Protein AF-A0A0H2RI62-F1 (afdb_monomer_lite)

Secondary structure (DSSP, 8-state):
-HHHHHTS-HHHHHHHHHHS-HHHHHHHHHH-HHHHHHHHT-HHHHHHHHHHHTGGGT----TTBPPTTT--HHHHHHHHHHHHHHHHHTTTTPPPEEEEEE-SSEEEEEEEETTTEEEEEEE-SS-EEEEEEE-TTSS-EEEEEEEESS-EEEEEEEEETTEEEEEEEE-SSS-EEEEEEEEEETTEEEEEEEEEETTEEEEEEEETTEEEEE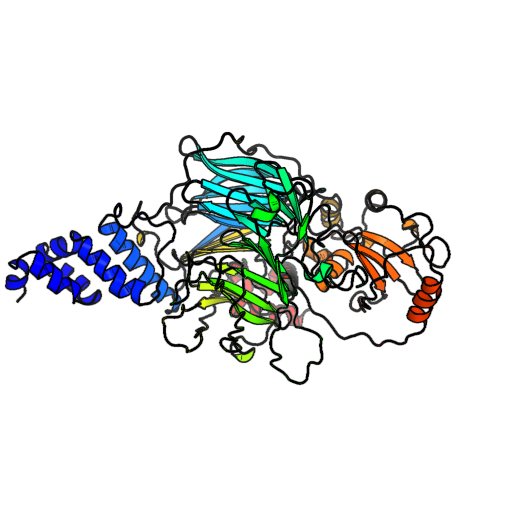EETTB-SS-EEEETTTTEEEEEE-HHHHS-TTS-TTS----EEEEEEETTEEEEEESSEEEEEEGGGGGSS-SEEE-SEEEE--PPPSSTT---S---EEEEEEE--TT-B-TT--BEEEEEEEETT--EEEEEEEBSSTT--BS-----------TTTTTS------EEE-SSEEEEEE--S-TTSPPEEEEEE-PPP-SS-----------B-TT---GGGEEEEEEETTTTEEEEEETTSEEEEEESS-GGGSPTTSB--SPPB--S-PEEPP-S-------HHHHHHHHTTTT----HHHHHHHHHTSPPPPTTSSSSSS-B--GGG-TTGGGT-PPPP-S-TT-GGGGGGGG-HHHHHHHHHT--S-EEEEEEEETTEEEEEEETTEEEEEE--SSGGG-------PPP---TT-THHHHHHHHHHH--PPPPP-----HHHHHHHHHHHHHHHHHHHHHHTTTTSHHHHHHH-S-GGG--HHHHHHHHHHHHTT-

Radius of gyration: 27.95 Å; chains: 1; bounding box: 71×55×97 Å

Structure (mmCIF, N/CA/C/O backbone):
data_AF-A0A0H2RI62-F1
#
_entry.id   AF-A0A0H2RI62-F1
#
loop_
_atom_site.group_PDB
_atom_site.id
_atom_site.type_symbol
_atom_site.label_atom_id
_atom_site.label_alt_id
_atom_site.label_comp_id
_atom_site.label_asym_id
_atom_site.label_entity_id
_atom_site.label_seq_id
_atom_site.pdbx_PDB_ins_code
_atom_site.Cartn_x
_atom_site.Cartn_y
_atom_site.Cartn_z
_atom_site.occupancy
_atom_site.B_iso_or_equiv
_atom_site.auth_seq_id
_atom_site.auth_comp_id
_atom_site.auth_asym_id
_atom_site.auth_atom_id
_atom_site.pdbx_PDB_model_num
ATOM 1 N N . MET A 1 1 ? -30.514 17.876 46.771 1.00 61.28 1 MET A N 1
ATOM 2 C CA . MET A 1 1 ? -30.699 17.287 45.425 1.00 61.28 1 MET A CA 1
ATOM 3 C C . MET A 1 1 ? -29.953 15.962 45.254 1.00 61.28 1 MET A C 1
ATOM 5 O O . MET A 1 1 ? -30.601 14.983 44.928 1.00 61.28 1 MET A O 1
ATOM 9 N N . VAL A 1 2 ? -28.647 15.877 45.555 1.00 63.06 2 VAL A N 1
ATOM 10 C CA . VAL A 1 2 ? -27.848 14.630 45.430 1.00 63.06 2 VAL A CA 1
ATOM 11 C C . VAL A 1 2 ? -28.450 13.435 46.189 1.00 63.06 2 VAL A C 1
ATOM 13 O O . VAL A 1 2 ? -28.573 12.359 45.616 1.00 63.06 2 VAL A O 1
ATOM 16 N N . VAL A 1 3 ? -28.902 13.633 47.436 1.00 67.25 3 VAL A N 1
ATOM 17 C CA . VAL A 1 3 ? -29.559 12.572 48.231 1.00 67.25 3 VAL A CA 1
ATOM 18 C C . VAL A 1 3 ? -30.819 12.043 47.536 1.00 67.25 3 VAL A C 1
ATOM 20 O O . VAL A 1 3 ? -31.015 10.839 47.487 1.00 67.25 3 VAL A O 1
ATOM 23 N N . SER A 1 4 ? -31.610 12.926 46.916 1.00 79.19 4 SER A N 1
ATOM 24 C CA . SER A 1 4 ? -32.840 12.556 46.199 1.00 79.19 4 SER A CA 1
ATOM 25 C C . SER A 1 4 ? -32.575 11.746 44.930 1.00 79.19 4 SER A C 1
ATOM 27 O O . SER A 1 4 ? -33.423 10.952 44.538 1.00 79.19 4 SER A O 1
ATOM 29 N N . LEU A 1 5 ? -31.427 11.958 44.277 1.00 85.69 5 LEU A N 1
ATOM 30 C CA . LEU A 1 5 ? -31.064 11.238 43.057 1.00 85.69 5 LEU A CA 1
ATOM 31 C C . LEU A 1 5 ? -30.533 9.838 43.378 1.00 85.69 5 LEU A C 1
ATOM 33 O O . LEU A 1 5 ? -30.904 8.882 42.710 1.00 85.69 5 LEU A O 1
ATOM 37 N N . VAL A 1 6 ? -29.720 9.703 44.432 1.00 88.69 6 VAL A N 1
ATOM 38 C CA . VAL A 1 6 ? -29.203 8.401 44.897 1.00 88.69 6 VAL A CA 1
ATOM 39 C C . VAL A 1 6 ? -30.333 7.470 45.345 1.00 88.69 6 VAL A C 1
ATOM 41 O O . VAL A 1 6 ? -30.223 6.263 45.166 1.00 88.69 6 VAL A O 1
ATOM 44 N N . THR A 1 7 ? -31.419 8.020 45.895 1.00 90.75 7 THR A N 1
ATOM 45 C CA . THR A 1 7 ? -32.593 7.252 46.341 1.00 90.75 7 THR A CA 1
ATOM 46 C C . THR A 1 7 ? -33.648 7.029 45.256 1.00 90.75 7 THR A C 1
ATOM 48 O O . THR A 1 7 ? -34.639 6.355 45.521 1.00 90.75 7 THR A O 1
ATOM 51 N N . ALA A 1 8 ? -33.494 7.625 44.070 1.00 89.81 8 ALA A N 1
ATOM 52 C CA . ALA A 1 8 ? -34.431 7.425 42.969 1.00 89.81 8 ALA A CA 1
ATOM 53 C C . ALA A 1 8 ? -34.344 5.991 42.418 1.00 89.81 8 ALA A C 1
ATOM 55 O O . ALA A 1 8 ? -33.296 5.348 42.503 1.00 89.81 8 ALA A O 1
ATOM 56 N N . PHE A 1 9 ? -35.441 5.500 41.834 1.00 93.69 9 PHE A N 1
ATOM 57 C CA . PHE A 1 9 ? -35.456 4.191 41.184 1.00 93.69 9 PHE A CA 1
ATOM 58 C C . PHE A 1 9 ? -34.472 4.148 39.990 1.00 93.69 9 PHE A C 1
ATOM 60 O O . PHE A 1 9 ? -34.256 5.181 39.347 1.00 93.69 9 PHE A O 1
ATOM 67 N N . PRO A 1 10 ? -33.846 2.990 39.686 1.00 93.19 10 PRO A N 1
ATOM 68 C CA . PRO A 1 10 ? -32.813 2.888 38.647 1.00 93.19 10 PRO A CA 1
ATOM 69 C C . PRO A 1 10 ? -33.254 3.308 37.237 1.00 93.19 10 PRO A C 1
ATOM 71 O O . PRO A 1 10 ? -32.443 3.817 36.469 1.00 93.19 10 PRO A O 1
ATOM 74 N N . ASP A 1 11 ? -34.526 3.117 36.897 1.00 94.19 11 ASP A N 1
ATOM 75 C CA . ASP A 1 11 ? -35.153 3.566 35.648 1.00 94.19 11 ASP A CA 1
ATOM 76 C C . ASP A 1 11 ? -35.229 5.099 35.568 1.00 94.19 11 ASP A C 1
ATOM 78 O O . ASP A 1 11 ? -34.824 5.691 34.569 1.00 94.19 11 ASP A O 1
ATOM 82 N N . ILE A 1 12 ? -35.637 5.760 36.655 1.00 95.12 12 ILE A N 1
ATOM 83 C CA . ILE A 1 12 ? -35.635 7.225 36.758 1.00 95.12 12 ILE A CA 1
ATOM 84 C C . ILE A 1 12 ? -34.200 7.757 36.680 1.00 95.12 12 ILE A C 1
ATOM 86 O O . ILE A 1 12 ? -33.936 8.733 35.979 1.00 95.12 12 ILE A O 1
ATOM 90 N N . GLN A 1 13 ? -33.257 7.115 37.378 1.00 94.69 13 GLN A N 1
ATOM 91 C CA . GLN A 1 13 ? -31.838 7.472 37.294 1.00 94.69 13 GLN A CA 1
ATOM 92 C C . GLN A 1 13 ? -31.321 7.348 35.859 1.00 94.69 13 GLN A C 1
ATOM 94 O O . GLN A 1 13 ? -30.650 8.260 35.384 1.00 94.69 13 GLN A O 1
ATOM 99 N N . PHE A 1 14 ? -31.658 6.261 35.160 1.00 95.69 14 PHE A N 1
ATOM 100 C CA . PHE A 1 14 ? -31.285 6.048 33.765 1.00 95.69 14 PHE A CA 1
ATOM 101 C C . PHE A 1 14 ? -31.817 7.156 32.851 1.00 95.69 14 PHE A C 1
ATOM 103 O O . PHE A 1 14 ? -31.024 7.750 32.123 1.00 95.69 14 PHE A O 1
ATOM 110 N N . GLU A 1 15 ? -33.109 7.490 32.924 1.00 96.94 15 GLU A N 1
ATOM 111 C CA . GLU A 1 15 ? -33.699 8.550 32.095 1.00 96.94 15 GLU A CA 1
ATOM 112 C C . GLU A 1 15 ? -33.081 9.923 32.391 1.00 96.94 15 GLU A C 1
ATOM 114 O O . GLU A 1 15 ? -32.772 10.682 31.470 1.00 96.94 15 GLU A O 1
ATOM 119 N N . ILE A 1 16 ? -32.798 10.222 33.665 1.00 95.94 16 ILE A N 1
ATOM 120 C CA . ILE A 1 16 ? -32.068 11.439 34.041 1.00 95.94 16 ILE A CA 1
ATOM 121 C C . ILE A 1 16 ? -30.657 11.416 33.448 1.00 95.94 16 ILE A C 1
ATOM 123 O O . ILE A 1 16 ? -30.236 12.387 32.829 1.00 95.94 16 ILE A O 1
ATOM 127 N N . PHE A 1 17 ? -29.903 10.328 33.605 1.00 97.38 17 PHE A N 1
ATOM 128 C CA . PHE A 1 17 ? -28.533 10.246 33.095 1.00 97.38 17 PHE A CA 1
ATOM 129 C C . PHE A 1 17 ? -28.474 10.332 31.568 1.00 97.38 17 PHE A C 1
ATOM 131 O O . PHE A 1 17 ? -27.579 10.979 31.025 1.00 97.38 17 PHE A O 1
ATOM 138 N N . LYS A 1 18 ? -29.451 9.745 30.874 1.00 96.25 18 LYS A N 1
ATOM 139 C CA . LYS A 1 18 ? -29.551 9.732 29.413 1.00 96.25 18 LYS A CA 1
ATOM 140 C C . LYS A 1 18 ? -29.676 11.132 28.808 1.00 96.25 18 LYS A C 1
ATOM 142 O O . LYS A 1 18 ? -29.175 11.356 27.706 1.00 96.25 18 LYS A O 1
ATOM 147 N N . VAL A 1 19 ? -30.290 12.087 29.511 1.00 96.31 19 VAL A N 1
ATOM 148 C CA . VAL A 1 19 ? -30.409 13.481 29.037 1.00 96.31 19 VAL A CA 1
ATOM 149 C C . VAL A 1 19 ? -29.205 14.357 29.396 1.00 96.31 19 VAL A C 1
ATOM 151 O O . VAL A 1 19 ? -29.048 15.445 28.846 1.00 96.31 19 VAL A O 1
ATOM 154 N N . LEU A 1 20 ? -28.322 13.902 30.288 1.00 96.62 20 LEU A N 1
ATOM 155 C CA . LEU A 1 20 ? -27.152 14.673 30.704 1.00 96.62 20 LEU A CA 1
ATOM 156 C C . LEU A 1 20 ? -26.011 14.577 29.691 1.00 96.62 20 LEU A C 1
ATOM 158 O O . LEU A 1 20 ? -25.750 13.519 29.113 1.00 96.62 20 LEU A O 1
ATOM 162 N N . SER A 1 21 ? -25.278 15.680 29.520 1.00 95.81 21 SER A N 1
ATOM 163 C CA . SER A 1 21 ? -24.051 15.691 28.718 1.00 95.81 21 SER A CA 1
ATOM 164 C C . SER A 1 21 ? -23.002 14.732 29.296 1.00 95.81 21 SER A C 1
ATOM 166 O O . SER A 1 21 ? -22.956 14.515 30.511 1.00 95.81 21 SER A O 1
ATOM 168 N N . LEU A 1 22 ? -22.111 14.201 28.450 1.00 95.31 22 LEU A N 1
ATOM 169 C CA . LEU A 1 22 ? -21.010 13.348 28.911 1.00 95.31 22 LEU A CA 1
ATOM 170 C C . LEU A 1 22 ? -20.163 14.030 30.000 1.00 95.31 22 LEU A C 1
ATOM 172 O O . LEU A 1 22 ? -19.825 13.402 31.000 1.00 95.31 22 LEU A O 1
ATOM 176 N N . GLY A 1 23 ? -19.882 15.331 29.858 1.00 95.69 23 GLY A N 1
ATOM 177 C CA . GLY A 1 23 ? -19.155 16.101 30.873 1.00 95.69 23 GLY A CA 1
ATOM 178 C C . GLY A 1 23 ? -19.883 16.137 32.221 1.00 95.69 23 GLY A C 1
ATOM 179 O O . GLY A 1 23 ? -19.274 15.903 33.262 1.00 95.69 23 GLY A O 1
ATOM 180 N N . SER A 1 24 ? -21.204 16.343 32.210 1.00 96.81 24 SER A N 1
ATOM 181 C CA . SER A 1 24 ? -22.033 16.304 33.422 1.00 96.81 24 SER A CA 1
ATOM 182 C C . SER A 1 24 ? -22.034 14.922 34.080 1.00 96.81 24 SER A C 1
ATOM 184 O O . SER A 1 24 ? -21.973 14.834 35.304 1.00 96.81 24 SER A O 1
ATOM 186 N N . LEU A 1 25 ? -22.062 13.844 33.292 1.00 95.88 25 LEU A N 1
ATOM 187 C CA . LEU A 1 25 ? -21.993 12.475 33.810 1.00 95.88 25 LEU A CA 1
ATOM 188 C C . LEU A 1 25 ? -20.641 12.167 34.458 1.00 95.88 25 LEU A C 1
ATOM 190 O O . LEU A 1 25 ? -20.604 11.569 35.533 1.00 95.88 25 LEU A O 1
ATOM 194 N N . VAL A 1 26 ? -19.536 12.616 33.854 1.00 94.75 26 VAL A N 1
ATOM 195 C CA . VAL A 1 26 ? -18.192 12.487 34.443 1.00 94.75 26 VAL A CA 1
ATOM 196 C C . VAL A 1 26 ? -18.112 13.225 35.782 1.00 94.75 26 VAL A C 1
ATOM 198 O O . VAL A 1 26 ? -17.611 12.659 36.752 1.00 94.75 26 VAL A O 1
ATOM 201 N N . ILE A 1 27 ? -18.668 14.438 35.874 1.00 96.62 27 ILE A N 1
ATOM 202 C CA . ILE A 1 27 ? -18.741 15.188 37.138 1.00 96.62 27 ILE A CA 1
ATOM 203 C C . ILE A 1 27 ? -19.604 14.438 38.165 1.00 96.62 27 ILE A C 1
ATOM 205 O O . ILE A 1 27 ? -19.191 14.272 39.310 1.00 96.62 27 ILE A O 1
ATOM 209 N N . LEU A 1 28 ? -20.775 13.921 37.772 1.00 95.69 28 LEU A N 1
ATOM 210 C CA . LEU A 1 28 ? -21.660 13.172 38.674 1.00 95.69 28 LEU A CA 1
ATOM 211 C C . LEU A 1 28 ? -21.018 11.896 39.231 1.00 95.69 28 LEU A C 1
ATOM 213 O O . LEU A 1 28 ? -21.221 11.582 40.405 1.00 95.69 28 LEU A O 1
ATOM 217 N N . ARG A 1 29 ? -20.207 11.188 38.434 1.00 95.50 29 ARG A N 1
ATOM 218 C CA . ARG A 1 29 ? -19.433 10.023 38.900 1.00 95.50 29 ARG A CA 1
ATOM 219 C C . ARG A 1 29 ? -18.484 10.372 40.046 1.00 95.50 29 ARG A C 1
ATOM 221 O O . ARG A 1 29 ? -18.219 9.525 40.892 1.00 95.50 29 ARG A O 1
ATOM 228 N N . GLN A 1 30 ? -17.993 11.607 40.103 1.00 96.56 30 GLN A N 1
ATOM 229 C CA . GLN A 1 30 ? -17.075 12.063 41.149 1.00 96.56 30 GLN A CA 1
ATOM 230 C C . GLN A 1 30 ? -17.794 12.481 42.443 1.00 96.56 30 GLN A C 1
ATOM 232 O O . GLN A 1 30 ? -17.143 12.639 43.472 1.00 96.56 30 GLN A O 1
ATOM 237 N N . VAL A 1 31 ? -19.127 12.627 42.432 1.00 96.44 31 VAL A N 1
ATOM 238 C CA . VAL A 1 31 ? -19.899 13.113 43.591 1.00 96.44 31 VAL A CA 1
ATOM 239 C C . VAL A 1 31 ? -19.990 12.070 44.707 1.00 96.44 31 VAL A C 1
ATOM 241 O O . VAL A 1 31 ? -19.775 12.396 45.873 1.00 96.44 31 VAL A O 1
ATOM 244 N N . CYS A 1 32 ? -20.341 10.819 44.389 1.00 96.06 32 CYS A N 1
ATOM 245 C CA . CYS A 1 32 ? -20.383 9.736 45.375 1.00 96.06 32 CYS A CA 1
ATOM 246 C C . CYS A 1 32 ? -20.248 8.346 44.732 1.00 96.06 32 CYS A C 1
ATOM 248 O O . CYS A 1 32 ? -20.539 8.151 43.551 1.00 96.06 32 CYS A O 1
ATOM 250 N N . ARG A 1 33 ? -19.855 7.345 45.537 1.00 95.94 33 ARG A N 1
ATOM 251 C CA . ARG A 1 33 ? -19.660 5.956 45.076 1.00 95.94 33 ARG A CA 1
ATOM 252 C C . ARG A 1 33 ? -20.925 5.337 44.483 1.00 95.94 33 ARG A C 1
ATOM 254 O O . ARG A 1 33 ? -20.821 4.595 43.510 1.00 95.94 33 ARG A O 1
ATOM 261 N N . SER A 1 34 ? -22.098 5.642 45.040 1.00 95.75 34 SER A N 1
ATOM 262 C CA . SER A 1 34 ? -23.370 5.096 44.553 1.00 95.75 34 SER A CA 1
ATOM 263 C C . SER A 1 34 ? -23.693 5.589 43.144 1.00 95.75 34 SER A C 1
ATOM 265 O O . SER A 1 34 ? -23.993 4.773 42.282 1.00 95.75 34 SER A O 1
ATOM 267 N N . LEU A 1 35 ? -23.550 6.896 42.880 1.00 95.38 35 LEU A N 1
ATOM 268 C CA . LEU A 1 35 ? -23.741 7.456 41.535 1.00 95.38 35 LEU A CA 1
ATOM 269 C C . LEU A 1 35 ? -22.682 6.947 40.560 1.00 95.38 35 LEU A C 1
ATOM 271 O O . LEU A 1 35 ? -23.021 6.583 39.439 1.00 95.38 35 LEU A O 1
ATOM 275 N N . ASN A 1 36 ? -21.420 6.857 40.993 1.00 96.25 36 ASN A N 1
ATOM 276 C CA . ASN A 1 36 ? -20.373 6.257 40.171 1.00 96.25 36 ASN A CA 1
ATOM 277 C C . ASN A 1 36 ? -20.747 4.830 39.756 1.00 96.25 36 ASN A C 1
ATOM 279 O O . ASN A 1 36 ? -20.707 4.507 38.578 1.00 96.25 36 ASN A O 1
ATOM 283 N N . THR A 1 37 ? -21.169 4.000 40.713 1.00 96.12 37 THR A N 1
ATOM 284 C CA . THR A 1 37 ? -21.563 2.608 40.458 1.00 96.12 3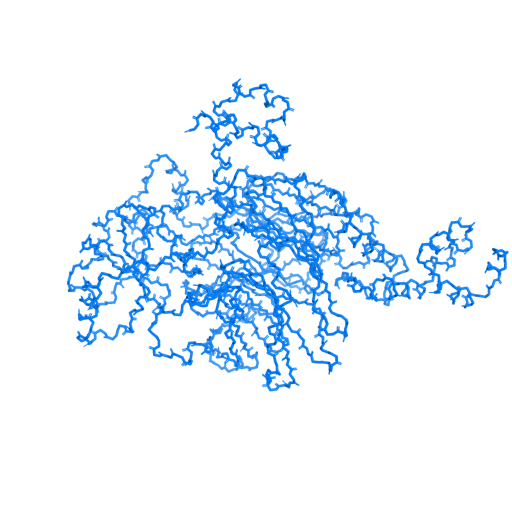7 THR A CA 1
ATOM 285 C C . THR A 1 37 ? -22.778 2.538 39.537 1.00 96.12 37 THR A C 1
ATOM 287 O O . THR A 1 37 ? -22.758 1.774 38.577 1.00 96.12 37 THR A O 1
ATOM 290 N N . ALA A 1 38 ? -23.805 3.361 39.773 1.00 96.19 38 ALA A N 1
ATOM 291 C CA . ALA A 1 38 ? -25.014 3.400 38.950 1.00 96.19 38 ALA A CA 1
ATOM 292 C C . ALA A 1 38 ? -24.717 3.786 37.489 1.00 96.19 38 ALA A C 1
ATOM 294 O O . ALA A 1 38 ? -25.243 3.166 36.570 1.00 96.19 38 ALA A O 1
ATOM 295 N N . ILE A 1 39 ? -23.830 4.760 37.263 1.00 96.38 39 ILE A N 1
ATOM 296 C CA . ILE A 1 39 ? -23.418 5.179 35.915 1.00 96.38 39 ILE A CA 1
ATOM 297 C C . ILE A 1 39 ? -22.501 4.124 35.271 1.00 96.38 39 ILE A C 1
ATOM 299 O O . ILE A 1 39 ? -22.691 3.761 34.114 1.00 96.38 39 ILE A O 1
ATOM 303 N N . MET A 1 40 ? -21.522 3.595 36.010 1.00 95.38 40 MET A N 1
ATOM 304 C CA . MET A 1 40 ? -20.505 2.663 35.496 1.00 95.38 40 MET A CA 1
ATOM 305 C C . MET A 1 40 ? -21.006 1.250 35.216 1.00 95.38 40 MET A C 1
ATOM 307 O O . MET A 1 40 ? -20.366 0.517 34.474 1.00 95.38 40 MET A O 1
ATOM 311 N N . SER A 1 41 ? -22.116 0.844 35.826 1.00 96.31 41 SER A N 1
ATOM 312 C CA . SER A 1 41 ? -22.690 -0.492 35.631 1.00 96.31 41 SER A CA 1
ATOM 313 C C . SER A 1 41 ? -23.788 -0.529 34.566 1.00 96.31 41 SER A C 1
ATOM 315 O O . SER A 1 41 ? -24.212 -1.610 34.160 1.00 96.31 41 SER A O 1
ATOM 317 N N . ASN A 1 42 ? -24.244 0.626 34.070 1.00 97.19 42 ASN A N 1
ATOM 318 C CA . ASN A 1 42 ? -25.377 0.693 33.154 1.00 97.19 42 ASN A CA 1
ATOM 319 C C . ASN A 1 42 ? -24.938 0.686 31.679 1.00 97.19 42 ASN A C 1
ATOM 321 O O . ASN A 1 42 ? -24.716 1.735 31.078 1.00 97.19 42 ASN A O 1
ATOM 325 N N . LYS A 1 43 ? -24.867 -0.500 31.062 1.00 97.19 43 LYS A N 1
ATOM 326 C CA . LYS A 1 43 ? -24.504 -0.667 29.638 1.00 97.19 43 LYS A CA 1
ATOM 327 C C . LYS A 1 43 ? -25.390 0.141 28.684 1.00 97.19 43 LYS A C 1
ATOM 329 O O . LYS A 1 43 ? -24.880 0.760 27.755 1.00 97.19 43 LYS A O 1
ATOM 334 N N . GLN A 1 44 ? -26.703 0.157 28.922 1.00 97.56 44 GLN A N 1
ATOM 335 C CA . GLN A 1 44 ? -27.665 0.846 28.053 1.00 97.56 44 GLN A CA 1
ATOM 336 C C . GLN A 1 44 ? -27.461 2.363 28.056 1.00 97.56 44 GLN A C 1
ATOM 338 O O . GLN A 1 44 ? -27.637 3.019 27.027 1.00 97.56 44 GLN A O 1
ATOM 343 N N . LEU A 1 45 ? -27.034 2.922 29.193 1.00 97.31 45 LEU A N 1
ATOM 344 C CA . LEU A 1 45 ? -26.697 4.340 29.295 1.00 97.31 45 LEU A CA 1
ATOM 345 C C . LEU A 1 45 ? -25.511 4.665 28.387 1.00 97.31 45 LEU A C 1
ATOM 347 O O . LEU A 1 45 ? -25.584 5.600 27.596 1.00 97.31 45 LEU A O 1
ATOM 351 N N . TRP A 1 46 ? -24.448 3.865 28.448 1.00 97.75 46 TRP A N 1
ATOM 352 C CA . TRP A 1 46 ? -23.262 4.077 27.619 1.00 97.75 46 TRP A CA 1
ATOM 353 C C . TRP A 1 46 ? -23.522 3.844 26.133 1.00 97.75 46 TRP A C 1
ATOM 355 O O . TRP A 1 46 ? -23.020 4.611 25.322 1.00 97.75 46 TRP A O 1
ATOM 365 N N . ILE A 1 47 ? -24.362 2.876 25.757 1.00 97.44 47 ILE A N 1
ATOM 366 C CA . ILE A 1 47 ? -24.801 2.722 24.359 1.00 97.44 47 ILE A CA 1
ATOM 367 C C . ILE A 1 47 ? -25.568 3.969 23.895 1.00 97.44 47 ILE A C 1
ATOM 369 O O . ILE A 1 47 ? -25.286 4.488 22.816 1.00 97.44 47 ILE A O 1
ATOM 373 N N . SER A 1 48 ? -26.465 4.504 24.731 1.00 97.12 48 SER A N 1
ATOM 374 C CA . SER A 1 48 ? -27.199 5.739 24.416 1.00 97.12 48 SER A CA 1
ATOM 375 C C . SER A 1 48 ? -26.255 6.937 24.249 1.00 97.12 48 SER A C 1
ATOM 377 O O . SER A 1 48 ? -26.432 7.750 23.346 1.00 97.12 48 SER A O 1
ATOM 379 N N . ILE A 1 49 ? -25.223 7.045 25.094 1.00 96.75 49 ILE A N 1
ATOM 380 C CA . ILE A 1 49 ? -24.184 8.082 24.984 1.00 96.75 49 ILE A CA 1
ATOM 381 C C . ILE A 1 49 ? -23.361 7.887 23.713 1.00 96.75 49 ILE A C 1
ATOM 383 O O . ILE A 1 49 ? -23.076 8.861 23.027 1.00 96.75 49 ILE A O 1
ATOM 387 N N . LEU A 1 50 ? -22.988 6.652 23.379 1.00 95.94 50 LEU A N 1
ATOM 388 C CA . LEU A 1 50 ? -22.254 6.341 22.158 1.00 95.94 50 LEU A CA 1
ATOM 389 C C . LEU A 1 50 ? -23.037 6.788 20.918 1.00 95.94 50 LEU A C 1
ATOM 391 O O . LEU A 1 50 ? -22.491 7.447 20.036 1.00 95.94 50 LEU A O 1
ATOM 395 N N . GLU A 1 51 ? -24.327 6.478 20.866 1.00 95.38 51 GLU A N 1
ATOM 396 C CA . GLU A 1 51 ? -25.203 6.884 19.768 1.00 95.38 51 GLU A CA 1
ATOM 397 C C . GLU A 1 51 ? -25.352 8.407 19.698 1.00 95.38 51 GLU A C 1
ATOM 399 O O . GLU A 1 51 ? -25.159 9.000 18.636 1.00 95.38 51 GLU A O 1
ATOM 404 N N . ARG A 1 52 ? -25.609 9.054 20.840 1.00 95.25 52 ARG A N 1
ATOM 405 C CA . ARG A 1 52 ? -25.843 10.500 20.925 1.00 95.25 52 ARG A CA 1
ATOM 406 C C . ARG A 1 52 ? -24.589 11.343 20.711 1.00 95.25 52 ARG A C 1
ATOM 408 O O . ARG A 1 52 ? -24.673 12.364 20.045 1.00 95.25 52 ARG A O 1
ATOM 415 N N . ASP A 1 53 ? -23.451 10.979 21.290 1.00 94.62 53 ASP A N 1
ATOM 416 C CA . ASP A 1 53 ? -22.270 11.852 21.358 1.00 94.62 53 ASP A CA 1
ATOM 417 C C . ASP A 1 53 ? -21.161 11.462 20.375 1.00 94.62 53 ASP A C 1
ATOM 419 O O . ASP A 1 53 ? -20.272 12.278 20.131 1.00 94.62 53 ASP A O 1
ATOM 423 N N . VAL A 1 54 ? -21.207 10.254 19.803 1.00 91.50 54 VAL A N 1
ATOM 424 C CA . VAL A 1 54 ? -20.198 9.762 18.851 1.00 91.50 54 VAL A CA 1
ATOM 425 C C . VAL A 1 54 ? -20.828 9.547 17.477 1.00 91.50 54 VAL A C 1
ATOM 427 O O . VAL A 1 54 ? -20.495 10.267 16.536 1.00 91.50 54 VAL A O 1
ATOM 430 N N . LEU A 1 55 ? -21.792 8.627 17.367 1.00 89.50 55 LEU A N 1
ATOM 431 C CA . LEU A 1 55 ? -22.356 8.234 16.070 1.00 89.50 55 LEU A CA 1
ATOM 432 C C . LEU A 1 55 ? -23.182 9.352 15.419 1.00 89.50 55 LEU A C 1
ATOM 434 O O . LEU A 1 55 ? -23.008 9.607 14.231 1.00 89.50 55 LEU A O 1
ATOM 438 N N . SER A 1 56 ? -24.007 10.080 16.184 1.00 87.12 56 SER A N 1
ATOM 439 C CA . SER A 1 56 ? -24.785 11.219 15.656 1.00 87.12 56 SER A CA 1
ATOM 440 C C . SER A 1 56 ? -23.904 12.356 15.115 1.00 87.12 56 SER A C 1
ATOM 442 O O . SER A 1 56 ? -24.349 13.160 14.301 1.00 87.12 56 SER A O 1
ATOM 444 N N . ARG A 1 57 ? -22.641 12.421 15.560 1.00 84.56 57 ARG A N 1
ATOM 445 C CA . ARG A 1 57 ? -21.644 13.405 15.117 1.00 84.56 57 ARG A CA 1
ATOM 446 C C . ARG A 1 57 ? -20.820 12.915 13.925 1.00 84.56 57 ARG A C 1
ATOM 448 O O . ARG A 1 57 ? -19.842 13.569 13.569 1.00 84.56 57 ARG A O 1
ATOM 455 N N . GLY A 1 58 ? -21.153 11.750 13.365 1.00 79.19 58 GLY A N 1
ATOM 456 C CA . GLY A 1 58 ? -20.411 11.128 12.267 1.00 79.19 58 GLY A CA 1
ATOM 457 C C . GLY A 1 58 ? -19.028 10.599 12.664 1.00 79.19 58 GLY A C 1
ATOM 458 O O . GLY A 1 58 ? -18.200 10.332 11.792 1.00 79.19 58 GLY A O 1
ATOM 459 N N . ILE A 1 59 ? -18.743 10.455 13.963 1.00 83.06 59 ILE A N 1
ATOM 460 C CA . ILE A 1 59 ? -17.478 9.878 14.423 1.00 83.06 59 ILE A CA 1
ATOM 461 C C . ILE A 1 59 ? -17.601 8.357 14.332 1.00 83.06 59 ILE A C 1
ATOM 463 O O . ILE A 1 59 ? -18.475 7.753 14.956 1.00 83.06 59 ILE A O 1
ATOM 467 N N . ASN A 1 60 ? -16.731 7.730 13.547 1.00 80.19 60 ASN A N 1
ATOM 468 C CA . ASN A 1 60 ? -16.739 6.282 13.409 1.00 80.19 60 ASN A CA 1
ATOM 469 C C . ASN A 1 60 ? -16.122 5.581 14.610 1.00 80.19 60 ASN A C 1
ATOM 471 O O . ASN A 1 60 ? -15.301 6.125 15.344 1.00 80.19 60 ASN A O 1
ATOM 475 N N . LEU A 1 61 ? -16.496 4.315 14.734 1.00 86.38 61 LEU A N 1
ATOM 476 C CA . LEU A 1 61 ? -15.889 3.363 15.647 1.00 86.38 61 LEU A CA 1
ATOM 477 C C . LEU A 1 61 ? -15.083 2.332 14.870 1.00 86.38 61 LEU A C 1
ATOM 479 O O . LEU A 1 61 ? -15.340 2.105 13.684 1.00 86.38 61 LEU A O 1
ATOM 483 N N . HIS A 1 62 ? -14.179 1.652 15.574 1.00 84.88 62 HIS A N 1
ATOM 484 C CA . HIS A 1 62 ? -13.270 0.695 14.956 1.00 84.88 62 HIS A CA 1
ATOM 485 C C . HIS A 1 62 ? -14.089 -0.428 14.305 1.00 84.88 62 HIS A C 1
ATOM 487 O O . HIS A 1 62 ? -15.024 -0.925 14.949 1.00 84.88 62 HIS A O 1
ATOM 493 N N . PRO A 1 63 ? -13.805 -0.832 13.053 1.00 82.88 63 PRO A N 1
ATOM 494 C CA . PRO A 1 63 ? -14.546 -1.910 12.397 1.00 82.88 63 PRO A CA 1
ATOM 495 C C . PRO A 1 63 ? -14.389 -3.248 13.131 1.00 82.88 63 PRO A C 1
ATOM 497 O O . PRO A 1 63 ? -15.362 -3.975 13.268 1.00 82.88 63 PRO A O 1
ATOM 500 N N . LEU A 1 64 ? -13.205 -3.514 13.690 1.00 85.62 64 LEU A N 1
ATOM 501 C CA . LEU A 1 64 ? -12.899 -4.716 14.481 1.00 85.62 64 LEU A CA 1
ATOM 502 C C . LEU A 1 64 ? -13.402 -4.684 15.935 1.00 85.62 64 LEU A C 1
ATOM 504 O O . LEU A 1 64 ? -12.906 -5.431 16.767 1.00 85.62 64 LEU A O 1
ATOM 508 N N . ARG A 1 65 ? -14.333 -3.801 16.303 1.00 90.75 65 ARG A N 1
ATOM 509 C CA . ARG A 1 65 ? -14.907 -3.843 17.657 1.00 90.75 65 ARG A CA 1
ATOM 510 C C . ARG A 1 65 ? -15.749 -5.102 17.850 1.00 90.75 65 ARG A C 1
ATOM 512 O O . ARG A 1 65 ? -16.446 -5.517 16.925 1.00 90.75 65 ARG A O 1
ATOM 519 N N . ILE A 1 66 ? -15.738 -5.657 19.059 1.00 92.88 66 ILE A N 1
ATOM 520 C CA . ILE A 1 66 ? -16.656 -6.751 19.401 1.00 92.88 66 ILE A CA 1
ATOM 521 C C . ILE A 1 66 ? -18.114 -6.281 19.305 1.00 92.88 66 ILE A C 1
ATOM 523 O O . ILE A 1 66 ? -18.407 -5.077 19.314 1.00 92.88 66 ILE A O 1
ATOM 527 N N . SER A 1 67 ? -19.049 -7.226 19.191 1.00 93.44 67 SER A N 1
ATOM 528 C CA . SER A 1 67 ? -20.461 -6.879 19.033 1.00 93.44 67 SER A CA 1
ATOM 529 C C . SER A 1 67 ? -20.974 -6.070 20.233 1.00 93.44 67 SER A C 1
ATOM 531 O O . SER A 1 67 ? -20.516 -6.230 21.368 1.00 93.44 67 SER A O 1
ATOM 533 N N . LYS A 1 68 ? -21.965 -5.191 20.003 1.00 94.19 68 LYS A N 1
ATOM 534 C CA . LYS A 1 68 ? -22.602 -4.432 21.097 1.00 94.19 68 LYS A CA 1
ATOM 535 C C . LYS A 1 68 ? -23.156 -5.370 22.173 1.00 94.19 68 LYS A C 1
ATOM 537 O O . LYS A 1 68 ? -23.204 -4.971 23.331 1.00 94.19 68 LYS A O 1
ATOM 542 N N . ASP A 1 69 ? -23.547 -6.589 21.815 1.00 95.31 69 ASP A N 1
ATOM 543 C CA . ASP A 1 69 ? -24.133 -7.566 22.731 1.00 95.31 69 ASP A CA 1
ATOM 544 C C . ASP A 1 69 ? -23.081 -8.212 23.636 1.00 95.31 69 ASP A C 1
ATOM 546 O O . ASP A 1 69 ? -23.296 -8.294 24.846 1.00 95.31 69 ASP A O 1
ATOM 550 N N . GLU A 1 70 ? -21.906 -8.536 23.099 1.00 95.69 70 GLU A N 1
ATOM 551 C CA . GLU A 1 70 ? -20.773 -9.095 23.854 1.00 95.69 70 GLU A CA 1
ATOM 552 C C . GLU A 1 70 ? -20.023 -8.036 24.671 1.00 95.69 70 GLU A C 1
ATOM 554 O O . GLU A 1 70 ? -19.435 -8.345 25.706 1.00 95.69 70 GLU A O 1
ATOM 559 N N . ALA A 1 71 ? -20.068 -6.773 24.242 1.00 97.25 71 ALA A N 1
ATOM 560 C CA . ALA A 1 71 ? -19.325 -5.696 24.881 1.00 97.25 71 ALA A CA 1
ATOM 561 C C . ALA A 1 71 ? -19.719 -5.471 26.346 1.00 97.25 71 ALA A C 1
ATOM 563 O O . ALA A 1 71 ? -20.893 -5.306 26.688 1.00 97.25 71 ALA A O 1
ATOM 564 N N . SER A 1 72 ? -18.725 -5.385 27.223 1.00 97.19 72 SER A N 1
ATOM 565 C CA . SER A 1 72 ? -18.907 -4.901 28.591 1.00 97.19 72 SER A CA 1
ATOM 566 C C . SER A 1 72 ? -19.178 -3.391 28.615 1.00 97.19 72 SER A C 1
ATOM 568 O O . SER A 1 72 ? -19.001 -2.683 27.620 1.00 97.19 72 SER A O 1
ATOM 570 N N . VAL A 1 73 ? -19.577 -2.861 29.773 1.00 96.75 73 VAL A N 1
ATOM 571 C CA . VAL A 1 73 ? -19.755 -1.409 29.938 1.00 96.75 73 VAL A CA 1
ATOM 572 C C . VAL A 1 73 ? -18.438 -0.663 29.713 1.00 96.75 73 VAL A C 1
ATOM 574 O O . VAL A 1 73 ? -18.412 0.366 29.041 1.00 96.75 73 VAL A O 1
ATOM 577 N N . GLN A 1 74 ? -17.340 -1.223 30.222 1.00 96.62 74 GLN A N 1
ATOM 578 C CA . GLN A 1 74 ? -15.993 -0.677 30.092 1.00 96.62 74 GLN A CA 1
ATOM 579 C C . GLN A 1 74 ? -15.544 -0.634 28.630 1.00 96.62 74 GLN A C 1
ATOM 581 O O . GLN A 1 74 ? -14.904 0.329 28.213 1.00 96.62 74 GLN A O 1
ATOM 586 N N . HIS A 1 75 ? -15.914 -1.645 27.837 1.00 97.19 75 HIS A N 1
ATOM 587 C CA . HIS A 1 75 ? -15.633 -1.665 26.402 1.00 97.19 75 HIS A CA 1
ATOM 588 C C . HIS A 1 75 ? -16.329 -0.501 25.695 1.00 97.19 75 HIS A C 1
ATOM 590 O O . HIS A 1 75 ? -15.655 0.292 25.039 1.00 97.19 75 HIS A O 1
ATOM 596 N N . VAL A 1 76 ? -17.638 -0.325 25.910 1.00 97.06 76 VAL A N 1
ATOM 597 C CA . VAL A 1 76 ? -18.407 0.777 25.301 1.00 97.06 76 VAL A CA 1
ATOM 598 C C . VAL A 1 76 ? -17.875 2.146 25.737 1.00 97.06 76 VAL A C 1
ATOM 600 O O . VAL A 1 76 ? -17.706 3.035 24.902 1.00 97.06 76 VAL A O 1
ATOM 603 N N . GLU A 1 77 ? -17.561 2.322 27.024 1.00 96.06 77 GLU A N 1
ATOM 604 C CA . GLU A 1 77 ? -16.948 3.554 27.533 1.00 96.06 77 GLU A CA 1
ATOM 605 C C . GLU A 1 77 ? -15.592 3.834 26.866 1.00 96.06 77 GLU A C 1
ATOM 607 O O . GLU A 1 77 ? -15.326 4.972 26.467 1.00 96.06 77 GLU A O 1
ATOM 612 N N . SER A 1 78 ? -14.743 2.813 26.710 1.00 95.25 78 SER A N 1
ATOM 613 C CA . SER A 1 78 ? -13.433 2.959 26.067 1.00 95.25 78 SER A CA 1
ATOM 614 C C . SER A 1 78 ? -13.554 3.375 24.599 1.00 95.25 78 SER A C 1
ATOM 616 O O . SER A 1 78 ? -12.828 4.264 24.161 1.00 95.25 78 SER A O 1
ATOM 618 N N . TRP A 1 79 ? -14.542 2.847 23.866 1.00 94.88 79 TRP A N 1
ATOM 619 C CA . TRP A 1 79 ? -14.821 3.261 22.490 1.00 94.88 79 TRP A CA 1
ATOM 620 C C . TRP A 1 79 ? -15.209 4.737 22.405 1.00 94.88 79 TRP A C 1
ATOM 622 O O . TRP A 1 79 ? -14.686 5.460 21.560 1.00 94.88 79 TRP A O 1
ATOM 632 N N . ILE A 1 80 ? -16.083 5.206 23.306 1.00 95.19 80 ILE A N 1
ATOM 633 C CA . ILE A 1 80 ? -16.491 6.618 23.369 1.00 95.19 80 ILE A CA 1
ATOM 634 C C . ILE A 1 80 ? -15.284 7.507 23.664 1.00 95.19 80 ILE A C 1
ATOM 636 O O . ILE A 1 80 ? -15.072 8.514 22.988 1.00 95.19 80 ILE A O 1
ATOM 640 N N . ARG A 1 81 ? -14.484 7.136 24.669 1.00 93.88 81 ARG A N 1
ATOM 641 C CA . ARG A 1 81 ? -13.279 7.877 25.052 1.00 93.88 81 ARG A CA 1
ATOM 642 C C . ARG A 1 81 ? -12.285 7.958 23.902 1.00 93.88 81 ARG A C 1
ATOM 644 O O . ARG A 1 81 ? -11.829 9.055 23.601 1.00 93.88 81 ARG A O 1
ATOM 651 N N . CYS A 1 82 ? -11.973 6.825 23.280 1.00 92.00 82 CYS A N 1
ATOM 652 C CA . CYS A 1 82 ? -11.055 6.732 22.151 1.00 92.00 82 CYS A CA 1
ATOM 653 C C . CYS A 1 82 ? -11.523 7.626 20.993 1.00 92.00 82 CYS A C 1
ATOM 655 O O . CYS A 1 82 ? -10.812 8.549 20.602 1.00 92.00 82 CYS A O 1
ATOM 657 N N . ALA A 1 83 ? -12.769 7.455 20.544 1.00 90.69 83 ALA A N 1
ATOM 658 C CA . ALA A 1 83 ? -13.336 8.196 19.420 1.00 90.69 83 ALA A CA 1
ATOM 659 C C . ALA A 1 83 ? -13.360 9.719 19.653 1.00 90.69 83 ALA A C 1
ATOM 661 O O . ALA A 1 83 ? -12.981 10.504 18.779 1.00 90.69 83 ALA A O 1
ATOM 662 N N . LEU A 1 84 ? -13.768 10.162 20.848 1.00 91.31 84 LEU A N 1
ATOM 663 C CA . LEU A 1 84 ? -13.787 11.585 21.194 1.00 91.31 84 LEU A CA 1
ATOM 664 C C . LEU A 1 84 ? -12.377 12.158 21.368 1.00 91.31 84 LEU A C 1
ATOM 666 O O . LEU A 1 84 ? -12.130 13.284 20.936 1.00 91.31 84 LEU A O 1
ATOM 670 N N . SER A 1 85 ? -11.458 11.410 21.982 1.00 90.94 85 SER A N 1
ATOM 671 C CA . SER A 1 85 ? -10.073 11.852 22.157 1.00 90.94 85 SER A CA 1
ATOM 672 C C . SER A 1 85 ? -9.321 11.929 20.840 1.00 90.94 85 SER A C 1
ATOM 674 O O . SER A 1 85 ? -8.594 12.895 20.657 1.00 90.94 85 SER A O 1
ATOM 676 N N . LEU A 1 86 ? -9.533 10.997 19.909 1.00 87.06 86 LEU A N 1
ATOM 677 C CA . LEU A 1 86 ? -8.968 11.065 18.560 1.00 87.06 86 LEU A CA 1
ATOM 678 C C . LEU A 1 86 ? -9.560 12.213 17.762 1.00 87.06 86 LEU A C 1
ATOM 680 O O . LEU A 1 86 ? -8.823 13.040 17.235 1.00 87.06 86 LEU A O 1
ATOM 684 N N . SER A 1 87 ? -10.890 12.352 17.758 1.00 85.56 87 SER A N 1
ATOM 685 C CA . SER A 1 87 ? -11.524 13.504 17.111 1.00 85.56 87 SER A CA 1
ATOM 686 C C . SER A 1 87 ? -11.012 14.825 17.686 1.00 85.56 87 SER A C 1
ATOM 688 O O . SER A 1 87 ? -11.005 15.825 16.968 1.00 85.56 87 SER A O 1
ATOM 690 N N . ARG A 1 88 ? -10.637 14.858 18.967 1.00 86.62 88 ARG A N 1
ATOM 691 C CA . ARG A 1 88 ? -10.019 16.014 19.608 1.00 86.62 88 ARG A CA 1
ATOM 692 C C . ARG A 1 88 ? -8.548 16.149 19.221 1.00 86.62 88 ARG A C 1
ATOM 694 O O . ARG A 1 88 ? -8.159 17.248 18.872 1.00 86.62 88 ARG A O 1
ATOM 701 N N . ALA A 1 89 ? -7.762 15.077 19.225 1.00 83.44 89 ALA A N 1
ATOM 702 C CA . ALA A 1 89 ? -6.348 15.072 18.850 1.00 83.44 89 ALA A CA 1
ATOM 703 C C . ALA A 1 89 ? -6.113 15.422 17.374 1.00 83.44 89 ALA A C 1
ATOM 705 O O . ALA A 1 89 ? -5.082 15.982 17.052 1.00 83.44 89 ALA A O 1
ATOM 706 N N . HIS A 1 90 ? -7.074 15.159 16.487 1.00 77.62 90 HIS A N 1
ATOM 707 C CA . HIS A 1 90 ? -7.011 15.611 15.094 1.00 77.62 90 HIS A CA 1
ATOM 708 C C . HIS A 1 90 ? -7.426 17.076 14.904 1.00 77.62 90 HIS A C 1
ATOM 710 O O . HIS A 1 90 ? -7.153 17.662 13.860 1.00 77.62 90 HIS A O 1
ATOM 716 N N . ARG A 1 91 ? -8.134 17.668 15.876 1.00 76.31 91 ARG A N 1
ATOM 717 C CA . ARG A 1 91 ? -8.524 19.092 15.858 1.00 76.31 91 ARG A CA 1
ATOM 718 C C . ARG A 1 91 ? -7.544 19.969 16.621 1.00 76.31 91 ARG A C 1
ATOM 720 O O . ARG A 1 91 ? -7.331 21.117 16.257 1.00 76.31 91 ARG A O 1
ATOM 727 N N . GLU A 1 92 ? -7.031 19.450 17.725 1.00 77.94 92 GLU A N 1
ATOM 728 C CA . GLU A 1 92 ? -6.045 20.091 18.574 1.00 77.94 92 GLU A CA 1
ATOM 729 C C . GLU A 1 92 ? -4.653 19.712 18.097 1.00 77.94 92 GLU A C 1
ATOM 731 O O . GLU A 1 92 ? -4.411 18.597 17.665 1.00 77.94 92 GLU A O 1
ATOM 736 N N . GLU A 1 93 ? -3.718 20.635 18.227 1.00 72.00 93 GLU A N 1
ATOM 737 C CA . GLU A 1 93 ? -2.343 20.513 17.755 1.00 72.00 93 GLU A CA 1
ATOM 738 C C . GLU A 1 93 ? -1.479 19.616 18.657 1.00 72.00 93 GLU A C 1
ATOM 740 O O . GLU A 1 93 ? -0.407 20.001 19.128 1.00 72.00 93 GLU A O 1
ATOM 745 N N . ARG A 1 94 ? -1.983 18.423 18.975 1.00 78.19 94 ARG A N 1
ATOM 746 C CA . ARG A 1 94 ? -1.319 17.500 19.889 1.00 78.19 94 ARG A CA 1
ATOM 747 C C . ARG A 1 94 ? -0.177 16.803 19.174 1.00 78.19 94 ARG A C 1
ATOM 749 O O . ARG A 1 94 ? -0.373 16.193 18.126 1.00 78.19 94 ARG A O 1
ATOM 756 N N . ARG A 1 95 ? 1.004 16.860 19.785 1.00 84.69 95 ARG A N 1
ATOM 757 C CA . ARG A 1 95 ? 2.146 16.059 19.350 1.00 84.69 95 ARG A CA 1
ATOM 758 C C . ARG A 1 95 ? 1.834 14.572 19.563 1.00 84.69 95 ARG A C 1
ATOM 760 O O . ARG A 1 95 ? 1.339 14.231 20.644 1.00 84.69 95 ARG A O 1
ATOM 767 N N . PRO A 1 96 ? 2.060 13.710 18.557 1.00 89.44 96 PRO A N 1
ATOM 768 C CA . PRO A 1 96 ? 1.944 12.275 18.751 1.00 89.44 96 PRO A CA 1
ATOM 769 C C . PRO A 1 96 ? 3.041 11.782 19.698 1.00 89.44 96 PRO A C 1
ATOM 771 O O . PRO A 1 96 ? 4.102 12.385 19.803 1.00 89.44 96 PRO A O 1
ATOM 774 N N . ILE A 1 97 ? 2.788 10.665 20.373 1.00 90.88 97 ILE A N 1
ATOM 775 C CA . ILE A 1 97 ? 3.825 9.913 21.077 1.00 90.88 97 ILE A CA 1
ATOM 776 C C . ILE A 1 97 ? 4.542 9.081 20.021 1.00 90.88 97 ILE A C 1
ATOM 778 O O . ILE A 1 97 ? 3.929 8.195 19.420 1.00 90.88 97 ILE A O 1
ATOM 782 N N . THR A 1 98 ? 5.810 9.387 19.773 1.00 92.00 98 THR A N 1
ATOM 783 C CA . THR A 1 98 ? 6.613 8.726 18.745 1.00 92.00 98 THR A CA 1
ATOM 784 C C . THR A 1 98 ? 7.525 7.659 19.345 1.00 92.00 98 THR A C 1
ATOM 786 O O . THR A 1 98 ? 7.995 7.741 20.480 1.00 92.00 98 THR A O 1
ATOM 789 N N . THR A 1 99 ? 7.751 6.584 18.598 1.00 94.00 99 THR A N 1
ATOM 790 C CA . THR A 1 99 ? 8.721 5.541 18.937 1.00 94.00 99 THR A CA 1
ATOM 791 C C . THR A 1 99 ? 9.476 5.147 17.685 1.00 94.00 99 THR A C 1
ATOM 793 O O . THR A 1 99 ? 8.879 4.753 16.683 1.00 94.00 99 THR A O 1
ATOM 796 N N . HIS A 1 100 ? 10.801 5.252 17.745 1.00 93.81 100 HIS A N 1
ATOM 797 C CA . HIS A 1 100 ? 11.675 5.004 16.607 1.00 93.81 100 HIS A CA 1
ATOM 798 C C . HIS A 1 100 ? 12.410 3.684 16.757 1.00 93.81 100 HIS A C 1
ATOM 800 O O . HIS A 1 100 ? 12.997 3.401 17.800 1.00 93.81 100 HIS A O 1
ATOM 806 N N . VAL A 1 101 ? 12.458 2.920 15.671 1.00 95.62 101 VAL A N 1
ATOM 807 C CA . VAL A 1 101 ? 13.254 1.698 15.583 1.00 95.62 101 VAL A CA 1
ATOM 808 C C . VAL A 1 101 ? 14.157 1.780 14.359 1.00 95.62 101 VAL A C 1
ATOM 810 O O . VAL A 1 101 ? 13.733 2.175 13.273 1.00 95.62 101 VAL A O 1
ATOM 813 N N . LYS A 1 102 ? 15.435 1.441 14.534 1.00 95.31 102 LYS A N 1
ATOM 814 C CA . LYS A 1 102 ? 16.402 1.336 13.440 1.00 95.31 102 LYS A CA 1
ATOM 815 C C . LYS A 1 102 ? 16.559 -0.132 13.063 1.00 95.31 102 LYS A C 1
ATOM 817 O O . LYS A 1 102 ? 16.918 -0.945 13.906 1.00 95.31 102 LYS A O 1
ATOM 822 N N . LEU A 1 103 ? 16.320 -0.437 11.798 1.00 95.44 103 LEU A N 1
ATOM 823 C CA . LEU A 1 103 ? 16.579 -1.725 11.176 1.00 95.44 103 LEU A CA 1
ATOM 824 C C . LEU A 1 103 ? 17.926 -1.705 10.450 1.00 95.44 103 LEU A C 1
ATOM 826 O O . LEU A 1 103 ? 18.425 -0.650 10.043 1.00 95.44 103 LEU A O 1
ATOM 830 N N . GLU A 1 104 ? 18.483 -2.896 10.255 1.00 94.94 104 GLU A N 1
ATOM 831 C CA . GLU A 1 104 ? 19.662 -3.123 9.410 1.00 94.94 104 GLU A CA 1
ATOM 832 C C . GLU A 1 104 ? 19.323 -3.009 7.915 1.00 94.94 104 GLU A C 1
ATOM 834 O O . GLU A 1 104 ? 20.164 -2.624 7.104 1.00 94.94 104 GLU A O 1
ATOM 839 N N . LEU A 1 105 ? 18.071 -3.314 7.563 1.00 94.12 105 LEU A N 1
ATOM 840 C CA . LEU A 1 105 ? 17.555 -3.359 6.198 1.00 94.12 105 LEU A CA 1
ATOM 841 C C . LEU A 1 105 ? 16.662 -2.161 5.881 1.00 94.12 105 LEU A C 1
ATOM 843 O O . LEU A 1 105 ? 16.121 -1.503 6.770 1.00 94.12 105 LEU A O 1
ATOM 847 N N . ARG A 1 106 ? 16.477 -1.888 4.588 1.00 92.12 106 ARG A N 1
ATOM 848 C CA . ARG A 1 106 ? 15.628 -0.794 4.102 1.00 92.12 106 ARG A CA 1
ATOM 849 C C . ARG A 1 106 ? 14.172 -1.225 4.171 1.00 92.12 106 ARG A C 1
ATOM 851 O O . ARG A 1 106 ? 13.861 -2.322 3.723 1.00 92.12 106 ARG A O 1
ATOM 858 N N . VAL A 1 107 ? 13.275 -0.394 4.698 1.00 93.50 107 VAL A N 1
ATOM 859 C CA . VAL A 1 107 ? 11.845 -0.735 4.709 1.00 93.50 107 VAL A CA 1
ATOM 860 C C . VAL A 1 107 ? 11.312 -0.618 3.287 1.00 93.50 107 VAL A C 1
ATOM 862 O O . VAL A 1 107 ? 11.527 0.405 2.637 1.00 93.50 107 VAL A O 1
ATOM 865 N N . THR A 1 108 ? 10.637 -1.652 2.797 1.00 92.44 108 THR A N 1
ATOM 866 C CA . THR A 1 108 ? 10.082 -1.688 1.436 1.00 92.44 108 THR A CA 1
ATOM 867 C C . THR A 1 108 ? 8.560 -1.657 1.434 1.00 92.44 108 THR A C 1
ATOM 869 O O . THR A 1 108 ? 7.957 -1.037 0.568 1.00 92.44 108 THR A O 1
ATOM 872 N N . TRP A 1 109 ? 7.927 -2.249 2.441 1.00 94.31 109 TRP A N 1
ATOM 873 C CA . TRP A 1 109 ? 6.477 -2.246 2.585 1.00 94.31 109 TRP A CA 1
ATOM 874 C C . TRP A 1 109 ? 6.106 -2.466 4.050 1.00 94.31 109 TRP A C 1
ATOM 876 O O . TRP A 1 109 ? 6.826 -3.154 4.774 1.00 94.31 109 TRP A O 1
ATOM 886 N N . LEU A 1 110 ? 4.995 -1.893 4.505 1.00 95.31 110 LEU A N 1
ATOM 887 C CA . LEU A 1 110 ? 4.466 -2.158 5.840 1.00 95.31 110 LEU A CA 1
ATOM 888 C C . LEU A 1 110 ? 2.941 -2.084 5.883 1.00 95.31 110 LEU A C 1
ATOM 890 O O . LEU A 1 110 ? 2.327 -1.384 5.076 1.00 95.31 110 LEU A O 1
ATOM 894 N N . LYS A 1 111 ? 2.344 -2.773 6.860 1.00 94.94 111 LYS A N 1
ATOM 895 C CA . LYS A 1 111 ? 0.909 -2.695 7.151 1.00 94.94 111 LYS A CA 1
ATOM 896 C C . LYS A 1 111 ? 0.612 -2.897 8.636 1.00 94.94 111 LYS A C 1
ATOM 898 O O . LYS A 1 111 ? 1.123 -3.839 9.239 1.00 94.94 111 LYS A O 1
ATOM 903 N N . ILE A 1 112 ? -0.256 -2.059 9.198 1.00 93.69 112 ILE A N 1
ATOM 904 C CA . ILE A 1 112 ? -0.862 -2.251 10.519 1.00 93.69 112 ILE A CA 1
ATOM 905 C C . ILE A 1 112 ? -1.947 -3.325 10.398 1.00 93.69 112 ILE A C 1
ATOM 907 O O . ILE A 1 112 ? -2.792 -3.282 9.504 1.00 93.69 112 ILE A O 1
ATOM 911 N N . LEU A 1 113 ? -1.936 -4.285 11.316 1.00 93.25 113 LEU A N 1
ATOM 912 C CA . LEU A 1 113 ? -2.906 -5.366 11.415 1.00 93.25 113 LEU A CA 1
ATOM 913 C C . LEU A 1 113 ? -3.539 -5.345 12.799 1.00 93.25 113 LEU A C 1
ATOM 915 O O . LEU A 1 113 ? -2.824 -5.315 13.800 1.00 93.25 113 LEU A O 1
ATOM 919 N N . ARG A 1 114 ? -4.873 -5.391 12.864 1.00 90.56 114 ARG A N 1
ATOM 920 C CA . ARG A 1 114 ? -5.619 -5.522 14.126 1.00 90.56 114 ARG A CA 1
ATOM 921 C C . ARG A 1 114 ? -5.094 -4.645 15.271 1.00 90.56 114 ARG A C 1
ATOM 923 O O . ARG A 1 114 ? -5.097 -5.083 16.417 1.00 90.56 114 ARG A O 1
ATOM 930 N N . ILE A 1 115 ? -4.647 -3.418 14.963 1.00 88.25 115 ILE A N 1
ATOM 931 C CA . ILE A 1 115 ? -4.174 -2.370 15.895 1.00 88.25 115 ILE A CA 1
ATOM 932 C C . ILE A 1 115 ? -2.837 -2.672 16.584 1.00 88.25 115 ILE A C 1
ATOM 934 O O . ILE A 1 115 ? -1.965 -1.808 16.678 1.00 88.25 115 ILE A O 1
ATOM 938 N N . ASN A 1 116 ? -2.699 -3.885 17.107 1.00 93.00 116 ASN A N 1
ATOM 939 C CA . ASN A 1 116 ? -1.596 -4.321 17.950 1.00 93.00 116 ASN A CA 1
ATOM 940 C C . ASN A 1 116 ? -0.484 -5.004 17.164 1.00 93.00 116 ASN A C 1
ATOM 942 O O . ASN A 1 116 ? 0.544 -5.342 17.743 1.00 93.00 116 ASN A O 1
ATOM 946 N N . TRP A 1 117 ? -0.674 -5.216 15.868 1.00 96.50 117 TRP A N 1
ATOM 947 C CA . TRP A 1 117 ? 0.289 -5.911 15.039 1.00 96.50 117 TRP A CA 1
ATOM 948 C C . TRP A 1 117 ? 0.710 -5.029 13.875 1.00 96.50 117 TRP A C 1
ATOM 950 O O . TRP A 1 117 ? -0.052 -4.208 13.368 1.00 96.50 117 TRP A O 1
ATOM 960 N N . CYS A 1 118 ? 1.948 -5.190 13.437 1.00 97.44 118 CYS A N 1
ATOM 961 C CA . CYS A 1 118 ? 2.429 -4.583 12.207 1.00 97.44 118 CYS A CA 1
ATOM 962 C C . CYS A 1 118 ? 3.283 -5.595 11.462 1.00 97.44 118 CYS A C 1
ATOM 964 O O . CYS A 1 118 ? 4.087 -6.299 12.068 1.00 97.44 118 CYS A O 1
ATOM 966 N N . ILE A 1 119 ? 3.106 -5.681 10.152 1.00 98.12 119 ILE A N 1
ATOM 967 C CA . ILE A 1 119 ? 4.003 -6.443 9.295 1.00 98.12 119 ILE A CA 1
ATOM 968 C C . ILE A 1 119 ? 4.891 -5.469 8.561 1.00 98.12 119 ILE A C 1
ATOM 970 O O . ILE A 1 119 ? 4.409 -4.511 7.962 1.00 98.12 119 ILE A O 1
ATOM 974 N N . VAL A 1 120 ? 6.190 -5.739 8.603 1.00 98.19 120 VAL A N 1
ATOM 975 C CA . VAL A 1 120 ? 7.201 -4.929 7.937 1.00 98.19 120 VAL A CA 1
ATOM 976 C C . VAL A 1 120 ? 8.009 -5.829 7.020 1.00 98.19 120 VAL A C 1
ATOM 978 O O . VAL A 1 120 ? 8.667 -6.771 7.471 1.00 98.19 120 VAL A O 1
ATOM 981 N N . ALA A 1 121 ? 7.965 -5.518 5.730 1.00 97.81 121 ALA A N 1
ATOM 982 C CA . ALA A 1 121 ? 8.914 -6.018 4.759 1.00 97.81 121 ALA A CA 1
ATOM 983 C C . ALA A 1 121 ? 10.120 -5.078 4.713 1.00 97.81 121 ALA A C 1
ATOM 985 O O . ALA A 1 121 ? 9.985 -3.853 4.606 1.00 97.81 121 ALA A O 1
ATOM 986 N N . SER A 1 122 ? 11.310 -5.655 4.803 1.00 97.25 122 SER A N 1
ATOM 987 C CA . SER A 1 122 ? 12.560 -4.914 4.707 1.00 97.25 122 SER A CA 1
ATOM 988 C C . SER A 1 122 ? 13.572 -5.692 3.886 1.00 97.25 122 SER A C 1
ATOM 990 O O . SER A 1 122 ? 13.619 -6.917 3.959 1.00 97.25 122 SER A O 1
ATOM 992 N N . SER A 1 123 ? 14.355 -5.007 3.062 1.00 95.31 123 SER A N 1
ATOM 993 C CA . SER A 1 123 ? 15.193 -5.669 2.067 1.00 95.31 123 SER A CA 1
ATOM 994 C C . SER A 1 123 ? 16.512 -4.937 1.841 1.00 95.31 123 SER A C 1
ATOM 996 O O . SER A 1 123 ? 16.652 -3.736 2.081 1.00 95.31 123 SER A O 1
ATOM 998 N N . SER A 1 124 ? 17.482 -5.692 1.347 1.00 92.12 124 SER A N 1
ATOM 999 C CA . SER A 1 124 ? 18.720 -5.230 0.728 1.00 92.12 124 SER A CA 1
ATOM 1000 C C . SER A 1 124 ? 18.964 -6.051 -0.538 1.00 92.12 124 SER A C 1
ATOM 1002 O O . SER A 1 124 ? 18.148 -6.886 -0.922 1.00 92.12 124 SER A O 1
ATOM 1004 N N . GLU A 1 125 ? 20.106 -5.855 -1.182 1.00 88.00 125 GLU A N 1
ATOM 1005 C CA . GLU A 1 125 ? 20.528 -6.679 -2.312 1.00 88.00 125 GLU A CA 1
ATOM 1006 C C . GLU A 1 125 ? 20.930 -8.108 -1.883 1.00 88.00 125 GLU A C 1
ATOM 1008 O O . GLU A 1 125 ? 21.072 -8.987 -2.728 1.00 88.00 125 GLU A O 1
ATOM 1013 N N . ARG A 1 126 ? 21.139 -8.349 -0.580 1.00 92.44 126 ARG A N 1
ATOM 1014 C CA . ARG A 1 126 ? 21.635 -9.630 -0.042 1.00 92.44 126 ARG A CA 1
ATOM 1015 C C . ARG A 1 126 ? 20.566 -10.480 0.618 1.00 92.44 126 ARG A C 1
ATOM 1017 O O . ARG A 1 126 ? 20.707 -11.693 0.660 1.00 92.44 126 ARG A O 1
ATOM 1024 N N . GLU A 1 127 ? 19.536 -9.846 1.155 1.00 95.81 127 GLU A N 1
ATOM 1025 C CA . GLU A 1 127 ? 18.465 -10.525 1.872 1.00 95.81 127 GLU A CA 1
ATOM 1026 C C . GLU A 1 127 ? 17.183 -9.694 1.856 1.00 95.81 127 GLU A C 1
ATOM 1028 O O . GLU A 1 127 ? 17.211 -8.464 1.740 1.00 95.81 127 GLU A O 1
ATOM 1033 N N . SER A 1 128 ? 16.057 -10.378 2.020 1.00 97.19 128 SER A N 1
ATOM 1034 C CA . SER A 1 128 ? 14.741 -9.777 2.178 1.00 97.19 128 SER A CA 1
ATOM 1035 C C . SER A 1 128 ? 14.017 -10.474 3.314 1.00 97.19 128 SER A C 1
ATOM 1037 O O . SER A 1 128 ? 13.985 -11.704 3.379 1.00 97.19 128 SER A O 1
ATOM 1039 N N . ARG A 1 129 ? 13.457 -9.681 4.224 1.00 98.12 129 ARG A N 1
ATOM 1040 C CA . ARG A 1 129 ? 12.836 -10.148 5.456 1.00 98.12 129 ARG A CA 1
ATOM 1041 C C . ARG A 1 129 ? 11.408 -9.644 5.572 1.00 98.12 129 ARG A C 1
ATOM 1043 O O . ARG A 1 129 ? 11.118 -8.492 5.247 1.00 98.12 129 ARG A O 1
ATOM 1050 N N . LEU A 1 130 ? 10.539 -10.497 6.098 1.00 98.50 130 LEU A N 1
ATOM 1051 C CA . LEU A 1 130 ? 9.178 -10.173 6.500 1.00 98.50 130 LEU A CA 1
ATOM 1052 C C . LEU A 1 130 ? 9.063 -10.393 8.008 1.00 98.50 130 LEU A C 1
ATOM 1054 O O . LEU A 1 130 ? 9.230 -11.508 8.495 1.00 98.50 130 LEU A O 1
ATOM 1058 N N . THR A 1 131 ? 8.810 -9.324 8.754 1.00 98.62 131 THR A N 1
ATOM 1059 C CA . THR A 1 131 ? 8.790 -9.344 10.223 1.00 98.62 131 THR A CA 1
ATOM 1060 C C . THR A 1 131 ? 7.397 -9.029 10.746 1.00 98.62 131 THR A C 1
ATOM 1062 O O . THR A 1 131 ? 6.749 -8.105 10.254 1.00 98.62 131 THR A O 1
ATOM 1065 N N . ILE A 1 132 ? 6.940 -9.789 11.744 1.00 98.38 132 ILE A N 1
ATOM 1066 C CA . ILE A 1 132 ? 5.728 -9.481 12.509 1.00 98.38 132 ILE A CA 1
ATOM 1067 C C . ILE A 1 132 ? 6.148 -8.741 13.774 1.00 98.38 132 ILE A C 1
ATOM 1069 O O . ILE A 1 132 ? 6.959 -9.247 14.548 1.00 98.38 132 ILE A O 1
ATOM 1073 N N . TRP A 1 133 ? 5.561 -7.577 14.006 1.00 98.19 133 TRP A N 1
ATOM 1074 C CA . TRP A 1 133 ? 5.786 -6.737 15.171 1.00 98.19 133 TRP A CA 1
ATOM 1075 C C . TRP A 1 133 ? 4.573 -6.783 16.083 1.00 98.19 133 TRP A C 1
ATOM 1077 O O . TRP A 1 133 ? 3.451 -6.602 15.614 1.00 98.19 133 TRP A O 1
ATOM 1087 N N . ASN A 1 134 ? 4.813 -6.984 17.374 1.00 96.94 134 ASN A N 1
ATOM 1088 C CA . ASN A 1 134 ? 3.835 -6.732 18.419 1.00 96.94 134 ASN A CA 1
ATOM 1089 C C . ASN A 1 134 ? 4.005 -5.283 18.899 1.00 96.94 134 ASN A C 1
ATOM 1091 O O . ASN A 1 134 ? 5.111 -4.857 19.238 1.00 96.94 134 ASN A O 1
ATOM 1095 N N . LEU A 1 135 ? 2.913 -4.527 18.883 1.00 95.25 135 LEU A N 1
ATOM 1096 C CA . LEU A 1 135 ? 2.837 -3.112 19.239 1.00 95.25 135 LEU A CA 1
ATOM 1097 C C . LEU A 1 135 ? 2.220 -2.871 20.624 1.00 95.25 135 LEU A C 1
ATOM 1099 O O . LEU A 1 135 ? 1.983 -1.711 20.971 1.00 95.25 135 LEU A O 1
ATOM 1103 N N . GLN A 1 136 ? 1.926 -3.937 21.377 1.00 90.69 136 GLN A N 1
ATOM 1104 C CA . GLN A 1 136 ? 1.430 -3.863 22.750 1.00 90.69 136 GLN A CA 1
ATOM 1105 C C . GLN A 1 136 ? 2.539 -3.447 23.724 1.00 90.69 136 GLN A C 1
ATOM 1107 O O . GLN A 1 136 ? 3.688 -3.874 23.607 1.00 90.69 136 GLN A O 1
ATOM 1112 N N . GLY A 1 137 ? 2.175 -2.672 24.745 1.00 86.31 137 GLY A N 1
ATOM 1113 C CA . GLY A 1 137 ? 3.052 -2.311 25.859 1.00 86.31 137 GLY A CA 1
ATOM 1114 C C . GLY A 1 137 ? 4.018 -1.163 25.561 1.00 86.31 137 GLY A C 1
ATOM 1115 O O . GLY A 1 137 ? 5.079 -1.086 26.178 1.00 86.31 137 GLY A O 1
ATOM 1116 N N . GLY A 1 138 ? 3.687 -0.287 24.612 1.00 84.56 138 GLY A N 1
ATOM 1117 C CA . GLY A 1 138 ? 4.418 0.947 24.313 1.00 84.56 138 GLY A CA 1
ATOM 1118 C C . GLY A 1 138 ? 5.778 0.793 23.623 1.00 84.56 138 GLY A C 1
ATOM 1119 O O . GLY A 1 138 ? 6.310 1.783 23.132 1.00 84.56 138 GLY A O 1
ATOM 1120 N N . SER A 1 139 ? 6.340 -0.416 23.543 1.00 92.06 139 SER A N 1
ATOM 1121 C CA . SER A 1 139 ? 7.634 -0.678 22.906 1.00 92.06 139 SER A CA 1
ATOM 1122 C C . SER A 1 139 ? 7.473 -1.718 21.796 1.00 92.06 139 SER A C 1
ATOM 1124 O O . SER A 1 139 ? 7.457 -2.913 22.095 1.00 92.06 139 SER A O 1
ATOM 1126 N N . PRO A 1 140 ? 7.392 -1.297 20.520 1.00 95.81 140 PRO A N 1
ATOM 1127 C CA . PRO A 1 140 ? 7.293 -2.208 19.387 1.00 95.81 140 PRO A CA 1
ATOM 1128 C C . PRO A 1 140 ? 8.420 -3.242 19.403 1.00 95.81 140 PRO A C 1
ATOM 1130 O O . PRO A 1 140 ? 9.598 -2.887 19.474 1.00 95.81 140 PRO A O 1
ATOM 1133 N N . ALA A 1 141 ? 8.061 -4.520 19.320 1.00 96.88 141 ALA A N 1
ATOM 1134 C CA . ALA A 1 141 ? 9.011 -5.624 19.355 1.00 96.88 141 ALA A CA 1
ATOM 1135 C C . ALA A 1 141 ? 8.742 -6.612 18.221 1.00 96.88 141 ALA A C 1
ATOM 1137 O O . ALA A 1 141 ? 7.591 -6.920 17.910 1.00 96.88 141 ALA A O 1
ATOM 1138 N N . ILE A 1 142 ? 9.808 -7.145 17.623 1.00 97.81 142 ILE A N 1
ATOM 1139 C CA . ILE A 1 142 ? 9.694 -8.219 16.634 1.00 97.81 142 ILE A CA 1
ATOM 1140 C C . ILE A 1 142 ? 9.221 -9.481 17.357 1.00 97.81 142 ILE A C 1
ATOM 1142 O O . ILE A 1 142 ? 9.898 -9.990 18.247 1.00 97.81 142 ILE A O 1
ATOM 1146 N N . SER A 1 143 ? 8.062 -9.991 16.954 1.00 97.81 143 SER A N 1
ATOM 1147 C CA . SER A 1 143 ? 7.537 -11.274 17.411 1.00 97.81 143 SER A CA 1
ATOM 1148 C C . SER A 1 143 ? 8.124 -12.436 16.614 1.00 97.81 143 SER A C 1
ATOM 1150 O O . SER A 1 143 ? 8.398 -13.485 17.193 1.00 97.81 143 SER A O 1
ATOM 1152 N N . LYS A 1 144 ? 8.273 -12.282 15.291 1.00 98.00 144 LYS A N 1
ATOM 1153 C CA . LYS A 1 144 ? 8.817 -13.323 14.407 1.00 98.00 144 LYS A CA 1
ATOM 1154 C C . LYS A 1 144 ? 9.385 -12.724 13.121 1.00 98.00 144 LYS A C 1
ATOM 1156 O O . LYS A 1 144 ? 8.921 -11.676 12.670 1.00 98.00 144 LYS A O 1
ATOM 1161 N N . GLU A 1 145 ? 10.376 -13.394 12.543 1.00 98.31 145 GLU A N 1
ATOM 1162 C CA . GLU A 1 145 ? 11.081 -12.994 11.322 1.00 98.31 145 GLU A CA 1
ATOM 1163 C C . GLU A 1 145 ? 11.084 -14.150 10.314 1.00 98.31 145 GLU A C 1
ATOM 1165 O O . GLU A 1 145 ? 11.291 -15.306 10.685 1.00 98.31 145 GLU A O 1
ATOM 1170 N N . TYR A 1 146 ? 10.866 -13.812 9.046 1.00 98.56 146 TYR A N 1
ATOM 1171 C CA . TYR A 1 146 ? 10.871 -14.728 7.910 1.00 98.56 146 TYR A CA 1
ATOM 1172 C C . TYR A 1 146 ? 11.718 -14.171 6.778 1.00 98.56 146 TYR A C 1
ATOM 1174 O O . TYR A 1 146 ? 11.839 -12.955 6.639 1.00 98.56 146 TYR A O 1
ATOM 1182 N N . TYR A 1 147 ? 12.231 -15.056 5.928 1.00 98.38 147 TYR A N 1
ATOM 1183 C CA . TYR A 1 147 ? 13.037 -14.693 4.767 1.00 98.38 147 TYR A CA 1
ATOM 1184 C C . TYR A 1 147 ? 12.251 -14.893 3.473 1.00 98.38 147 TYR A C 1
ATOM 1186 O O . TYR A 1 147 ? 11.493 -15.854 3.317 1.00 98.38 147 TYR A O 1
ATOM 1194 N N . LEU A 1 148 ? 12.437 -13.961 2.543 1.00 98.12 148 LEU A N 1
ATOM 1195 C CA . LEU A 1 148 ? 11.811 -13.942 1.227 1.00 98.12 148 LEU A CA 1
ATOM 1196 C C . LEU A 1 148 ? 12.891 -13.994 0.138 1.00 98.12 148 LEU A C 1
ATOM 1198 O O . LEU A 1 148 ? 13.971 -13.438 0.330 1.00 98.12 148 LEU A O 1
ATOM 1202 N N . PRO A 1 149 ? 12.600 -14.586 -1.035 1.00 97.50 149 PRO A N 1
ATOM 1203 C CA . PRO A 1 149 ? 13.567 -14.685 -2.132 1.00 97.50 149 PRO A CA 1
ATOM 1204 C C . PRO A 1 149 ? 13.782 -13.360 -2.883 1.00 97.50 149 PRO A C 1
ATOM 1206 O O . PRO A 1 149 ? 14.583 -13.298 -3.808 1.00 97.50 149 PRO A O 1
ATOM 1209 N N . GLY A 1 150 ? 13.047 -12.300 -2.546 1.00 95.81 150 GLY A N 1
ATOM 1210 C CA . GLY A 1 150 ? 13.132 -11.004 -3.209 1.00 95.81 150 GLY A CA 1
ATOM 1211 C C . GLY A 1 150 ? 12.488 -9.895 -2.376 1.00 95.81 150 GLY A C 1
ATOM 1212 O O . GLY A 1 150 ? 11.801 -10.184 -1.387 1.00 95.81 150 GLY A O 1
ATOM 1213 N N . PRO A 1 151 ? 12.705 -8.620 -2.738 1.00 94.94 151 PRO A N 1
ATOM 1214 C CA . PRO A 1 151 ? 12.074 -7.490 -2.063 1.00 94.94 151 PRO A CA 1
ATOM 1215 C C . PRO A 1 151 ? 10.553 -7.511 -2.234 1.00 94.94 151 PRO A C 1
ATOM 1217 O O . PRO A 1 151 ? 10.045 -8.000 -3.240 1.00 94.94 151 PRO A O 1
ATOM 1220 N N . VAL A 1 152 ? 9.813 -6.957 -1.276 1.00 94.94 152 VAL A N 1
ATOM 1221 C CA . VAL A 1 152 ? 8.369 -6.731 -1.442 1.00 94.94 152 VAL A CA 1
ATOM 1222 C C . VAL A 1 152 ? 8.176 -5.394 -2.150 1.00 94.94 152 VAL A C 1
ATOM 1224 O O . VAL A 1 152 ? 8.530 -4.352 -1.606 1.00 94.94 152 VAL A O 1
ATOM 1227 N N . GLY A 1 153 ? 7.659 -5.428 -3.379 1.00 89.81 153 GLY A N 1
ATOM 1228 C CA . GLY A 1 153 ? 7.446 -4.224 -4.188 1.00 89.81 153 GLY A CA 1
ATOM 1229 C C . GLY A 1 153 ? 6.137 -3.507 -3.853 1.00 89.81 153 GLY A C 1
ATOM 1230 O O . GLY A 1 153 ? 6.100 -2.284 -3.775 1.00 89.81 153 GLY A O 1
ATOM 1231 N N . ASP A 1 154 ? 5.069 -4.275 -3.641 1.00 90.12 154 ASP A N 1
ATOM 1232 C CA . ASP A 1 154 ? 3.785 -3.805 -3.127 1.00 90.12 154 ASP A CA 1
ATOM 1233 C C . ASP A 1 154 ? 3.027 -4.952 -2.444 1.00 90.12 154 ASP A C 1
ATOM 1235 O O . ASP A 1 154 ? 3.431 -6.119 -2.501 1.00 90.12 154 ASP A O 1
ATOM 1239 N N . GLY A 1 155 ? 1.936 -4.618 -1.760 1.00 93.75 155 GLY A N 1
ATOM 1240 C CA . GLY A 1 155 ? 1.139 -5.596 -1.040 1.00 93.75 155 GLY A CA 1
ATOM 1241 C C . GLY A 1 155 ? -0.208 -5.047 -0.600 1.00 93.75 155 GLY A C 1
ATOM 1242 O O . GLY A 1 155 ? -0.362 -3.850 -0.352 1.00 93.75 155 GLY A O 1
ATOM 1243 N N . VAL A 1 156 ? -1.179 -5.946 -0.490 1.00 93.94 156 VAL A N 1
ATOM 1244 C CA . VAL A 1 156 ? -2.529 -5.668 0.008 1.00 93.94 156 VAL A CA 1
ATOM 1245 C C . VAL A 1 156 ? -2.893 -6.664 1.099 1.00 93.94 156 VAL A C 1
ATOM 1247 O O . VAL A 1 156 ? -2.388 -7.789 1.135 1.00 93.94 156 VAL A O 1
ATOM 1250 N N . VAL A 1 157 ? -3.788 -6.238 1.983 1.00 93.62 157 VAL A N 1
ATOM 1251 C CA . VAL A 1 157 ? -4.230 -7.014 3.139 1.00 93.62 157 VAL A CA 1
ATOM 1252 C C . VAL A 1 157 ? -5.744 -7.092 3.145 1.00 93.62 157 VAL A C 1
ATOM 1254 O O . VAL A 1 157 ? -6.417 -6.077 2.981 1.00 93.62 157 VAL A O 1
ATOM 1257 N N . ASP A 1 158 ? -6.248 -8.296 3.375 1.00 93.12 158 ASP A N 1
ATOM 1258 C CA . ASP A 1 158 ? -7.640 -8.579 3.689 1.00 93.12 158 ASP A CA 1
ATOM 1259 C C . ASP A 1 158 ? -7.713 -9.105 5.127 1.00 93.12 158 ASP A C 1
ATOM 1261 O O . ASP A 1 158 ? -7.407 -10.268 5.405 1.00 93.12 158 ASP A O 1
ATOM 1265 N N . ASP A 1 159 ? -8.050 -8.210 6.058 1.00 90.00 159 ASP A N 1
ATOM 1266 C CA . ASP A 1 159 ? -8.305 -8.531 7.465 1.00 90.00 159 ASP A CA 1
ATOM 1267 C C . ASP A 1 159 ? -9.795 -8.834 7.640 1.00 90.00 159 ASP A C 1
ATOM 1269 O O . ASP A 1 159 ? -10.597 -8.017 8.106 1.00 90.00 159 ASP A O 1
ATOM 1273 N N . GLY A 1 160 ? -10.174 -10.028 7.193 1.00 79.75 160 GLY A N 1
ATOM 1274 C CA . GLY A 1 160 ? -11.482 -10.582 7.479 1.00 79.75 160 GLY A CA 1
ATOM 1275 C C . GLY A 1 160 ? -11.578 -10.953 8.959 1.00 79.75 160 GLY A C 1
ATOM 1276 O O . GLY A 1 160 ? -10.624 -11.440 9.566 1.00 79.75 160 GLY A O 1
ATOM 1277 N N . GLY A 1 161 ? -12.763 -10.812 9.559 1.00 77.38 161 GLY A N 1
ATOM 1278 C CA . GLY A 1 161 ? -12.967 -11.193 10.966 1.00 77.38 161 GLY A CA 1
ATOM 1279 C C . GLY A 1 161 ? -12.520 -12.633 11.285 1.00 77.38 161 GLY A C 1
ATOM 1280 O O . GLY A 1 161 ? -12.046 -12.904 12.385 1.00 77.38 161 GLY A O 1
ATOM 1281 N N . SER A 1 162 ? -12.585 -13.543 10.305 1.00 84.62 162 SER A N 1
ATOM 1282 C CA . SER A 1 162 ? -12.163 -14.944 10.427 1.00 84.62 162 SER A CA 1
ATOM 1283 C C . SER A 1 162 ? -10.681 -15.221 10.138 1.00 84.62 162 SER A C 1
ATOM 1285 O O . SER A 1 162 ? -10.227 -16.334 10.390 1.00 84.62 162 SER A O 1
ATOM 1287 N N . GLY A 1 163 ? -9.931 -14.280 9.562 1.00 92.00 163 GLY A N 1
ATOM 1288 C CA . GLY A 1 163 ? -8.570 -14.537 9.096 1.00 92.00 163 GLY A CA 1
ATOM 1289 C C . GLY A 1 163 ? -7.921 -13.317 8.452 1.00 92.00 163 GLY A C 1
ATOM 1290 O O . GLY A 1 163 ? -8.603 -12.522 7.816 1.00 92.00 163 GLY A O 1
ATOM 1291 N N . ILE A 1 164 ? -6.599 -13.210 8.569 1.00 95.69 164 ILE A N 1
ATOM 1292 C CA . ILE A 1 164 ? -5.816 -12.175 7.894 1.00 95.69 164 ILE A CA 1
ATOM 1293 C C . ILE A 1 164 ? -5.109 -12.823 6.712 1.00 95.69 164 ILE A C 1
ATOM 1295 O O . ILE A 1 164 ? -4.312 -13.751 6.893 1.00 95.69 164 ILE A O 1
ATOM 1299 N N . THR A 1 165 ? -5.396 -12.330 5.512 1.00 96.69 165 THR A N 1
ATOM 1300 C CA . THR A 1 165 ? -4.742 -12.763 4.276 1.00 96.69 165 THR A CA 1
ATOM 1301 C C . THR A 1 165 ? -3.951 -11.601 3.694 1.00 96.69 165 THR A C 1
ATOM 1303 O O . THR A 1 165 ? -4.429 -10.470 3.649 1.00 96.69 165 THR A O 1
ATOM 1306 N N . LEU A 1 166 ? -2.735 -11.876 3.241 1.00 97.69 166 LEU A N 1
ATOM 1307 C CA . LEU A 1 166 ? -1.887 -10.929 2.529 1.00 97.69 166 LEU A CA 1
ATOM 1308 C C . LEU A 1 166 ? -1.707 -11.420 1.099 1.00 97.69 166 LEU A C 1
ATOM 1310 O O . LEU A 1 166 ? -1.580 -12.621 0.865 1.00 97.69 166 LEU A O 1
ATOM 1314 N N . ALA A 1 167 ? -1.606 -10.494 0.160 1.00 97.94 167 ALA A N 1
ATOM 1315 C CA . ALA A 1 167 ? -1.048 -10.760 -1.155 1.00 97.94 167 ALA A CA 1
ATOM 1316 C C . ALA A 1 167 ? 0.099 -9.775 -1.361 1.00 97.94 167 ALA A C 1
ATOM 1318 O O . ALA A 1 167 ? -0.118 -8.568 -1.275 1.00 97.94 167 ALA A O 1
ATOM 1319 N N . LEU A 1 168 ? 1.310 -10.285 -1.576 1.00 97.81 168 LEU A N 1
ATOM 1320 C CA . LEU A 1 168 ? 2.531 -9.488 -1.706 1.00 97.81 168 LEU A CA 1
ATOM 1321 C C . LEU A 1 168 ? 3.154 -9.715 -3.081 1.00 97.81 168 LEU A C 1
ATOM 1323 O O . LEU A 1 168 ? 3.351 -10.864 -3.472 1.00 97.81 168 LEU A O 1
ATOM 1327 N N . THR A 1 169 ? 3.511 -8.653 -3.800 1.00 97.06 169 THR A N 1
ATOM 1328 C CA . THR A 1 169 ? 4.339 -8.776 -5.007 1.00 97.06 169 THR A CA 1
ATOM 1329 C C . THR A 1 169 ? 5.798 -8.912 -4.599 1.00 97.06 169 THR A C 1
ATOM 1331 O O . THR A 1 169 ? 6.383 -7.979 -4.044 1.00 97.06 169 THR A O 1
ATOM 1334 N N . ILE A 1 170 ? 6.397 -10.057 -4.910 1.00 97.25 170 ILE A N 1
ATOM 1335 C CA . ILE A 1 170 ? 7.809 -10.327 -4.656 1.00 97.25 170 ILE A CA 1
ATOM 1336 C C . ILE A 1 170 ? 8.615 -9.969 -5.908 1.00 97.25 170 ILE A C 1
ATOM 1338 O O . ILE A 1 170 ? 8.382 -10.496 -6.998 1.00 97.25 170 ILE A O 1
ATOM 1342 N N . GLY A 1 171 ? 9.558 -9.045 -5.744 1.00 93.56 171 GLY A N 1
ATOM 1343 C CA . GLY A 1 171 ? 10.396 -8.446 -6.777 1.00 93.56 171 GLY A CA 1
ATOM 1344 C C . GLY A 1 171 ? 11.560 -9.328 -7.228 1.00 93.56 171 GLY A C 1
ATOM 1345 O O . GLY A 1 171 ? 12.696 -8.862 -7.273 1.00 93.56 171 GLY A O 1
ATOM 1346 N N . THR A 1 172 ? 11.306 -10.596 -7.542 1.00 94.06 172 THR A N 1
ATOM 1347 C CA . THR A 1 172 ? 12.332 -11.506 -8.067 1.00 94.06 172 THR A CA 1
ATOM 1348 C C . THR A 1 172 ? 12.694 -11.217 -9.532 1.00 94.06 172 THR A C 1
ATOM 1350 O O . THR A 1 172 ? 12.104 -10.339 -10.175 1.00 94.06 172 THR A O 1
ATOM 1353 N N . THR A 1 173 ? 13.641 -11.969 -10.110 1.00 89.75 173 THR A N 1
ATOM 1354 C CA . THR A 1 173 ? 13.930 -11.935 -11.558 1.00 89.75 173 THR A CA 1
ATOM 1355 C C . THR A 1 173 ? 12.647 -12.106 -12.371 1.00 89.75 173 THR A C 1
ATOM 1357 O O . THR A 1 173 ? 12.355 -11.286 -13.242 1.00 89.75 173 THR A O 1
ATOM 1360 N N . ASN A 1 174 ? 11.826 -13.088 -11.989 1.00 91.62 174 ASN A N 1
ATOM 1361 C CA . ASN A 1 174 ? 10.459 -13.270 -12.472 1.00 91.62 174 ASN A CA 1
ATOM 1362 C C . ASN A 1 174 ? 9.479 -12.944 -11.344 1.00 91.62 174 ASN A C 1
ATOM 1364 O O . ASN A 1 174 ? 9.223 -13.809 -10.504 1.00 91.62 174 ASN A O 1
ATOM 1368 N N . MET A 1 175 ? 8.977 -11.705 -11.301 1.00 93.50 175 MET A N 1
ATOM 1369 C CA . MET A 1 175 ? 8.073 -11.257 -10.234 1.00 93.50 175 MET A CA 1
ATOM 1370 C C . MET A 1 175 ? 6.847 -12.166 -10.116 1.00 93.50 175 MET A C 1
ATOM 1372 O O . MET A 1 175 ? 6.311 -12.644 -11.118 1.00 93.50 175 MET A O 1
ATOM 1376 N N . PHE A 1 176 ? 6.389 -12.375 -8.887 1.00 96.81 176 PHE A N 1
ATOM 1377 C CA . PHE A 1 176 ? 5.203 -13.175 -8.591 1.00 96.81 176 PHE A CA 1
ATOM 1378 C C . PHE A 1 176 ? 4.428 -12.582 -7.415 1.00 96.81 176 PHE A C 1
ATOM 1380 O O . PHE A 1 176 ? 4.964 -11.774 -6.656 1.00 96.81 176 PHE A O 1
ATOM 1387 N N . VAL A 1 177 ? 3.179 -13.013 -7.234 1.00 98.12 177 VAL A N 1
ATOM 1388 C CA . VAL A 1 177 ? 2.390 -12.675 -6.042 1.00 98.12 177 VAL A CA 1
ATOM 1389 C C . VAL A 1 177 ? 2.398 -13.844 -5.058 1.00 98.12 177 VAL A C 1
ATOM 1391 O O . VAL A 1 177 ? 2.006 -14.959 -5.402 1.00 98.12 177 VAL A O 1
ATOM 1394 N N . HIS A 1 178 ? 2.831 -13.597 -3.823 1.00 98.38 178 HIS A N 1
ATOM 1395 C CA . HIS A 1 178 ? 2.779 -14.555 -2.719 1.00 98.38 178 HIS A CA 1
ATOM 1396 C C . HIS A 1 178 ? 1.544 -14.281 -1.863 1.00 98.38 178 HIS A C 1
ATOM 1398 O O . HIS A 1 178 ? 1.405 -13.196 -1.298 1.00 98.38 178 HIS A O 1
ATOM 1404 N N . VAL A 1 179 ? 0.645 -15.260 -1.775 1.00 98.31 179 VAL A N 1
ATOM 1405 C CA . VAL A 1 179 ? -0.527 -15.210 -0.897 1.00 98.31 179 VAL A CA 1
ATOM 1406 C C . VAL A 1 179 ? -0.175 -15.861 0.433 1.00 98.31 179 VAL A C 1
ATOM 1408 O O . VAL A 1 179 ? 0.243 -17.022 0.469 1.00 98.31 179 VAL A O 1
ATOM 1411 N N . LEU A 1 180 ? -0.344 -15.113 1.516 1.00 98.06 180 LEU A N 1
ATOM 1412 C CA . LEU A 1 180 ? 0.062 -15.488 2.867 1.00 98.06 180 LEU A CA 1
ATOM 1413 C C . LEU A 1 180 ? -1.119 -15.377 3.830 1.00 98.06 180 LEU A C 1
ATOM 1415 O O . LEU A 1 180 ? -2.019 -14.570 3.617 1.00 98.06 180 LEU A O 1
ATOM 1419 N N . SER A 1 181 ? -1.090 -16.141 4.917 1.00 97.31 181 SER A N 1
ATOM 1420 C CA . SER A 1 181 ? -1.991 -15.965 6.056 1.00 97.31 181 SER A CA 1
ATOM 1421 C C . SER A 1 181 ? -1.202 -15.578 7.292 1.00 97.31 181 SER A C 1
ATOM 1423 O O . SER A 1 181 ? -0.166 -16.179 7.566 1.00 97.31 181 SER A O 1
ATOM 1425 N N . VAL A 1 182 ? -1.707 -14.605 8.045 1.00 97.38 182 VAL A N 1
ATOM 1426 C CA . VAL A 1 182 ? -1.155 -14.217 9.346 1.00 97.38 182 VAL A CA 1
ATOM 1427 C C . VAL A 1 182 ? -2.070 -14.783 10.420 1.00 97.38 182 VAL A C 1
ATOM 1429 O O . VAL A 1 182 ? -3.275 -14.525 10.410 1.00 97.38 182 VAL A O 1
ATOM 1432 N N . CYS A 1 183 ? -1.511 -15.578 11.323 1.00 96.69 183 CYS A N 1
ATOM 1433 C CA . CYS A 1 183 ? -2.277 -16.295 12.334 1.00 96.69 183 CYS A CA 1
ATOM 1434 C C . CYS A 1 183 ? -1.473 -16.505 13.619 1.00 96.69 183 CYS A C 1
ATOM 1436 O O . CYS A 1 183 ? -0.299 -16.150 13.704 1.00 96.69 183 CYS A O 1
ATOM 1438 N N . GLU A 1 184 ? -2.121 -17.079 14.624 1.00 96.06 184 GLU A N 1
ATOM 1439 C CA . GLU A 1 184 ? -1.490 -17.559 15.848 1.00 96.06 184 GLU A CA 1
ATOM 1440 C C . GLU A 1 184 ? -1.382 -19.092 15.819 1.00 96.06 184 GLU A C 1
ATOM 1442 O O . GLU A 1 184 ? -2.381 -19.793 15.621 1.00 96.06 184 GLU A O 1
ATOM 1447 N N . ILE A 1 185 ? -0.164 -19.603 16.027 1.00 95.25 185 ILE A N 1
ATOM 1448 C CA . ILE A 1 185 ? 0.161 -21.030 16.154 1.00 95.25 185 ILE A CA 1
ATOM 1449 C C . ILE A 1 185 ? 0.876 -21.210 17.488 1.00 95.25 185 ILE A C 1
ATOM 1451 O O . ILE A 1 185 ? 1.879 -20.548 17.742 1.00 95.25 185 ILE A O 1
ATOM 1455 N N . ASP A 1 186 ? 0.349 -22.068 18.363 1.00 94.19 186 ASP A N 1
ATOM 1456 C CA . ASP A 1 186 ? 0.925 -22.337 19.689 1.00 94.19 186 ASP A CA 1
ATOM 1457 C C . ASP A 1 186 ? 1.223 -21.067 20.513 1.00 94.19 186 ASP A C 1
ATOM 1459 O O . ASP A 1 186 ? 2.223 -20.986 21.228 1.00 94.19 186 ASP A O 1
ATOM 1463 N N . ARG A 1 187 ? 0.332 -20.067 20.435 1.00 94.56 187 ARG A N 1
ATOM 1464 C CA . ARG A 1 187 ? 0.476 -18.742 21.073 1.00 94.56 187 ARG A CA 1
ATOM 1465 C C . ARG A 1 187 ? 1.597 -17.860 20.531 1.00 94.56 187 ARG A C 1
ATOM 1467 O O . ARG A 1 187 ? 1.978 -16.883 21.172 1.00 94.56 187 ARG A O 1
ATOM 1474 N N . ALA A 1 188 ? 2.117 -18.185 19.353 1.00 95.81 188 ALA A N 1
ATOM 1475 C CA . ALA A 1 188 ? 3.088 -17.376 18.641 1.00 95.81 188 ALA A CA 1
ATOM 1476 C C . ALA A 1 188 ? 2.503 -16.875 17.317 1.00 95.81 188 ALA A C 1
ATOM 1478 O O . ALA A 1 188 ? 1.934 -17.640 16.531 1.00 95.81 188 ALA A O 1
ATOM 1479 N N . ALA A 1 189 ? 2.694 -15.585 17.046 1.00 97.06 189 ALA A N 1
ATOM 1480 C CA . ALA A 1 189 ? 2.385 -15.003 15.749 1.00 97.06 189 ALA A CA 1
ATOM 1481 C C . ALA A 1 189 ? 3.170 -15.731 14.654 1.00 97.06 189 ALA A C 1
ATOM 1483 O O . ALA A 1 189 ? 4.376 -15.940 14.798 1.00 97.06 189 ALA A O 1
ATOM 1484 N N . SER A 1 190 ? 2.489 -16.121 13.581 1.00 97.31 190 SER A N 1
ATOM 1485 C CA . SER A 1 190 ? 3.074 -16.886 12.486 1.00 97.31 190 SER A CA 1
ATOM 1486 C C . SER A 1 190 ? 2.538 -16.450 11.118 1.00 97.31 190 SER A C 1
ATOM 1488 O O . SER A 1 190 ? 1.400 -15.987 11.004 1.00 97.31 190 SER A O 1
ATOM 1490 N N . ILE A 1 191 ? 3.356 -16.609 10.072 1.00 97.88 191 ILE A N 1
ATOM 1491 C CA . ILE A 1 191 ? 2.971 -16.400 8.671 1.00 97.88 191 ILE A CA 1
ATOM 1492 C C . ILE A 1 191 ? 3.049 -17.726 7.917 1.00 97.88 191 ILE A C 1
ATOM 1494 O O . ILE A 1 191 ? 4.113 -18.338 7.817 1.00 97.88 191 ILE A O 1
ATOM 1498 N N . CYS A 1 192 ? 1.926 -18.136 7.337 1.00 97.38 192 CYS A N 1
ATOM 1499 C CA . CYS A 1 192 ? 1.821 -19.340 6.519 1.00 97.38 192 CYS A CA 1
ATOM 1500 C C . CYS A 1 192 ? 1.701 -18.985 5.037 1.00 97.38 192 CYS A C 1
ATOM 1502 O O . CYS A 1 192 ? 0.956 -18.081 4.657 1.00 97.38 192 CYS A O 1
ATOM 1504 N N . SER A 1 193 ? 2.389 -19.740 4.187 1.00 97.38 193 SER A N 1
ATOM 1505 C CA . SER A 1 193 ? 2.249 -19.685 2.737 1.00 97.38 193 SER A CA 1
ATOM 1506 C C . SER A 1 193 ? 0.956 -20.375 2.301 1.00 97.38 193 SER A C 1
ATOM 1508 O O . SER A 1 193 ? 0.755 -21.556 2.582 1.00 97.38 193 SER A O 1
ATOM 1510 N N . LEU A 1 194 ? 0.086 -19.651 1.591 1.00 97.06 194 LEU A N 1
ATOM 1511 C CA . LEU A 1 194 ? -1.163 -20.193 1.046 1.00 97.06 194 LEU A CA 1
ATOM 1512 C C . LEU A 1 194 ? -1.053 -20.531 -0.443 1.00 97.06 194 LEU A C 1
ATOM 1514 O O . LEU A 1 194 ? -1.491 -21.599 -0.862 1.00 97.06 194 LEU A O 1
ATOM 1518 N N . ALA A 1 195 ? -0.487 -19.627 -1.248 1.00 97.62 195 ALA A N 1
ATOM 1519 C CA . ALA A 1 195 ? -0.327 -19.817 -2.689 1.00 97.62 195 ALA A CA 1
ATOM 1520 C C . ALA A 1 195 ? 0.802 -18.948 -3.260 1.00 97.62 195 ALA A C 1
ATOM 1522 O O . ALA A 1 195 ? 1.103 -17.877 -2.739 1.00 97.62 195 ALA A O 1
ATOM 1523 N N . ILE A 1 196 ? 1.387 -19.386 -4.376 1.00 98.00 196 ILE A N 1
ATOM 1524 C CA . ILE A 1 196 ? 2.345 -18.606 -5.169 1.00 98.00 196 ILE A CA 1
ATOM 1525 C C . ILE A 1 196 ? 1.772 -18.456 -6.577 1.00 98.00 196 ILE A C 1
ATOM 1527 O O . ILE A 1 196 ? 1.658 -19.431 -7.320 1.00 98.00 196 ILE A O 1
ATOM 1531 N N . LEU A 1 197 ? 1.416 -17.229 -6.942 1.00 97.94 197 LEU A N 1
ATOM 1532 C CA . LEU A 1 197 ? 0.841 -16.886 -8.235 1.00 97.94 197 LEU A CA 1
ATOM 1533 C C . LEU A 1 197 ? 1.950 -16.377 -9.151 1.00 97.94 197 LEU A C 1
ATOM 1535 O O . LEU A 1 197 ? 2.340 -15.210 -9.106 1.00 97.94 197 LEU A O 1
ATOM 1539 N N . ARG A 1 198 ? 2.475 -17.285 -9.971 1.00 96.62 198 ARG A N 1
ATOM 1540 C CA . ARG A 1 198 ? 3.456 -16.951 -11.006 1.00 96.62 198 ARG A CA 1
ATOM 1541 C C . ARG A 1 198 ? 2.786 -16.180 -12.139 1.00 96.62 198 ARG A C 1
ATOM 1543 O O . ARG A 1 198 ? 1.567 -16.241 -12.303 1.00 96.62 198 ARG A O 1
ATOM 1550 N N . ASP A 1 199 ? 3.605 -15.483 -12.916 1.00 94.81 199 ASP A N 1
ATOM 1551 C CA . ASP A 1 199 ? 3.208 -14.729 -14.106 1.00 94.81 199 ASP A CA 1
ATOM 1552 C C . ASP A 1 199 ? 2.332 -13.501 -13.847 1.00 94.81 199 ASP A C 1
ATOM 1554 O O . ASP A 1 199 ? 1.930 -12.854 -14.807 1.00 94.81 199 ASP A O 1
ATOM 1558 N N . VAL A 1 200 ? 2.037 -13.153 -12.595 1.00 96.88 200 VAL A N 1
ATOM 1559 C CA . VAL A 1 200 ? 1.287 -11.947 -12.229 1.00 96.88 200 VAL A CA 1
ATOM 1560 C C . VAL A 1 200 ? 2.052 -11.138 -11.193 1.00 96.88 200 VAL A C 1
ATOM 1562 O O . VAL A 1 200 ? 2.764 -11.694 -10.358 1.00 96.88 200 VAL A O 1
ATOM 1565 N N . SER A 1 201 ? 1.904 -9.820 -11.239 1.00 95.56 201 SER A N 1
ATOM 1566 C CA . SER A 1 201 ? 2.559 -8.904 -10.305 1.00 95.56 201 SER A CA 1
ATOM 1567 C C . SER A 1 201 ? 1.763 -7.613 -10.139 1.00 95.56 201 SER A C 1
ATOM 1569 O O . SER A 1 201 ? 0.771 -7.375 -10.837 1.00 95.56 201 SER A O 1
ATOM 1571 N N . TYR A 1 202 ? 2.218 -6.780 -9.203 1.00 93.06 202 TYR A N 1
ATOM 1572 C CA . TYR A 1 202 ? 1.608 -5.507 -8.838 1.00 93.06 202 TYR A CA 1
ATOM 1573 C C . TYR A 1 202 ? 0.170 -5.694 -8.371 1.00 93.06 202 TYR A C 1
ATOM 1575 O O . TYR A 1 202 ? -0.794 -5.438 -9.101 1.00 93.06 202 TYR A O 1
ATOM 1583 N N . VAL A 1 203 ? 0.020 -6.214 -7.157 1.00 95.44 203 VAL A N 1
ATOM 1584 C CA . VAL A 1 203 ? -1.294 -6.484 -6.590 1.00 95.44 203 VAL A CA 1
ATOM 1585 C C . VAL A 1 203 ? -2.032 -5.174 -6.300 1.00 95.44 203 VAL A C 1
ATOM 1587 O O . VAL A 1 203 ? -1.458 -4.189 -5.839 1.00 95.44 203 VAL A O 1
ATOM 1590 N N . ARG A 1 204 ? -3.322 -5.132 -6.633 1.00 94.94 204 ARG A N 1
ATOM 1591 C CA . ARG A 1 204 ? -4.175 -3.936 -6.517 1.00 94.94 204 ARG A CA 1
ATOM 1592 C C . ARG A 1 204 ? -5.387 -4.151 -5.628 1.00 94.94 204 ARG A C 1
ATOM 1594 O O . ARG A 1 204 ? -5.976 -3.178 -5.172 1.00 94.94 204 ARG A O 1
ATOM 1601 N N . SER A 1 205 ? -5.767 -5.405 -5.402 1.00 95.44 205 SER A N 1
ATOM 1602 C CA . SER A 1 205 ? -6.866 -5.771 -4.516 1.00 95.44 205 SER A CA 1
ATOM 1603 C C . SER A 1 205 ? -6.743 -7.213 -4.054 1.00 95.44 205 SER A C 1
ATOM 1605 O O . SER A 1 205 ? -6.280 -8.064 -4.816 1.00 95.44 205 SER A O 1
ATOM 1607 N N . LEU A 1 206 ? -7.213 -7.472 -2.838 1.00 95.25 206 LEU A N 1
ATOM 1608 C CA . LEU A 1 206 ? -7.431 -8.796 -2.272 1.00 95.25 206 LEU A CA 1
ATOM 1609 C C . LEU A 1 206 ? -8.765 -8.758 -1.522 1.00 95.25 206 LEU A C 1
ATOM 1611 O O . LEU A 1 206 ? -8.968 -7.893 -0.673 1.00 95.25 206 LEU A O 1
ATOM 1615 N N . ASN A 1 207 ? -9.675 -9.667 -1.865 1.00 93.75 207 ASN A N 1
ATOM 1616 C CA . ASN A 1 207 ? -10.939 -9.854 -1.159 1.00 93.75 207 ASN A CA 1
ATOM 1617 C C . ASN A 1 207 ? -11.318 -11.338 -1.183 1.00 93.75 207 ASN A C 1
ATOM 1619 O O . ASN A 1 207 ? -11.641 -11.904 -2.235 1.00 93.75 207 ASN A O 1
ATOM 1623 N N . GLY A 1 208 ? -11.224 -11.989 -0.028 1.00 93.12 208 GLY A N 1
ATOM 1624 C CA . GLY A 1 208 ? -11.393 -13.426 0.107 1.00 93.12 208 GLY A CA 1
ATOM 1625 C C . GLY A 1 208 ? -10.481 -14.186 -0.858 1.00 93.12 208 GLY A C 1
ATOM 1626 O O . GLY A 1 208 ? -9.255 -14.144 -0.761 1.00 93.12 208 GLY A O 1
ATOM 1627 N N . ARG A 1 209 ? -11.085 -14.895 -1.818 1.00 95.12 209 ARG A N 1
ATOM 1628 C CA . ARG A 1 209 ? -10.352 -15.697 -2.813 1.00 95.12 209 ARG A CA 1
ATOM 1629 C C . ARG A 1 209 ? -9.870 -14.919 -4.043 1.00 95.12 209 ARG A C 1
ATOM 1631 O O . ARG A 1 209 ? -9.161 -15.478 -4.877 1.00 95.12 209 ARG A O 1
ATOM 1638 N N . TRP A 1 210 ? -10.313 -13.677 -4.208 1.00 97.00 210 TRP A N 1
ATOM 1639 C CA . TRP A 1 210 ? -10.091 -12.900 -5.421 1.00 97.00 210 TRP A CA 1
ATOM 1640 C C . TRP A 1 210 ? -8.921 -11.943 -5.249 1.00 97.00 210 TRP A C 1
ATOM 1642 O O . TRP A 1 210 ? -8.874 -11.178 -4.288 1.00 97.00 210 TRP A O 1
ATOM 1652 N N . ILE A 1 211 ? -8.003 -11.961 -6.211 1.00 97.94 211 ILE A N 1
ATOM 1653 C CA . ILE A 1 211 ? -6.885 -11.024 -6.307 1.00 97.94 211 ILE A CA 1
ATOM 1654 C C . ILE A 1 211 ? -6.940 -10.328 -7.659 1.00 97.94 211 ILE A C 1
ATOM 1656 O O . ILE A 1 211 ? -7.088 -10.986 -8.685 1.00 97.94 211 ILE A O 1
ATOM 1660 N N . VAL A 1 212 ? -6.785 -9.005 -7.671 1.00 98.06 212 VAL A N 1
ATOM 1661 C CA . VAL A 1 212 ? -6.581 -8.246 -8.912 1.00 98.06 212 VAL A CA 1
ATOM 1662 C C . VAL A 1 212 ? -5.119 -7.829 -8.998 1.00 98.06 212 VAL A C 1
ATOM 1664 O O . VAL A 1 212 ? -4.617 -7.143 -8.108 1.00 98.06 212 VAL A O 1
ATOM 1667 N N . CYS A 1 213 ? -4.454 -8.220 -10.080 1.00 97.69 213 CYS A N 1
ATOM 1668 C CA . CYS A 1 213 ? -3.081 -7.850 -10.417 1.00 97.69 213 CYS A CA 1
ATOM 1669 C C . CYS A 1 213 ? -3.076 -6.901 -11.617 1.00 97.69 213 CYS A C 1
ATOM 1671 O O . CYS A 1 213 ? -3.860 -7.077 -12.552 1.00 97.69 213 CYS A O 1
ATOM 1673 N N . ALA A 1 214 ? -2.194 -5.904 -11.607 1.00 95.69 214 ALA A N 1
ATOM 1674 C CA . ALA A 1 214 ? -2.084 -4.950 -12.709 1.00 95.69 214 ALA A CA 1
ATOM 1675 C C . ALA A 1 214 ? -1.286 -5.498 -13.900 1.00 95.69 214 ALA A C 1
ATOM 1677 O O . ALA A 1 214 ? -1.548 -5.095 -15.028 1.00 95.69 214 ALA A O 1
ATOM 1678 N N . VAL A 1 215 ? -0.331 -6.399 -13.653 1.00 95.19 215 VAL A N 1
ATOM 1679 C CA . VAL A 1 215 ? 0.571 -6.941 -14.676 1.00 95.19 215 VAL A CA 1
ATOM 1680 C C . VAL A 1 215 ? 0.439 -8.449 -14.763 1.00 95.19 215 VAL A C 1
ATOM 1682 O O . VAL A 1 215 ? 0.353 -9.140 -13.744 1.00 95.19 215 VAL A O 1
ATOM 1685 N N . ARG A 1 216 ? 0.511 -8.959 -15.992 1.00 95.56 216 ARG A N 1
ATOM 1686 C CA . ARG A 1 216 ? 0.678 -10.374 -16.294 1.00 95.56 216 ARG A CA 1
ATOM 1687 C C . ARG A 1 216 ? 1.800 -10.576 -17.306 1.00 95.56 216 ARG A C 1
ATOM 1689 O O . ARG A 1 216 ? 1.729 -10.041 -18.401 1.00 95.56 216 ARG A O 1
ATOM 1696 N N . GLN A 1 217 ? 2.818 -11.365 -16.964 1.00 92.94 217 GLN A N 1
ATOM 1697 C CA . GLN A 1 217 ? 3.971 -11.664 -17.832 1.00 92.94 217 GLN A CA 1
ATOM 1698 C C . GLN A 1 217 ? 4.628 -10.393 -18.408 1.00 92.94 217 GLN A C 1
ATOM 1700 O O . GLN A 1 217 ? 4.957 -10.330 -19.591 1.00 92.94 217 GLN A O 1
ATOM 1705 N N . GLY A 1 218 ? 4.752 -9.351 -17.581 1.00 89.88 218 GLY A N 1
ATOM 1706 C CA . GLY A 1 218 ? 5.293 -8.057 -18.003 1.00 89.88 218 GLY A CA 1
ATOM 1707 C C . GLY A 1 218 ? 4.339 -7.200 -18.849 1.00 89.88 218 GLY A C 1
ATOM 1708 O O . GLY A 1 218 ? 4.726 -6.114 -19.269 1.00 89.88 218 GLY A O 1
ATOM 1709 N N . ASP A 1 219 ? 3.101 -7.634 -19.094 1.00 91.19 219 ASP A N 1
ATOM 1710 C CA . ASP A 1 219 ? 2.061 -6.861 -19.779 1.00 91.19 219 ASP A CA 1
ATOM 1711 C C . ASP A 1 219 ? 1.072 -6.246 -18.776 1.00 91.19 219 ASP A C 1
ATOM 1713 O O . ASP A 1 219 ? 0.424 -6.965 -18.018 1.00 91.19 219 ASP A O 1
ATOM 1717 N N . ASP A 1 220 ? 0.931 -4.921 -18.782 1.00 92.12 220 ASP A N 1
ATOM 1718 C CA . ASP A 1 220 ? -0.066 -4.161 -18.011 1.00 92.12 220 ASP A CA 1
ATOM 1719 C C . ASP A 1 220 ? -1.226 -3.630 -18.871 1.00 92.12 220 ASP A C 1
ATOM 1721 O O . ASP A 1 220 ? -1.955 -2.730 -18.456 1.00 92.12 220 ASP A O 1
ATOM 1725 N N . THR A 1 221 ? -1.418 -4.156 -20.085 1.00 88.06 221 THR A N 1
ATOM 1726 C CA . THR A 1 221 ? -2.544 -3.763 -20.950 1.00 88.06 221 THR A CA 1
ATOM 1727 C C . THR A 1 221 ? -3.887 -4.145 -20.329 1.00 88.06 221 THR A C 1
ATOM 1729 O O . THR A 1 221 ? -4.847 -3.372 -20.397 1.00 88.06 221 THR A O 1
ATOM 1732 N N . TYR A 1 222 ? -3.954 -5.332 -19.718 1.00 92.25 222 TYR A N 1
ATOM 1733 C CA . TYR A 1 222 ? -5.162 -5.869 -19.101 1.00 92.25 222 TYR A CA 1
ATOM 1734 C C . TYR A 1 222 ? -4.894 -6.253 -17.642 1.00 92.25 222 TYR A C 1
ATOM 1736 O O . TYR A 1 222 ? -4.056 -7.129 -17.401 1.00 92.25 222 TYR A O 1
ATOM 1744 N N . PRO A 1 223 ? -5.635 -5.687 -16.667 1.00 95.56 223 PRO A N 1
ATOM 1745 C CA . PRO A 1 223 ? -5.631 -6.234 -15.319 1.00 95.56 223 PRO A CA 1
ATOM 1746 C C . PRO A 1 223 ? -5.994 -7.718 -15.354 1.00 95.56 223 PRO A C 1
ATOM 1748 O O . PRO A 1 223 ? -6.814 -8.157 -16.161 1.00 95.56 223 PRO A O 1
ATOM 1751 N N . THR A 1 224 ? -5.420 -8.499 -14.450 1.00 97.25 224 THR A N 1
ATOM 1752 C CA . THR A 1 224 ? -5.734 -9.921 -14.314 1.00 97.25 224 THR A CA 1
ATOM 1753 C C . THR A 1 224 ? -6.430 -10.162 -12.986 1.00 97.25 224 THR A C 1
ATOM 1755 O O . THR A 1 224 ? -5.883 -9.859 -11.928 1.00 97.25 224 THR A O 1
ATOM 1758 N N . LEU A 1 225 ? -7.634 -10.727 -13.040 1.00 97.94 225 LEU A N 1
ATOM 1759 C CA . LEU A 1 225 ? -8.309 -11.275 -11.871 1.00 97.94 225 LEU A CA 1
ATOM 1760 C C . LEU A 1 225 ? -7.862 -12.722 -11.680 1.00 97.94 225 LEU A C 1
ATOM 1762 O O . LEU A 1 225 ? -7.883 -13.510 -12.625 1.00 97.94 225 LEU A O 1
ATOM 1766 N N . VAL A 1 226 ? -7.491 -13.079 -10.459 1.00 97.94 226 VAL A N 1
ATOM 1767 C CA . VAL A 1 226 ? -7.032 -14.412 -10.085 1.00 97.94 226 VAL A CA 1
ATOM 1768 C C . VAL A 1 226 ? -7.892 -14.934 -8.941 1.00 97.94 226 VAL A C 1
ATOM 1770 O O . VAL A 1 226 ? -8.047 -14.267 -7.921 1.00 97.94 226 VAL A O 1
ATOM 1773 N N . ASP A 1 227 ? -8.441 -16.137 -9.099 1.00 97.38 227 ASP A N 1
ATOM 1774 C CA . ASP A 1 227 ? -8.915 -16.938 -7.971 1.00 97.38 227 ASP A CA 1
ATOM 1775 C C . ASP A 1 227 ? -7.715 -17.720 -7.449 1.00 97.38 227 ASP A C 1
ATOM 1777 O O . ASP A 1 227 ? -7.326 -18.735 -8.030 1.00 97.38 227 ASP A O 1
ATOM 1781 N N . TRP A 1 228 ? -7.094 -17.239 -6.375 1.00 97.38 228 TRP A N 1
ATOM 1782 C CA . TRP A 1 228 ? -5.848 -17.830 -5.890 1.00 97.38 228 TRP A CA 1
ATOM 1783 C C . TRP A 1 228 ? -6.044 -19.227 -5.298 1.00 97.38 228 TRP A C 1
ATOM 1785 O O . TRP A 1 228 ? -5.102 -20.014 -5.272 1.00 97.38 228 TRP A O 1
ATOM 1795 N N . THR A 1 229 ? -7.271 -19.570 -4.894 1.00 95.94 229 THR A N 1
ATOM 1796 C CA . THR A 1 229 ? -7.594 -20.900 -4.359 1.00 95.94 229 THR A CA 1
ATOM 1797 C C . THR A 1 229 ? -7.649 -21.960 -5.454 1.00 95.94 229 THR A C 1
ATOM 1799 O O . THR A 1 229 ? -7.307 -23.116 -5.219 1.00 95.94 229 THR A O 1
ATOM 1802 N N . THR A 1 230 ? -8.050 -21.571 -6.669 1.00 96.00 230 THR A N 1
ATOM 1803 C CA . THR A 1 230 ? -8.150 -22.476 -7.827 1.00 96.00 230 THR A CA 1
ATOM 1804 C C . THR A 1 230 ? -7.074 -22.229 -8.883 1.00 96.00 230 THR A C 1
ATOM 1806 O O . THR A 1 230 ? -7.001 -22.966 -9.865 1.00 96.00 230 THR A O 1
ATOM 1809 N N . SER A 1 231 ? -6.246 -21.196 -8.700 1.00 95.00 231 SER A N 1
ATOM 1810 C CA . SER A 1 231 ? -5.273 -20.683 -9.676 1.00 95.00 231 SER A CA 1
ATOM 1811 C C . SER A 1 231 ? -5.880 -20.304 -11.037 1.00 95.00 231 SER A C 1
ATOM 1813 O O . SER A 1 231 ? -5.160 -20.180 -12.029 1.00 95.00 231 SER A O 1
ATOM 1815 N N . ARG A 1 232 ? -7.205 -20.110 -11.117 1.00 96.06 232 ARG A N 1
ATOM 1816 C CA . ARG A 1 232 ? -7.870 -19.643 -12.340 1.00 96.06 232 ARG A CA 1
ATOM 1817 C C . ARG A 1 232 ? -7.621 -18.152 -12.528 1.00 96.06 232 ARG A C 1
ATOM 1819 O O . ARG A 1 232 ? -7.631 -17.392 -11.564 1.00 96.06 232 ARG A O 1
ATOM 1826 N N . GLN A 1 233 ? -7.406 -17.744 -13.776 1.00 96.31 233 GLN A N 1
ATOM 1827 C CA . GLN A 1 233 ? -7.051 -16.374 -14.135 1.00 96.31 233 GLN A CA 1
ATOM 1828 C C . GLN A 1 233 ? -7.926 -15.879 -15.285 1.00 96.31 233 GLN A C 1
ATOM 1830 O O . GLN A 1 233 ? -8.115 -16.596 -16.271 1.00 96.31 233 GLN A O 1
ATOM 1835 N N . TRP A 1 234 ? -8.382 -14.634 -15.190 1.00 97.31 234 TRP A N 1
ATOM 1836 C CA . TRP A 1 234 ? -9.167 -13.954 -16.214 1.00 97.31 234 TRP A CA 1
ATOM 1837 C C . TRP A 1 234 ? -8.534 -12.603 -16.525 1.00 97.31 234 TRP A C 1
ATOM 1839 O O . TRP A 1 234 ? -8.320 -11.791 -15.626 1.00 97.31 234 TRP A O 1
ATOM 1849 N N . ALA A 1 235 ? -8.260 -12.343 -17.802 1.00 96.06 235 ALA A N 1
ATOM 1850 C CA . ALA A 1 235 ? -7.927 -10.998 -18.251 1.00 96.06 235 ALA A CA 1
ATOM 1851 C C . ALA A 1 235 ? -9.190 -10.128 -18.185 1.00 96.06 235 ALA A C 1
ATOM 1853 O O . ALA A 1 235 ? -10.194 -10.426 -18.834 1.00 96.06 235 ALA A O 1
ATOM 1854 N N . LEU A 1 236 ? -9.152 -9.067 -17.394 1.00 96.00 236 LEU A N 1
ATOM 1855 C CA . LEU A 1 236 ? -10.209 -8.072 -17.326 1.00 96.00 236 LEU A CA 1
ATOM 1856 C C . LEU A 1 236 ? -9.998 -7.112 -18.492 1.00 96.00 236 LEU A C 1
ATOM 1858 O O . LEU A 1 236 ? -9.039 -6.353 -18.484 1.00 96.00 236 LEU A O 1
ATOM 1862 N N . SER A 1 237 ? -10.846 -7.187 -19.518 1.00 93.44 237 SER A N 1
ATOM 1863 C CA . SER A 1 237 ? -10.748 -6.373 -20.733 1.00 93.44 237 SER A CA 1
ATOM 1864 C C . SER A 1 237 ? -11.565 -5.084 -20.580 1.00 93.44 237 SER A C 1
ATOM 1866 O O . SER A 1 237 ? -12.800 -5.148 -20.659 1.00 93.44 237 SER A O 1
ATOM 1868 N N . PRO A 1 238 ? -10.919 -3.917 -20.375 1.00 89.94 238 PRO A N 1
ATOM 1869 C CA . PRO A 1 238 ? -11.608 -2.634 -20.284 1.00 89.94 238 PRO A CA 1
ATOM 1870 C C . PRO A 1 238 ? -12.441 -2.375 -21.532 1.00 89.94 238 PRO A C 1
ATOM 1872 O O . PRO A 1 238 ? -11.988 -2.625 -22.655 1.00 89.94 238 PRO A O 1
ATOM 1875 N N . ARG A 1 239 ? -13.653 -1.845 -21.350 1.00 86.88 239 ARG A N 1
ATOM 1876 C CA . ARG A 1 239 ? -14.573 -1.616 -22.473 1.00 86.88 239 ARG A CA 1
ATOM 1877 C C . ARG A 1 239 ? -14.011 -0.597 -23.454 1.00 86.88 239 ARG A C 1
ATOM 1879 O O . ARG A 1 239 ? -14.217 -0.718 -24.654 1.00 86.88 239 ARG A O 1
ATOM 1886 N N . TRP A 1 240 ? -13.222 0.343 -22.944 1.00 76.56 240 TRP A N 1
ATOM 1887 C CA . TRP A 1 240 ? -12.553 1.359 -23.740 1.00 76.56 240 TRP A CA 1
ATOM 1888 C C . TRP A 1 240 ? -11.731 0.783 -24.909 1.00 76.56 240 TRP A C 1
ATOM 1890 O O . TRP A 1 240 ? -11.752 1.354 -25.997 1.00 76.56 240 TRP A O 1
ATOM 1900 N N . TYR A 1 241 ? -11.072 -0.371 -24.732 1.00 76.56 241 TYR A N 1
ATOM 1901 C CA . TYR A 1 241 ? -10.359 -1.053 -25.824 1.00 76.56 241 TYR A CA 1
ATOM 1902 C C . TYR A 1 241 ? -11.301 -1.792 -26.782 1.00 76.56 241 TYR A C 1
ATOM 1904 O O . TYR A 1 241 ? -11.029 -1.869 -27.977 1.00 76.56 241 TYR A O 1
ATOM 1912 N N . ILE A 1 242 ? -12.413 -2.325 -26.268 1.00 80.88 242 ILE A N 1
ATOM 1913 C CA . ILE A 1 242 ? -13.422 -3.046 -27.057 1.00 80.88 242 ILE A CA 1
ATOM 1914 C C . ILE A 1 242 ? -14.166 -2.088 -27.987 1.00 80.88 242 ILE A C 1
ATOM 1916 O O . ILE A 1 242 ? -14.406 -2.425 -29.143 1.00 80.88 242 ILE A O 1
ATOM 1920 N N . ASP A 1 243 ? -14.500 -0.897 -27.494 1.00 80.75 243 ASP A N 1
ATOM 1921 C CA . ASP A 1 243 ? -15.226 0.126 -28.249 1.00 80.75 243 ASP A CA 1
ATOM 1922 C C . ASP A 1 243 ? -14.330 0.808 -29.303 1.00 80.75 243 ASP A C 1
ATOM 1924 O O . ASP A 1 243 ? -14.828 1.438 -30.236 1.00 80.75 243 ASP A O 1
ATOM 1928 N N . HIS A 1 244 ? -13.006 0.638 -29.203 1.00 74.88 244 HIS A N 1
ATOM 1929 C CA . HIS A 1 244 ? -12.031 1.223 -30.120 1.00 74.88 244 HIS A CA 1
ATOM 1930 C C . HIS A 1 244 ? -11.020 0.190 -30.657 1.00 74.88 244 HIS A C 1
ATOM 1932 O O . HIS A 1 244 ? -9.809 0.392 -30.542 1.00 74.88 244 HIS A O 1
ATOM 1938 N N . PRO A 1 245 ? -11.475 -0.894 -31.313 1.00 72.19 245 PRO A N 1
ATOM 1939 C CA . PRO A 1 245 ? -10.602 -1.991 -31.743 1.00 72.19 245 PRO A CA 1
ATOM 1940 C C . PRO A 1 245 ? -9.631 -1.575 -32.859 1.00 72.19 245 PRO A C 1
ATOM 1942 O O . PRO A 1 245 ? -8.621 -2.235 -33.091 1.00 72.19 245 PRO A O 1
ATOM 1945 N N . ASN A 1 246 ? -9.946 -0.473 -33.548 1.00 67.25 246 ASN A N 1
ATOM 1946 C CA . ASN A 1 246 ? -9.139 0.101 -34.619 1.00 67.25 246 ASN A CA 1
ATOM 1947 C C . ASN A 1 246 ? -8.122 1.129 -34.110 1.00 67.25 246 ASN A C 1
ATOM 1949 O O . ASN A 1 246 ? -7.326 1.620 -34.912 1.00 67.25 246 ASN A O 1
ATOM 1953 N N . LEU A 1 247 ? -8.157 1.503 -32.821 1.00 62.94 247 LEU A N 1
ATOM 1954 C CA . LEU A 1 247 ? -7.129 2.390 -32.296 1.00 62.94 247 LEU A CA 1
ATOM 1955 C C . LEU A 1 247 ? -5.795 1.640 -32.301 1.00 62.94 247 LEU A C 1
ATOM 1957 O O . LEU A 1 247 ? -5.732 0.494 -31.847 1.00 62.94 247 LEU A O 1
ATOM 1961 N N . PRO A 1 248 ? -4.729 2.249 -32.835 1.00 58.16 248 PRO A N 1
ATOM 1962 C CA . PRO A 1 248 ? -3.488 1.524 -32.997 1.00 58.16 248 PRO A CA 1
ATOM 1963 C C . PRO A 1 248 ? -2.894 1.196 -31.608 1.00 58.16 248 PRO A C 1
ATOM 1965 O O . PRO A 1 248 ? -3.023 1.976 -30.656 1.00 58.16 248 PRO A O 1
ATOM 1968 N N . TRP A 1 249 ? -2.338 -0.013 -31.458 1.00 54.00 249 TRP A N 1
ATOM 1969 C CA . TRP A 1 249 ? -1.936 -0.578 -30.162 1.00 54.00 249 TRP A CA 1
ATOM 1970 C C . TRP A 1 249 ? -0.800 0.268 -29.571 1.00 54.00 249 TRP A C 1
ATOM 1972 O O . TRP A 1 249 ? 0.345 0.161 -29.996 1.00 54.00 249 TRP A O 1
ATOM 1982 N N . GLY A 1 250 ? -1.128 1.137 -28.610 1.00 53.31 250 GLY A N 1
ATOM 1983 C CA . GLY A 1 250 ? -0.187 2.096 -28.016 1.00 53.31 250 GLY A CA 1
ATOM 1984 C C . GLY A 1 250 ? -0.785 3.471 -27.692 1.00 53.31 250 GLY A C 1
ATOM 1985 O O . GLY A 1 250 ? -0.337 4.097 -26.741 1.00 53.31 250 GLY A O 1
ATOM 1986 N N . VAL A 1 251 ? -1.852 3.922 -28.378 1.00 58.25 251 VAL A N 1
ATOM 1987 C CA . VAL A 1 251 ? -2.516 5.221 -28.048 1.00 58.25 251 VAL A CA 1
ATOM 1988 C C . VAL A 1 251 ? -3.129 5.195 -26.661 1.00 58.25 251 VAL A C 1
ATOM 1990 O O . VAL A 1 251 ? -3.203 6.186 -25.933 1.00 58.25 251 VAL A O 1
ATOM 1993 N N . LEU A 1 252 ? -3.646 4.027 -26.317 1.00 64.06 252 LEU A N 1
ATOM 1994 C CA . LEU A 1 252 ? -4.391 3.802 -25.107 1.00 64.06 252 LEU A CA 1
ATOM 1995 C C . LEU A 1 252 ? -3.469 3.098 -24.126 1.00 64.06 252 LEU A C 1
ATOM 1997 O O . LEU A 1 252 ? -3.554 1.894 -23.924 1.00 64.06 252 LEU A O 1
ATOM 2001 N N . HIS A 1 253 ? -2.548 3.854 -23.536 1.00 73.69 253 HIS A N 1
ATOM 2002 C CA . HIS A 1 253 ? -1.964 3.435 -22.273 1.00 73.69 253 HIS A CA 1
ATOM 2003 C C . HIS A 1 253 ? -2.901 3.879 -21.148 1.00 73.69 253 HIS A C 1
ATOM 2005 O O . HIS A 1 253 ? -3.191 5.076 -21.008 1.00 73.69 253 HIS A O 1
ATOM 2011 N N . SER A 1 254 ? -3.408 2.909 -20.386 1.00 83.81 254 SER A N 1
ATOM 2012 C CA . SER A 1 254 ? -4.067 3.163 -19.114 1.00 83.81 254 SER A CA 1
ATOM 2013 C C . SER A 1 254 ? -3.640 2.112 -18.102 1.00 83.81 254 SER A C 1
ATOM 2015 O O . SER A 1 254 ? -3.934 0.932 -18.280 1.00 83.81 254 SER A O 1
ATOM 2017 N N . ALA A 1 255 ? -2.914 2.549 -17.078 1.00 87.94 255 ALA A N 1
ATOM 2018 C CA . ALA A 1 255 ? -2.425 1.691 -16.014 1.00 87.94 255 ALA A CA 1
ATOM 2019 C C . ALA A 1 255 ? -3.486 1.522 -14.928 1.00 87.94 255 ALA A C 1
ATOM 2021 O O . ALA A 1 255 ? -4.330 2.396 -14.714 1.00 87.94 255 ALA A O 1
ATOM 2022 N N . VAL A 1 256 ? -3.441 0.386 -14.239 1.00 92.12 256 VAL A N 1
ATOM 2023 C CA . VAL A 1 256 ? -4.345 0.092 -13.127 1.00 92.12 256 VAL A CA 1
ATOM 2024 C C . VAL A 1 256 ? -3.816 0.752 -11.860 1.00 92.12 256 VAL A C 1
ATOM 2026 O O . VAL A 1 256 ? -2.757 0.372 -11.350 1.00 92.12 256 VAL A O 1
ATOM 2029 N N . LEU A 1 257 ? -4.589 1.699 -11.332 1.00 90.75 257 LEU A N 1
ATOM 2030 C CA . LEU A 1 257 ? -4.243 2.438 -10.122 1.00 90.75 257 LEU A CA 1
ATOM 2031 C C . LEU A 1 257 ? -4.692 1.683 -8.872 1.00 90.75 257 LEU A C 1
ATOM 2033 O O . LEU A 1 257 ? -3.902 1.457 -7.962 1.00 90.75 257 LEU A O 1
ATOM 2037 N N . VAL A 1 258 ? -5.951 1.239 -8.845 1.00 92.31 258 VAL A N 1
ATOM 2038 C CA . VAL A 1 258 ? -6.524 0.505 -7.711 1.00 92.31 258 VAL A CA 1
ATOM 2039 C C . VAL A 1 258 ? -7.697 -0.361 -8.169 1.00 92.31 258 VAL A C 1
ATOM 2041 O O . VAL A 1 258 ? -8.363 -0.059 -9.161 1.00 92.31 258 VAL A O 1
ATOM 2044 N N . ALA A 1 259 ? -7.970 -1.443 -7.442 1.00 95.62 259 ALA A N 1
ATOM 2045 C CA . ALA A 1 259 ? -9.135 -2.288 -7.667 1.00 95.62 259 ALA A CA 1
ATOM 2046 C C . ALA A 1 259 ? -9.830 -2.631 -6.341 1.00 95.62 259 ALA A C 1
ATOM 2048 O O . ALA A 1 259 ? -9.209 -2.645 -5.278 1.00 95.62 259 ALA A O 1
ATOM 2049 N N . THR A 1 260 ? -11.125 -2.921 -6.395 1.00 94.25 260 THR A N 1
ATOM 2050 C CA . THR A 1 260 ? -11.873 -3.441 -5.247 1.00 94.25 260 THR A CA 1
ATOM 2051 C C . THR A 1 260 ? -12.972 -4.389 -5.693 1.00 94.25 260 THR A C 1
ATOM 2053 O O . THR A 1 260 ? -13.508 -4.264 -6.797 1.00 94.25 260 THR A O 1
ATOM 2056 N N . GLN A 1 261 ? -13.330 -5.326 -4.820 1.00 93.25 261 GLN A N 1
ATOM 2057 C CA . GLN A 1 261 ? -14.597 -6.026 -4.937 1.00 93.25 261 GLN A CA 1
ATOM 2058 C C . GLN A 1 261 ? -15.680 -5.192 -4.257 1.00 93.25 261 GLN A C 1
ATOM 2060 O O . GLN A 1 261 ? -15.573 -4.826 -3.086 1.00 93.25 261 GLN A O 1
ATOM 2065 N N . TRP A 1 262 ? -16.756 -4.933 -4.985 1.00 90.19 262 TRP A N 1
ATOM 2066 C CA . TRP A 1 262 ? -17.920 -4.245 -4.464 1.00 90.19 262 TRP A CA 1
ATOM 2067 C C . TRP A 1 262 ? -19.179 -4.971 -4.920 1.00 90.19 262 TRP A C 1
ATOM 2069 O O . TRP A 1 262 ? -19.446 -5.072 -6.116 1.00 90.19 262 TRP A O 1
ATOM 2079 N N . LEU A 1 263 ? -19.940 -5.490 -3.951 1.00 88.94 263 LEU A N 1
ATOM 2080 C CA . LEU A 1 263 ? -21.084 -6.373 -4.196 1.00 88.94 263 LEU A CA 1
ATOM 2081 C C . LEU A 1 263 ? -20.644 -7.619 -4.995 1.00 88.94 263 LEU A C 1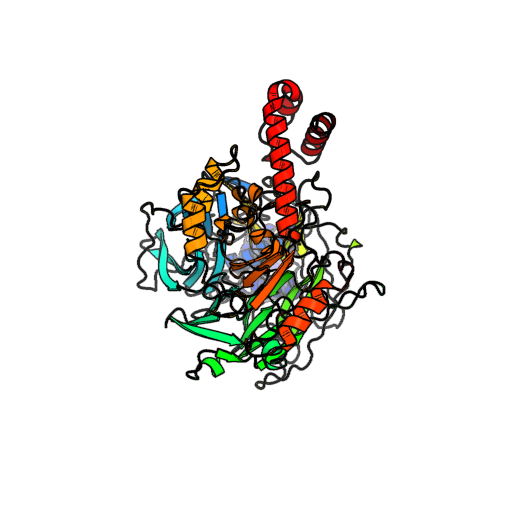
ATOM 2083 O O . LEU A 1 263 ? -19.721 -8.327 -4.585 1.00 88.94 263 LEU A O 1
ATOM 2087 N N . ASP A 1 264 ? -21.296 -7.887 -6.122 1.00 90.94 264 ASP A N 1
ATOM 2088 C CA . ASP A 1 264 ? -20.996 -8.946 -7.085 1.00 90.94 264 ASP A CA 1
ATOM 2089 C C . ASP A 1 264 ? -20.160 -8.449 -8.281 1.00 90.94 264 ASP A C 1
ATOM 2091 O O . ASP A 1 264 ? -20.094 -9.111 -9.321 1.00 90.94 264 ASP A O 1
ATOM 2095 N N . CYS A 1 265 ? -19.491 -7.305 -8.126 1.00 92.81 265 CYS A N 1
ATOM 2096 C CA . CYS A 1 265 ? -18.643 -6.697 -9.142 1.00 92.81 265 CYS A CA 1
ATOM 2097 C C . CYS A 1 265 ? -17.195 -6.527 -8.675 1.00 92.81 265 CYS A C 1
ATOM 2099 O O . CYS A 1 265 ? -16.901 -6.336 -7.495 1.00 92.81 265 CYS A O 1
ATOM 2101 N N . ILE A 1 266 ? -16.289 -6.533 -9.647 1.00 95.19 266 ILE A N 1
ATOM 2102 C CA . ILE A 1 266 ? -14.930 -6.020 -9.522 1.00 95.19 266 ILE A CA 1
ATOM 2103 C C . ILE A 1 266 ? -14.912 -4.638 -10.165 1.00 95.19 266 ILE A C 1
ATOM 2105 O O . ILE A 1 266 ? -15.267 -4.494 -11.335 1.00 95.19 266 ILE A O 1
ATOM 2109 N N . VAL A 1 267 ? -14.510 -3.626 -9.404 1.00 94.81 267 VAL A N 1
ATOM 2110 C CA . VAL A 1 267 ? -14.352 -2.255 -9.893 1.00 94.81 267 VAL A CA 1
ATOM 2111 C C . VAL A 1 267 ? -12.866 -1.955 -9.980 1.00 94.81 267 VAL A C 1
ATOM 2113 O O . VAL A 1 267 ? -12.133 -2.123 -9.005 1.00 94.81 267 VAL A O 1
ATOM 2116 N N . VAL A 1 268 ? -12.420 -1.519 -11.152 1.00 95.44 268 VAL A N 1
ATOM 2117 C CA . VAL A 1 268 ? -11.023 -1.204 -11.444 1.00 95.44 268 VAL A CA 1
ATOM 2118 C C . VAL A 1 268 ? -10.936 0.256 -11.857 1.00 95.44 268 VAL A C 1
ATOM 2120 O O . VAL A 1 268 ? -11.558 0.660 -12.836 1.00 95.44 268 VAL A O 1
ATOM 2123 N N . ILE A 1 269 ? -10.160 1.050 -11.123 1.00 93.25 269 ILE A N 1
ATOM 2124 C CA . ILE A 1 269 ? -9.837 2.417 -11.527 1.00 93.25 269 ILE A CA 1
ATOM 2125 C C . ILE A 1 269 ? -8.514 2.376 -12.275 1.00 93.25 269 ILE A C 1
ATOM 2127 O O . ILE A 1 269 ? -7.471 1.994 -11.735 1.00 93.25 269 ILE A O 1
ATOM 2131 N N . MET A 1 270 ? -8.584 2.766 -13.536 1.00 92.56 270 MET A N 1
ATOM 2132 C CA . MET A 1 270 ? -7.448 2.954 -14.416 1.00 92.56 270 MET A CA 1
ATOM 2133 C C . MET A 1 270 ? -7.090 4.441 -14.490 1.00 92.56 270 MET A C 1
ATOM 2135 O O . MET A 1 270 ? -7.876 5.303 -14.098 1.00 92.56 270 MET A O 1
ATOM 2139 N N . SER A 1 271 ? -5.927 4.767 -15.051 1.00 88.31 271 SER A N 1
ATOM 2140 C CA . SER A 1 271 ? -5.479 6.161 -15.176 1.00 88.31 271 SER A CA 1
ATOM 2141 C C . SER A 1 271 ? -6.414 7.063 -16.000 1.00 88.31 271 SER A C 1
ATOM 2143 O O . SER A 1 271 ? -6.331 8.283 -15.911 1.00 88.31 271 SER A O 1
ATOM 2145 N N . LYS A 1 272 ? -7.321 6.497 -16.807 1.00 86.00 272 LYS A N 1
ATOM 2146 C CA . LYS A 1 272 ? -8.260 7.260 -17.656 1.00 86.00 272 LYS A CA 1
ATOM 2147 C C . LYS A 1 272 ? -9.724 6.884 -17.456 1.00 86.00 272 LYS A C 1
ATOM 2149 O O . LYS A 1 272 ? -10.613 7.673 -17.797 1.00 86.00 272 LYS A O 1
ATOM 2154 N N . THR A 1 273 ? -9.987 5.683 -16.951 1.00 88.94 273 THR A N 1
ATOM 2155 C CA . THR A 1 273 ? -11.338 5.129 -16.877 1.00 88.94 273 THR A CA 1
ATOM 2156 C C . THR A 1 273 ? -11.602 4.421 -15.559 1.00 88.94 273 THR A C 1
ATOM 2158 O O . THR A 1 273 ? -10.690 3.984 -14.865 1.00 88.94 273 THR A O 1
ATOM 2161 N N . VAL A 1 274 ? -12.878 4.291 -15.221 1.00 91.62 274 VAL A N 1
ATOM 2162 C CA . VAL A 1 274 ? -13.369 3.362 -14.208 1.00 91.62 274 VAL A CA 1
ATOM 2163 C C . VAL A 1 274 ? -14.080 2.234 -14.932 1.00 91.62 274 VAL A C 1
ATOM 2165 O O . VAL A 1 274 ? -15.015 2.482 -15.689 1.00 91.62 274 VAL A O 1
ATOM 2168 N N . GLU A 1 275 ? -13.641 1.007 -14.700 1.00 93.75 275 GLU A N 1
ATOM 2169 C CA . GLU A 1 275 ? -14.157 -0.200 -15.335 1.00 93.75 275 GLU A CA 1
ATOM 2170 C C . GLU A 1 275 ? -14.858 -1.080 -14.302 1.00 93.75 275 GLU A C 1
ATOM 2172 O O . GLU A 1 275 ? -14.357 -1.274 -13.192 1.00 93.75 275 GLU A O 1
ATOM 2177 N N . ILE A 1 276 ? -16.010 -1.637 -14.666 1.00 93.31 276 ILE A N 1
ATOM 2178 C CA . ILE A 1 276 ? -16.806 -2.506 -13.797 1.00 93.31 276 ILE A CA 1
ATOM 2179 C C . ILE A 1 276 ? -16.975 -3.859 -14.474 1.00 93.31 276 ILE A C 1
ATOM 2181 O O . ILE A 1 276 ? -17.436 -3.937 -15.608 1.00 93.31 276 ILE A O 1
ATOM 2185 N N . PHE A 1 277 ? -16.656 -4.937 -13.764 1.00 94.12 277 PHE A N 1
ATOM 2186 C CA . PHE A 1 277 ? -16.748 -6.315 -14.242 1.00 94.12 277 PHE A CA 1
ATOM 2187 C C . PHE A 1 277 ? -17.654 -7.119 -13.318 1.00 94.12 277 PHE A C 1
ATOM 2189 O O . PHE A 1 277 ? -17.492 -7.064 -12.101 1.00 94.12 277 PHE A O 1
ATOM 2196 N N . ARG A 1 278 ? -18.585 -7.902 -13.865 1.00 93.19 278 ARG A N 1
ATOM 2197 C CA . ARG A 1 278 ? -19.472 -8.739 -13.051 1.00 93.19 278 ARG A CA 1
ATOM 2198 C C . ARG A 1 278 ? -18.810 -10.077 -12.731 1.00 93.19 278 ARG A C 1
ATOM 2200 O O . ARG A 1 278 ? -18.350 -10.780 -13.628 1.00 93.19 278 ARG A O 1
ATOM 2207 N N . ILE A 1 279 ? -18.837 -10.482 -11.464 1.00 93.31 279 ILE A N 1
ATOM 2208 C CA . ILE A 1 279 ? -18.263 -11.759 -11.010 1.00 93.31 279 ILE A CA 1
ATOM 2209 C C . ILE A 1 279 ? -19.008 -12.951 -11.625 1.00 93.31 279 ILE A C 1
ATOM 2211 O O . ILE A 1 279 ? -18.392 -13.960 -11.958 1.00 93.31 279 ILE A O 1
ATOM 2215 N N . ALA A 1 280 ? -20.323 -12.842 -11.834 1.00 91.56 280 ALA A N 1
ATOM 2216 C CA . ALA A 1 280 ? -21.118 -13.899 -12.463 1.00 91.56 280 ALA A CA 1
ATOM 2217 C C . ALA A 1 280 ? -20.637 -14.261 -13.884 1.00 91.56 280 ALA A C 1
ATOM 2219 O O . ALA A 1 280 ? -20.770 -15.412 -14.299 1.00 91.56 280 ALA A O 1
ATOM 2220 N N . ASP A 1 281 ? -20.024 -13.320 -14.611 1.00 92.06 281 ASP A N 1
ATOM 2221 C CA . ASP A 1 281 ? -19.517 -13.571 -15.964 1.00 92.06 281 ASP A CA 1
ATOM 2222 C C . ASP A 1 281 ? -18.213 -14.394 -15.972 1.00 92.06 281 ASP A C 1
ATOM 2224 O O . ASP A 1 281 ? -17.872 -14.984 -16.996 1.00 92.06 281 ASP A O 1
ATOM 2228 N N . LEU A 1 282 ? -17.542 -14.538 -14.820 1.00 87.75 282 LEU A N 1
ATOM 2229 C CA . LEU A 1 282 ? -16.340 -15.370 -14.644 1.00 87.75 282 LEU A CA 1
ATOM 2230 C C . LEU A 1 282 ? -16.631 -16.875 -14.675 1.00 87.75 282 LEU A C 1
ATOM 2232 O O . LEU A 1 282 ? -15.709 -17.679 -14.799 1.00 87.75 282 LEU A O 1
ATOM 2236 N N . GLN A 1 283 ? -17.899 -17.277 -14.533 1.00 78.50 283 GLN A N 1
ATOM 2237 C CA . GLN A 1 283 ? -18.295 -18.689 -14.590 1.00 78.50 283 GLN A CA 1
ATOM 2238 C C . GLN A 1 283 ? -18.230 -19.268 -16.007 1.00 78.50 283 GLN A C 1
ATOM 2240 O O . GLN A 1 283 ? -18.307 -20.482 -16.178 1.00 78.50 283 GLN A O 1
ATOM 2245 N N . ARG A 1 284 ? -18.096 -18.415 -17.026 1.00 79.38 284 ARG A N 1
ATOM 2246 C CA . ARG A 1 284 ? -17.886 -18.851 -18.405 1.00 79.38 284 ARG A CA 1
ATOM 2247 C C . ARG A 1 284 ? -16.436 -19.321 -18.541 1.00 79.38 284 ARG A C 1
ATOM 2249 O O . ARG A 1 284 ? -15.537 -18.686 -18.001 1.00 79.38 284 ARG A O 1
ATOM 2256 N N . ASP A 1 285 ? -16.188 -20.384 -19.306 1.00 80.81 285 ASP A N 1
ATOM 2257 C CA . ASP A 1 285 ? -14.834 -20.911 -19.580 1.00 80.81 285 ASP A CA 1
ATOM 2258 C C . ASP A 1 285 ? -13.958 -19.956 -20.438 1.00 80.81 285 ASP A C 1
ATOM 2260 O O . ASP A 1 285 ? -13.005 -20.373 -21.101 1.00 80.81 285 ASP A O 1
ATOM 2264 N N . SER A 1 286 ? -14.266 -18.654 -20.465 1.00 88.38 286 SER A N 1
ATOM 2265 C CA . SER A 1 286 ? -13.490 -17.642 -21.171 1.00 88.38 286 SER A CA 1
ATOM 2266 C C . SER A 1 286 ? -12.256 -17.232 -20.365 1.00 88.38 286 SER A C 1
ATOM 2268 O O . SER A 1 286 ? -12.307 -17.013 -19.159 1.00 88.38 286 SER A O 1
ATOM 2270 N N . LYS A 1 287 ? -11.122 -17.065 -21.056 1.00 92.88 287 LYS A N 1
ATOM 2271 C CA . LYS A 1 287 ? -9.870 -16.551 -20.463 1.00 92.88 287 LYS A CA 1
ATOM 2272 C C . LYS A 1 287 ? -9.884 -15.036 -20.227 1.00 92.88 287 LYS A C 1
ATOM 2274 O O . LYS A 1 287 ? -8.943 -14.499 -19.645 1.00 92.88 287 LYS A O 1
ATOM 2279 N N . SER A 1 288 ? -10.918 -14.348 -20.704 1.00 93.44 288 SER A N 1
ATOM 2280 C CA . SER A 1 288 ? -11.122 -12.914 -20.535 1.00 93.44 288 SER A CA 1
ATOM 2281 C C . SER A 1 288 ? -12.571 -12.601 -20.175 1.00 93.44 288 SER A C 1
ATOM 2283 O O . SER A 1 288 ? -13.484 -13.368 -20.500 1.00 93.44 288 SER A O 1
ATOM 2285 N N . VAL A 1 289 ? -12.768 -11.470 -19.500 1.00 94.56 289 VAL A N 1
ATOM 2286 C CA . VAL A 1 289 ? -14.078 -10.911 -19.159 1.00 94.56 289 VAL A CA 1
ATOM 2287 C C . VAL A 1 289 ? -14.107 -9.447 -19.555 1.00 94.56 289 VAL A C 1
ATOM 2289 O O . VAL A 1 289 ? -13.241 -8.665 -19.169 1.00 94.56 289 VAL A O 1
ATOM 2292 N N . SER A 1 290 ? -15.113 -9.081 -20.340 1.00 93.69 290 SER A N 1
ATOM 2293 C CA . SER A 1 290 ? -15.348 -7.700 -20.745 1.00 93.69 290 SER A CA 1
ATOM 2294 C C . SER A 1 290 ? -16.013 -6.911 -19.624 1.00 93.69 290 SER A C 1
ATOM 2296 O O . SER A 1 290 ? -16.876 -7.420 -18.910 1.00 93.69 290 SER A O 1
ATOM 2298 N N . SER A 1 291 ? -15.628 -5.647 -19.507 1.00 91.88 291 SER A N 1
ATOM 2299 C CA . SER A 1 291 ? -16.275 -4.690 -18.616 1.00 91.88 291 SER A CA 1
ATOM 2300 C C . SER A 1 291 ? -17.754 -4.503 -18.992 1.00 91.88 291 SER A C 1
ATOM 2302 O O . SER A 1 291 ? -18.094 -4.310 -20.163 1.00 91.88 291 SER A O 1
ATOM 2304 N N . VAL A 1 292 ? -18.645 -4.569 -17.999 1.00 91.06 292 VAL A N 1
ATOM 2305 C CA . VAL A 1 292 ? -20.083 -4.305 -18.166 1.00 91.06 292 VAL A CA 1
ATOM 2306 C C . VAL A 1 292 ? -20.363 -2.804 -18.260 1.00 91.06 292 VAL A C 1
ATOM 2308 O O . VAL A 1 292 ? -21.315 -2.398 -18.930 1.00 91.06 292 VAL A O 1
ATOM 2311 N N . ALA A 1 293 ? -19.508 -1.974 -17.656 1.00 88.31 293 ALA A N 1
ATOM 2312 C CA . ALA A 1 293 ? -19.609 -0.521 -17.691 1.00 88.31 293 ALA A CA 1
ATOM 2313 C C . ALA A 1 293 ? -18.227 0.139 -17.603 1.00 88.31 293 ALA A C 1
ATOM 2315 O O . ALA A 1 293 ? -17.405 -0.240 -16.773 1.00 88.31 293 ALA A O 1
ATOM 2316 N N . SER A 1 294 ? -18.003 1.157 -18.436 1.00 88.19 294 SER A N 1
ATOM 2317 C CA . SER A 1 294 ? -16.778 1.959 -18.457 1.00 88.19 294 SER A CA 1
ATOM 2318 C C . SER A 1 294 ? -17.131 3.434 -18.380 1.00 88.19 294 SER A C 1
ATOM 2320 O O . SER A 1 294 ? -18.019 3.903 -19.097 1.00 88.19 294 SER A O 1
ATOM 2322 N N . PHE A 1 295 ? -16.432 4.161 -17.518 1.00 85.31 295 PHE A N 1
ATOM 2323 C CA . PHE A 1 295 ? -16.627 5.589 -17.315 1.00 85.31 295 PHE A CA 1
ATOM 2324 C C . PHE A 1 295 ? -15.315 6.307 -17.545 1.00 85.31 295 PHE A C 1
ATOM 2326 O O . PHE A 1 295 ? -14.329 6.024 -16.872 1.00 85.31 295 PHE A O 1
ATOM 2333 N N . ARG A 1 296 ? -15.298 7.272 -18.464 1.00 83.81 296 ARG A N 1
ATOM 2334 C CA . ARG A 1 296 ? -14.155 8.172 -18.588 1.00 83.81 296 ARG A CA 1
ATOM 2335 C C . ARG A 1 296 ? -14.183 9.159 -17.431 1.00 83.81 296 ARG A C 1
ATOM 2337 O O . ARG A 1 296 ? -15.193 9.828 -17.215 1.00 83.81 296 ARG A O 1
ATOM 2344 N N . VAL A 1 297 ? -13.070 9.276 -16.720 1.00 76.56 297 VAL A N 1
ATOM 2345 C CA . VAL A 1 297 ? -12.951 10.270 -15.657 1.00 76.56 297 VAL A CA 1
ATOM 2346 C C . VAL A 1 297 ? -12.652 11.616 -16.308 1.00 76.56 297 VAL A C 1
ATOM 2348 O O . VAL A 1 297 ? -11.590 11.820 -16.889 1.00 76.56 297 VAL A O 1
ATOM 2351 N N . ILE A 1 298 ? -13.632 12.521 -16.282 1.00 72.38 298 ILE A N 1
ATOM 2352 C CA . ILE A 1 298 ? -13.489 13.882 -16.803 1.00 72.38 298 ILE A CA 1
ATOM 2353 C C . ILE A 1 298 ? -13.351 14.809 -15.604 1.00 72.38 298 ILE A C 1
ATOM 2355 O O . ILE A 1 298 ? -14.332 15.084 -14.916 1.00 72.38 298 ILE A O 1
ATOM 2359 N N . ILE A 1 299 ? -12.137 15.298 -15.357 1.00 68.06 299 ILE A N 1
ATOM 2360 C CA . ILE A 1 299 ? -11.926 16.355 -14.370 1.00 68.06 299 ILE A CA 1
ATOM 2361 C C . ILE A 1 299 ? -12.217 17.703 -15.042 1.00 68.06 299 ILE A C 1
ATOM 2363 O O . ILE A 1 299 ? -11.585 18.028 -16.053 1.00 68.06 299 ILE A O 1
ATOM 2367 N N . PRO A 1 300 ? -13.178 18.489 -14.531 1.00 62.88 300 PRO A N 1
ATOM 2368 C CA . PRO A 1 300 ? -13.531 19.771 -15.103 1.00 62.88 300 PRO A CA 1
ATOM 2369 C C . PRO A 1 300 ? -12.334 20.703 -15.020 1.00 62.88 300 PRO A C 1
ATOM 2371 O O . PRO A 1 300 ? -11.693 20.847 -13.977 1.00 62.88 300 PRO A O 1
ATOM 2374 N N . ARG A 1 301 ? -12.033 21.328 -16.158 1.00 64.88 301 ARG A N 1
ATOM 2375 C CA . ARG A 1 301 ? -10.932 22.274 -16.286 1.00 64.88 301 ARG A CA 1
ATOM 2376 C C . ARG A 1 301 ? -11.169 23.431 -15.324 1.00 64.88 301 ARG A C 1
ATOM 2378 O O . ARG A 1 301 ? -12.164 24.144 -15.430 1.00 64.88 301 ARG A O 1
ATOM 2385 N N . THR A 1 302 ? -10.249 23.616 -14.388 1.00 60.06 302 THR A N 1
ATOM 2386 C CA . THR A 1 302 ? -10.262 24.770 -13.485 1.00 60.06 302 THR A CA 1
ATOM 2387 C C . THR A 1 302 ? -9.748 26.036 -14.176 1.00 60.06 302 THR A C 1
ATOM 2389 O O . THR A 1 302 ? -10.080 27.134 -13.735 1.00 60.06 302 THR A O 1
ATOM 2392 N N . HIS A 1 303 ? -9.022 25.894 -15.295 1.00 59.28 303 HIS A N 1
ATOM 2393 C CA . HIS A 1 303 ? -8.501 26.989 -16.114 1.00 59.28 303 HIS A CA 1
ATOM 2394 C C . HIS A 1 303 ? -8.859 26.800 -17.597 1.00 59.28 303 HIS A C 1
ATOM 2396 O O . HIS A 1 303 ? -8.678 25.726 -18.166 1.00 59.28 303 HIS A O 1
ATOM 2402 N N . VAL A 1 304 ? -9.387 27.860 -18.219 1.00 59.25 304 VAL A N 1
ATOM 2403 C CA . VAL A 1 304 ? -9.900 27.877 -19.606 1.00 59.25 304 VAL A CA 1
ATOM 2404 C C . VAL A 1 304 ? -8.776 27.775 -20.653 1.00 59.25 304 VAL A C 1
ATOM 2406 O O . VAL A 1 304 ? -9.049 27.456 -21.806 1.00 59.25 304 VAL A O 1
ATOM 2409 N N . GLU A 1 305 ? -7.519 28.001 -20.265 1.00 60.75 305 GLU A N 1
ATOM 2410 C CA . GLU A 1 305 ? -6.397 28.154 -21.204 1.00 60.75 305 GLU A CA 1
ATOM 2411 C C . GLU A 1 305 ? -5.597 26.866 -21.474 1.00 60.75 305 GLU A C 1
ATOM 2413 O O . GLU A 1 305 ? -4.899 26.793 -22.485 1.00 60.75 305 GLU A O 1
ATOM 2418 N N . ASP A 1 306 ? -5.747 25.815 -20.661 1.00 56.69 306 ASP A N 1
ATOM 2419 C CA . ASP A 1 306 ? -5.067 24.539 -20.911 1.00 56.69 306 ASP A CA 1
ATOM 2420 C C . ASP A 1 306 ? -5.877 23.667 -21.880 1.00 56.69 306 ASP A C 1
ATOM 2422 O O . ASP A 1 306 ? -6.778 22.907 -21.516 1.00 56.69 306 ASP A O 1
ATOM 2426 N N . ASN A 1 307 ? -5.528 23.772 -23.162 1.00 54.75 307 ASN A N 1
ATOM 2427 C CA . ASN A 1 307 ? -6.056 22.933 -24.240 1.00 54.75 307 ASN A CA 1
ATOM 2428 C C . ASN A 1 307 ? -5.508 21.496 -24.239 1.00 54.75 307 ASN A C 1
ATOM 2430 O O . ASN A 1 307 ? -5.740 20.759 -25.196 1.00 54.75 307 ASN A O 1
ATOM 2434 N N . THR A 1 308 ? -4.808 21.064 -23.190 1.00 56.84 308 THR A N 1
ATOM 2435 C CA . THR A 1 308 ? -4.326 19.687 -23.105 1.00 56.84 308 THR A CA 1
ATOM 2436 C C . THR A 1 308 ? -5.508 18.725 -22.910 1.00 56.84 308 THR A C 1
ATOM 2438 O O . THR A 1 308 ? -6.443 18.951 -22.132 1.00 56.84 308 THR A O 1
ATOM 2441 N N . ASP A 1 309 ? -5.525 17.678 -23.731 1.00 55.06 309 ASP A N 1
ATOM 2442 C CA . ASP A 1 309 ? -6.506 16.595 -23.700 1.00 55.06 309 ASP A CA 1
ATOM 2443 C C . ASP A 1 309 ? -6.447 15.866 -22.350 1.00 55.06 309 ASP A C 1
ATOM 2445 O O . ASP A 1 309 ? -5.446 15.217 -22.077 1.00 55.06 309 ASP A O 1
ATOM 2449 N N . GLY A 1 310 ? -7.521 15.964 -21.550 1.00 57.59 310 GLY A N 1
ATOM 2450 C CA . GLY A 1 310 ? -7.837 15.136 -20.371 1.00 57.59 310 GLY A CA 1
ATOM 2451 C C . GLY A 1 310 ? -6.791 15.076 -19.245 1.00 57.59 310 GLY A C 1
ATOM 2452 O O . GLY A 1 310 ? -5.678 14.602 -19.426 1.00 57.59 310 GLY A O 1
ATOM 2453 N N . ALA A 1 311 ? -7.169 15.456 -18.025 1.00 62.88 311 ALA A N 1
ATOM 2454 C CA . ALA A 1 311 ? -6.331 15.191 -16.859 1.00 62.88 311 ALA A CA 1
ATOM 2455 C C . ALA A 1 311 ? -6.326 13.679 -16.553 1.00 62.88 311 ALA A C 1
ATOM 2457 O O . ALA A 1 311 ? -7.315 13.151 -16.046 1.00 62.88 311 ALA A O 1
ATOM 2458 N N . ASP A 1 312 ? -5.236 12.983 -16.886 1.00 80.00 312 ASP A N 1
ATOM 2459 C CA . ASP A 1 312 ? -5.031 11.596 -16.457 1.00 80.00 312 ASP A CA 1
ATOM 2460 C C . ASP A 1 312 ? -4.990 11.529 -14.920 1.00 80.00 312 ASP A C 1
ATOM 2462 O O . ASP A 1 312 ? -4.439 12.414 -14.248 1.00 80.00 312 ASP A O 1
ATOM 2466 N N . LEU A 1 313 ? -5.541 10.449 -14.374 1.00 85.00 313 LEU A N 1
ATOM 2467 C CA . LEU A 1 313 ? -5.379 10.069 -12.980 1.00 85.00 313 LEU A CA 1
ATOM 2468 C C . LEU A 1 313 ? -3.973 9.519 -12.754 1.00 85.00 313 LEU A C 1
ATOM 2470 O O . LEU A 1 313 ? -3.453 8.755 -13.564 1.00 85.00 313 LEU A O 1
ATOM 2474 N N . GLU A 1 314 ? -3.383 9.917 -11.638 1.00 80.62 314 GLU A N 1
ATOM 2475 C CA . GLU A 1 314 ? -2.069 9.475 -11.174 1.00 80.62 314 GLU A CA 1
ATOM 2476 C C . GLU A 1 314 ? -2.209 8.538 -9.971 1.00 80.62 314 GLU A C 1
ATOM 2478 O O . GLU A 1 314 ? -1.455 7.583 -9.829 1.00 80.62 314 GLU A O 1
ATOM 2483 N N . GLU A 1 315 ? -3.210 8.779 -9.122 1.00 81.06 315 GLU A N 1
ATOM 2484 C CA . GLU A 1 315 ? -3.511 7.956 -7.952 1.00 81.06 315 GLU A CA 1
ATOM 2485 C C . GLU A 1 315 ? -5.022 7.835 -7.783 1.00 81.06 315 GLU A C 1
ATOM 2487 O O . GLU A 1 315 ? -5.782 8.750 -8.116 1.00 81.06 315 GLU A O 1
ATOM 2492 N N . ALA A 1 316 ? -5.465 6.709 -7.236 1.00 85.38 316 ALA A N 1
ATOM 2493 C CA . ALA A 1 316 ? -6.853 6.502 -6.870 1.00 85.38 316 ALA A CA 1
ATOM 2494 C C . ALA A 1 316 ? -6.954 5.582 -5.658 1.00 85.38 316 ALA A C 1
ATOM 2496 O O . ALA A 1 316 ? -6.129 4.689 -5.469 1.00 85.38 316 ALA A O 1
ATOM 2497 N N . MET A 1 317 ? -7.988 5.786 -4.849 1.00 83.06 317 MET A N 1
ATOM 2498 C CA . MET A 1 317 ? -8.206 5.009 -3.641 1.00 83.06 317 MET A CA 1
ATOM 2499 C C . MET A 1 317 ? -9.697 4.816 -3.380 1.00 83.06 317 MET A C 1
ATOM 2501 O O . MET A 1 317 ? -10.458 5.774 -3.280 1.00 83.06 317 MET A O 1
ATOM 2505 N N . PHE A 1 318 ? -10.121 3.564 -3.209 1.00 84.19 318 PHE A N 1
ATOM 2506 C CA . PHE A 1 318 ? -11.505 3.253 -2.857 1.00 84.19 318 PHE A CA 1
ATOM 2507 C C . PHE A 1 318 ? -11.798 3.514 -1.404 1.00 84.19 318 PHE A C 1
ATOM 2509 O O . PHE A 1 318 ? -11.028 3.126 -0.533 1.00 84.19 318 PHE A O 1
ATOM 2516 N N . HIS A 1 319 ? -12.981 4.047 -1.128 1.00 75.12 319 HIS A N 1
ATOM 2517 C CA . HIS A 1 319 ? -13.526 4.124 0.205 1.00 75.12 319 HIS A CA 1
ATOM 2518 C C . HIS A 1 319 ? -14.478 2.979 0.520 1.00 75.12 319 HIS A C 1
ATOM 2520 O O . HIS A 1 319 ? -15.687 3.077 0.331 1.00 75.12 319 HIS A O 1
ATOM 2526 N N . THR A 1 320 ? -13.927 1.902 1.079 1.00 62.69 320 THR A N 1
ATOM 2527 C CA . THR A 1 320 ? -14.702 0.803 1.663 1.00 62.69 320 THR A CA 1
ATOM 2528 C C . THR A 1 320 ? -15.215 1.203 3.043 1.00 62.69 320 THR A C 1
ATOM 2530 O O . THR A 1 320 ? -14.795 0.695 4.080 1.00 62.69 320 THR A O 1
ATOM 2533 N N . TYR A 1 321 ? -16.122 2.172 3.066 1.00 54.72 321 TYR A N 1
ATOM 2534 C CA . TYR A 1 321 ? -16.962 2.410 4.226 1.00 54.72 321 TYR A CA 1
ATOM 2535 C C . TYR A 1 321 ? -18.026 1.310 4.237 1.00 54.72 321 TYR A C 1
ATOM 2537 O O . TYR A 1 321 ? -18.634 1.039 3.201 1.00 54.72 321 TYR A O 1
ATOM 2545 N N . GLY A 1 322 ? -18.210 0.623 5.370 1.00 57.38 322 GLY A N 1
ATOM 2546 C CA . GLY A 1 322 ? -19.217 -0.440 5.480 1.00 57.38 322 GLY A CA 1
ATOM 2547 C C . GLY A 1 322 ? -20.552 0.001 4.871 1.00 57.38 322 GLY A C 1
ATOM 2548 O O . GLY A 1 322 ? -20.928 1.142 5.081 1.00 57.38 322 GLY A O 1
ATOM 2549 N N . GLN A 1 323 ? -21.197 -0.873 4.085 1.00 61.44 323 GLN A N 1
ATOM 2550 C CA . GLN A 1 323 ? -22.410 -0.646 3.271 1.00 61.44 323 GLN A CA 1
ATOM 2551 C C . GLN A 1 323 ? -22.996 0.783 3.311 1.00 61.44 323 GLN A C 1
ATOM 2553 O O . GLN A 1 323 ? -24.088 0.9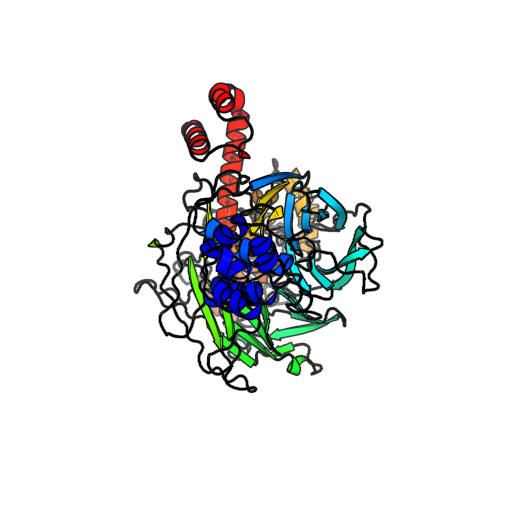91 3.843 1.00 61.44 323 GLN A O 1
ATOM 2558 N N . CYS A 1 324 ? -22.293 1.766 2.738 1.00 66.50 324 CYS A N 1
ATOM 2559 C CA . CYS A 1 324 ? -22.876 3.086 2.529 1.00 66.50 324 CYS A CA 1
ATOM 2560 C C . CYS A 1 324 ? -24.052 2.933 1.573 1.00 66.50 324 CYS A C 1
ATOM 2562 O O . CYS A 1 324 ? -23.927 2.282 0.532 1.00 66.50 324 CYS A O 1
ATOM 2564 N N . LYS A 1 325 ? -25.190 3.514 1.943 1.00 76.19 325 LYS A N 1
ATOM 2565 C CA . LYS A 1 325 ? -26.400 3.515 1.133 1.00 76.19 325 LYS A CA 1
ATOM 2566 C C . LYS A 1 325 ? -26.887 4.947 0.933 1.00 76.19 325 LYS A C 1
ATOM 2568 O O . LYS A 1 325 ? -26.704 5.777 1.821 1.00 76.19 325 LYS A O 1
ATOM 2573 N N . THR A 1 326 ? -27.489 5.239 -0.216 1.00 73.00 326 THR A N 1
ATOM 2574 C CA . THR A 1 326 ? -28.259 6.470 -0.430 1.00 73.00 326 THR A CA 1
ATOM 2575 C C . THR A 1 326 ? -29.447 6.517 0.544 1.00 73.00 326 THR A C 1
ATOM 2577 O O . THR A 1 326 ? -29.781 5.482 1.131 1.00 73.00 326 THR A O 1
ATOM 2580 N N . PRO A 1 327 ? -30.131 7.668 0.700 1.00 73.25 327 PRO A N 1
ATOM 2581 C CA . PRO A 1 327 ? -31.385 7.738 1.460 1.00 73.25 327 PRO A CA 1
ATOM 2582 C C . PRO A 1 327 ? -32.425 6.697 1.009 1.00 73.25 327 PRO A C 1
ATOM 2584 O O . PRO A 1 327 ? -33.130 6.125 1.835 1.00 73.25 327 PRO A O 1
ATOM 2587 N N . ASP A 1 328 ? -32.438 6.369 -0.286 1.00 74.94 328 ASP A N 1
ATOM 2588 C CA . ASP A 1 328 ? -33.311 5.345 -0.879 1.00 74.94 328 ASP A CA 1
ATOM 2589 C C . ASP A 1 328 ? -32.798 3.901 -0.695 1.00 74.94 328 ASP A C 1
ATOM 2591 O O . ASP A 1 328 ? -33.414 2.941 -1.156 1.00 74.94 328 ASP A O 1
ATOM 2595 N N . GLY A 1 329 ? -31.660 3.714 -0.023 1.00 81.06 329 GLY A N 1
ATOM 2596 C CA . GLY A 1 329 ? -31.092 2.402 0.283 1.00 81.06 329 GLY A CA 1
ATOM 2597 C C . GLY A 1 329 ? -30.134 1.835 -0.772 1.00 81.06 329 GLY A C 1
ATOM 2598 O O . GLY A 1 329 ? -29.679 0.698 -0.609 1.00 81.06 329 GLY A O 1
ATOM 2599 N N . HIS A 1 330 ? -29.789 2.588 -1.821 1.00 77.44 330 HIS A N 1
ATOM 2600 C CA . HIS A 1 330 ? -28.894 2.117 -2.884 1.00 77.44 330 HIS A CA 1
ATOM 2601 C C . HIS A 1 330 ? -27.436 2.103 -2.431 1.00 77.44 330 HIS A C 1
ATOM 2603 O O . HIS A 1 330 ? -26.975 3.104 -1.894 1.00 77.44 330 HIS A O 1
ATOM 2609 N N . PRO A 1 331 ? -26.674 1.023 -2.661 1.00 81.94 331 PRO A N 1
ATOM 2610 C CA . PRO A 1 331 ? -25.277 0.966 -2.255 1.00 81.94 331 PRO A CA 1
ATOM 2611 C C . PRO A 1 331 ? -24.446 2.031 -2.987 1.00 81.94 331 PRO A C 1
ATOM 2613 O O . PRO A 1 331 ? -24.635 2.266 -4.183 1.00 81.94 331 PRO A O 1
ATOM 2616 N N . ILE A 1 332 ? -23.491 2.632 -2.273 1.00 82.38 332 ILE A N 1
ATOM 2617 C CA . ILE A 1 332 ? -22.559 3.638 -2.795 1.00 82.38 332 ILE A CA 1
ATOM 2618 C C . ILE A 1 332 ? -21.130 3.106 -2.695 1.00 82.38 332 ILE A C 1
ATOM 2620 O O . ILE A 1 332 ? -20.707 2.655 -1.628 1.00 82.38 332 ILE A O 1
ATOM 2624 N N . LEU A 1 333 ? -20.376 3.213 -3.788 1.00 84.25 333 LEU A N 1
ATOM 2625 C CA . LEU A 1 333 ? -18.923 3.070 -3.784 1.00 84.25 333 LEU A CA 1
ATOM 2626 C C . LEU A 1 333 ? -18.287 4.421 -4.060 1.00 84.25 333 LEU A C 1
ATOM 2628 O O . LEU A 1 333 ? -18.402 4.948 -5.163 1.00 84.25 333 LEU A O 1
ATOM 2632 N N . SER A 1 334 ? -17.593 4.968 -3.071 1.00 82.69 334 SER A N 1
ATOM 2633 C CA . SER A 1 334 ? -16.845 6.210 -3.245 1.00 82.69 334 SER A CA 1
ATOM 2634 C C . SER A 1 334 ? -15.369 5.919 -3.478 1.00 82.69 334 SER A C 1
ATOM 2636 O O . SER A 1 334 ? -14.841 4.929 -2.972 1.00 82.69 334 SER A O 1
ATOM 2638 N N . PHE A 1 335 ? -14.681 6.799 -4.197 1.00 82.81 335 PHE A N 1
ATOM 2639 C CA . PHE A 1 335 ? -13.224 6.779 -4.314 1.00 82.81 335 PHE A CA 1
ATOM 2640 C C . PHE A 1 335 ? -12.672 8.197 -4.463 1.00 82.81 335 PHE A C 1
ATOM 2642 O O . PHE A 1 335 ? -13.302 9.041 -5.100 1.00 82.81 335 PHE A O 1
ATOM 2649 N N . THR A 1 336 ? -11.500 8.462 -3.897 1.00 79.75 336 THR A N 1
ATOM 2650 C CA . THR A 1 336 ? -10.714 9.652 -4.218 1.00 79.75 336 THR A CA 1
ATOM 2651 C C . THR A 1 336 ? -9.786 9.344 -5.378 1.00 79.75 336 THR A C 1
ATOM 2653 O O . THR A 1 336 ? -9.324 8.214 -5.550 1.00 79.75 336 THR A O 1
ATOM 2656 N N . CYS A 1 337 ? -9.490 10.354 -6.184 1.00 81.12 337 CYS A N 1
ATOM 2657 C CA . CYS A 1 337 ? -8.381 10.291 -7.117 1.00 81.12 337 CYS A CA 1
ATOM 2658 C C . CYS A 1 337 ? -7.610 11.604 -7.150 1.00 81.12 337 CYS A C 1
ATOM 2660 O O . CYS A 1 337 ? -8.167 12.684 -6.920 1.00 81.12 337 CYS A O 1
ATOM 2662 N N . ARG A 1 338 ? -6.334 11.485 -7.496 1.00 80.25 338 ARG A N 1
ATOM 2663 C CA . ARG A 1 338 ? -5.436 12.596 -7.767 1.00 80.25 338 ARG A CA 1
ATOM 2664 C C . ARG A 1 338 ? -5.081 12.596 -9.242 1.00 80.25 338 ARG A C 1
ATOM 2666 O O . ARG A 1 338 ? -4.760 11.554 -9.810 1.00 80.25 338 ARG A O 1
ATOM 2673 N N . THR A 1 339 ? -5.133 13.762 -9.860 1.00 79.25 339 THR A N 1
ATOM 2674 C CA . THR A 1 339 ? -4.736 13.943 -11.257 1.00 79.25 339 THR A CA 1
ATOM 2675 C C . THR A 1 339 ? -3.254 14.280 -11.384 1.00 79.25 339 THR A C 1
ATOM 2677 O O . THR A 1 339 ? -2.627 14.749 -10.429 1.00 79.25 339 THR A O 1
ATOM 2680 N N . LYS A 1 340 ? -2.714 14.153 -12.601 1.00 74.06 340 LYS A N 1
ATOM 2681 C CA . LYS A 1 340 ? -1.374 14.660 -12.954 1.00 74.06 340 LYS A CA 1
ATOM 2682 C C . LYS A 1 340 ? -1.228 16.176 -12.772 1.00 74.06 340 LYS A C 1
ATOM 2684 O O . LYS A 1 340 ? -0.129 16.671 -12.540 1.00 74.06 340 LYS A O 1
ATOM 2689 N N . THR A 1 341 ? -2.334 16.927 -12.828 1.00 69.75 341 THR A N 1
ATOM 2690 C CA . THR A 1 341 ? -2.363 18.367 -12.512 1.00 69.75 341 THR A CA 1
ATOM 2691 C C . THR A 1 341 ? -2.512 18.642 -11.012 1.00 69.75 341 THR A C 1
ATOM 2693 O O . THR A 1 341 ? -2.726 19.786 -10.614 1.00 69.75 341 THR A O 1
ATOM 2696 N N . ARG A 1 342 ? -2.364 17.607 -10.171 1.00 68.19 342 ARG A N 1
ATOM 2697 C CA . ARG A 1 342 ? -2.405 17.665 -8.702 1.00 68.19 342 ARG A CA 1
ATOM 2698 C C . ARG A 1 342 ? -3.756 18.126 -8.143 1.00 68.19 342 ARG A C 1
ATOM 2700 O O . ARG A 1 342 ? -3.827 18.625 -7.024 1.00 68.19 342 ARG A O 1
ATOM 2707 N N . SER A 1 343 ? -4.841 17.945 -8.898 1.00 67.81 343 SER A N 1
ATOM 2708 C CA . SER A 1 343 ? -6.195 18.140 -8.380 1.00 67.81 343 SER A CA 1
ATOM 2709 C C . SER A 1 343 ? -6.712 16.864 -7.723 1.00 67.81 343 SER A C 1
ATOM 2711 O O . SER A 1 343 ? -6.544 15.764 -8.252 1.00 67.81 343 SER A O 1
ATOM 2713 N N . TYR A 1 344 ? -7.359 17.026 -6.571 1.00 69.00 344 TYR A N 1
ATOM 2714 C CA . TYR A 1 344 ? -8.070 15.954 -5.887 1.00 69.00 344 TYR A CA 1
ATOM 2715 C C . TYR A 1 344 ? -9.548 16.023 -6.206 1.00 69.00 344 TYR A C 1
ATOM 2717 O O . TYR A 1 344 ? -10.143 17.099 -6.293 1.00 69.00 344 TYR A O 1
ATOM 2725 N N . SER A 1 345 ? -10.158 14.864 -6.386 1.00 70.12 345 SER A N 1
ATOM 2726 C CA . SER A 1 345 ? -11.587 14.765 -6.633 1.00 70.12 345 SER A CA 1
ATOM 2727 C C . SER A 1 345 ? -12.129 13.512 -5.966 1.00 70.12 345 SER A C 1
ATOM 2729 O O . SER A 1 345 ? -11.503 12.453 -6.009 1.00 70.12 345 SER A O 1
ATOM 2731 N N . LEU A 1 346 ? -13.284 13.656 -5.320 1.00 72.25 346 LEU A N 1
ATOM 2732 C CA . LEU A 1 346 ? -14.042 12.541 -4.778 1.00 72.25 346 LEU A CA 1
ATOM 2733 C C . LEU A 1 346 ? -15.121 12.158 -5.785 1.00 72.25 346 LEU A C 1
ATOM 2735 O O . LEU A 1 346 ? -15.889 12.998 -6.249 1.00 72.25 346 LEU A O 1
ATOM 2739 N N . PHE A 1 347 ? -15.199 10.872 -6.072 1.00 76.25 347 PHE A N 1
ATOM 2740 C CA . PHE A 1 347 ? -16.196 10.278 -6.940 1.00 76.25 347 PHE A CA 1
ATOM 2741 C C . PHE A 1 347 ? -17.065 9.326 -6.138 1.00 76.25 347 PHE A C 1
ATOM 2743 O O . PHE A 1 347 ? -16.633 8.751 -5.137 1.00 76.25 347 PHE A O 1
ATOM 2750 N N . SER A 1 348 ? -18.304 9.151 -6.582 1.00 77.31 348 SER A N 1
ATOM 2751 C CA . SER A 1 348 ? -19.208 8.133 -6.060 1.00 77.31 348 SER A CA 1
ATOM 2752 C C . SER A 1 348 ? -19.926 7.435 -7.206 1.00 77.31 348 SER A C 1
ATOM 2754 O O . SER A 1 348 ? -20.352 8.069 -8.168 1.00 77.31 348 SER A O 1
ATOM 2756 N N . ILE A 1 349 ? -20.039 6.116 -7.094 1.00 78.38 349 ILE A N 1
ATOM 2757 C CA . ILE A 1 349 ? -20.773 5.241 -8.002 1.00 78.38 349 ILE A CA 1
ATOM 2758 C C . ILE A 1 349 ? -22.004 4.749 -7.242 1.00 78.38 349 ILE A C 1
ATOM 2760 O O . ILE A 1 349 ? -21.872 4.191 -6.151 1.00 78.38 349 ILE A O 1
ATOM 2764 N N . ILE A 1 350 ? -23.189 4.969 -7.813 1.00 77.75 350 ILE A N 1
ATOM 2765 C CA . ILE A 1 350 ? -24.486 4.613 -7.222 1.00 77.75 350 ILE A CA 1
ATOM 2766 C C . ILE A 1 350 ? -25.244 3.701 -8.193 1.00 77.75 350 ILE A C 1
ATOM 2768 O O . ILE A 1 350 ? -25.392 4.035 -9.371 1.00 77.75 350 ILE A O 1
ATOM 2772 N N . PHE A 1 351 ? -25.760 2.571 -7.701 1.00 72.88 351 PHE A N 1
ATOM 2773 C CA . PHE A 1 351 ? -26.580 1.647 -8.497 1.00 72.88 351 PHE A CA 1
ATOM 2774 C C . PHE A 1 351 ? -28.071 1.747 -8.152 1.00 72.88 351 PHE A C 1
ATOM 2776 O O . PHE A 1 351 ? -28.441 1.466 -7.013 1.00 72.88 351 PHE A O 1
ATOM 2783 N N . SER A 1 352 ? -28.935 2.057 -9.132 1.00 67.81 352 SER A N 1
ATOM 2784 C CA . SER A 1 352 ? -30.403 1.982 -8.955 1.00 67.81 352 SER A CA 1
ATOM 2785 C C . SER A 1 352 ? -30.951 0.569 -8.956 1.00 67.81 352 SER A C 1
ATOM 2787 O O . SER A 1 352 ? -31.960 0.306 -8.310 1.00 67.81 352 SER A O 1
ATOM 2789 N N . ASP A 1 353 ? -30.373 -0.308 -9.769 1.00 67.75 353 ASP A N 1
ATOM 2790 C CA . ASP A 1 353 ? -31.033 -1.533 -10.212 1.00 67.75 353 ASP A CA 1
ATOM 2791 C C . ASP A 1 353 ? -30.016 -2.692 -10.237 1.00 67.75 353 ASP A C 1
ATOM 2793 O O . ASP A 1 353 ? -28.851 -2.458 -10.585 1.00 67.75 353 ASP A O 1
ATOM 2797 N N . PRO A 1 354 ? -30.416 -3.940 -9.911 1.00 60.28 354 PRO A N 1
ATOM 2798 C CA . PRO A 1 354 ? -29.617 -5.152 -10.146 1.00 60.28 354 PRO A CA 1
ATOM 2799 C C . PRO A 1 354 ? -29.072 -5.321 -11.580 1.00 60.28 354 PRO A C 1
ATOM 2801 O O . PRO A 1 354 ? -28.143 -6.097 -11.791 1.00 60.28 354 PRO A O 1
ATOM 2804 N N . ASN A 1 355 ? -29.595 -4.599 -12.572 1.00 59.69 355 ASN A N 1
ATOM 2805 C CA . ASN A 1 355 ? -29.053 -4.531 -13.932 1.00 59.69 355 ASN A CA 1
ATOM 2806 C C . ASN A 1 355 ? -27.896 -3.532 -14.096 1.00 59.69 355 ASN A C 1
ATOM 2808 O O . ASN A 1 355 ? -27.409 -3.352 -15.212 1.00 59.69 355 ASN A O 1
ATOM 2812 N N . PHE A 1 356 ? -27.421 -2.920 -13.007 1.00 57.69 356 PHE A N 1
ATOM 2813 C CA . PHE A 1 356 ? -26.293 -1.981 -12.992 1.00 57.69 356 PHE A CA 1
ATOM 2814 C C . PHE A 1 356 ? -26.518 -0.759 -13.884 1.00 57.69 356 PHE A C 1
ATOM 2816 O O . PHE A 1 356 ? -25.579 -0.206 -14.457 1.00 57.69 356 PHE A O 1
ATOM 2823 N N . THR A 1 357 ? -27.771 -0.320 -14.020 1.00 55.56 357 THR A N 1
ATOM 2824 C CA . THR A 1 357 ? -28.049 0.971 -14.644 1.00 55.56 357 THR A CA 1
ATOM 2825 C C . THR A 1 357 ? -27.499 2.045 -13.710 1.00 55.56 357 THR A C 1
ATOM 2827 O O . THR A 1 357 ? -27.942 2.178 -12.571 1.00 55.56 357 THR A O 1
ATOM 2830 N N . LEU A 1 358 ? -26.463 2.757 -14.148 1.00 50.34 358 LEU A N 1
ATOM 2831 C CA . LEU A 1 358 ? -25.924 3.875 -13.386 1.00 50.34 358 LEU A CA 1
ATOM 2832 C C . LEU A 1 358 ? -26.985 4.983 -13.376 1.00 50.34 358 LEU A C 1
ATOM 2834 O O . LEU A 1 358 ? -27.320 5.500 -14.441 1.00 50.34 358 LEU A O 1
ATOM 2838 N N . LEU A 1 359 ? -27.518 5.333 -12.200 1.00 47.25 359 LEU A N 1
ATOM 2839 C CA . LEU A 1 359 ? -28.438 6.473 -12.067 1.00 47.25 359 LEU A CA 1
ATOM 2840 C C . LEU A 1 359 ? -27.731 7.774 -12.412 1.00 47.25 359 LEU A C 1
ATOM 2842 O O . LEU A 1 359 ? -28.254 8.601 -13.149 1.00 47.25 359 LEU A O 1
ATOM 2846 N N . GLU A 1 360 ? -26.540 7.939 -11.844 1.00 48.22 360 GLU A N 1
ATOM 2847 C CA . GLU A 1 360 ? -25.771 9.162 -11.929 1.00 48.22 360 GLU A CA 1
ATOM 2848 C C . GLU A 1 360 ? -24.348 8.869 -11.448 1.00 48.22 360 GLU A C 1
ATOM 2850 O O . GLU A 1 360 ? -24.137 8.401 -10.329 1.00 48.22 360 GLU A O 1
ATOM 2855 N N . GLY A 1 361 ? -23.356 9.132 -12.295 1.00 47.09 361 GLY A N 1
ATOM 2856 C CA . GLY A 1 361 ? -21.991 9.355 -11.836 1.00 47.09 361 GLY A CA 1
ATOM 2857 C C . GLY A 1 361 ? -21.891 10.836 -11.529 1.00 47.09 361 GLY A C 1
ATOM 2858 O O . GLY A 1 361 ? -21.403 11.590 -12.368 1.00 47.09 361 GLY A O 1
ATOM 2859 N N . SER A 1 362 ? -22.454 11.283 -10.404 1.00 43.75 362 SER A N 1
ATOM 2860 C CA . SER A 1 362 ? -22.363 12.697 -10.066 1.00 43.75 362 SER A CA 1
ATOM 2861 C C . SER A 1 362 ? -20.920 12.995 -9.678 1.00 43.75 362 SER A C 1
ATOM 2863 O O . SER A 1 362 ? -20.399 12.594 -8.635 1.00 43.75 362 SER A O 1
ATOM 2865 N N . LEU A 1 363 ? -20.240 13.697 -10.580 1.00 43.75 363 LEU A N 1
ATOM 2866 C CA . LEU A 1 363 ? -19.022 14.415 -10.272 1.00 43.75 363 LEU A CA 1
ATOM 2867 C C . LEU A 1 363 ? -19.415 15.589 -9.372 1.00 43.75 363 LEU A C 1
ATOM 2869 O O . LEU A 1 363 ? -19.539 16.734 -9.806 1.00 43.75 363 LEU A O 1
ATOM 2873 N N . ASN A 1 364 ? -19.635 15.299 -8.100 1.00 43.84 364 ASN A N 1
ATOM 2874 C CA . ASN A 1 364 ? -19.692 16.331 -7.091 1.00 43.84 364 ASN A CA 1
ATOM 2875 C C . ASN A 1 364 ? -18.256 16.806 -6.879 1.00 43.84 364 ASN A C 1
ATOM 2877 O O . ASN A 1 364 ? -17.546 16.297 -6.017 1.00 43.84 364 ASN A O 1
ATOM 2881 N N . VAL A 1 365 ? -17.815 17.772 -7.696 1.00 43.59 365 VAL A N 1
ATOM 2882 C CA . VAL A 1 365 ? -16.603 18.562 -7.433 1.00 43.59 365 VAL A CA 1
ATOM 2883 C C . VAL A 1 365 ? -16.870 19.346 -6.155 1.00 43.59 365 VAL A C 1
ATOM 2885 O O . VAL A 1 365 ? -17.321 20.492 -6.166 1.00 43.59 365 VAL A O 1
ATOM 2888 N N . THR A 1 366 ? -16.694 18.679 -5.023 1.00 40.31 366 THR A N 1
ATOM 2889 C CA . THR A 1 366 ? -16.901 19.191 -3.674 1.00 40.31 366 THR A CA 1
ATOM 2890 C C . THR A 1 366 ? -15.830 20.213 -3.368 1.00 40.31 366 THR A C 1
ATOM 2892 O O . THR A 1 366 ? -14.858 19.890 -2.697 1.00 40.31 366 THR A O 1
ATOM 2895 N N . LYS A 1 367 ? -16.003 21.429 -3.902 1.00 42.50 367 LYS A N 1
ATOM 2896 C CA . LYS A 1 367 ? -14.950 22.434 -4.042 1.00 42.50 367 LYS A CA 1
ATOM 2897 C C . LYS A 1 367 ? -13.782 21.843 -4.842 1.00 42.50 367 LYS A C 1
ATOM 2899 O O . LYS A 1 367 ? -13.246 20.781 -4.555 1.00 42.50 367 LYS A O 1
ATOM 2904 N N . ASN A 1 368 ? -13.288 22.584 -5.825 1.00 41.53 368 ASN A N 1
ATOM 2905 C CA . ASN A 1 368 ? -11.847 22.514 -5.999 1.00 41.53 368 ASN A CA 1
ATOM 2906 C C . ASN A 1 368 ? -11.318 22.897 -4.620 1.00 41.53 368 ASN A C 1
ATOM 2908 O O . ASN A 1 368 ? -11.472 24.059 -4.243 1.00 41.53 368 ASN A O 1
ATOM 2912 N N . LEU A 1 369 ? -10.824 21.936 -3.838 1.00 44.62 369 LEU A N 1
ATOM 2913 C CA . LEU A 1 369 ? -9.788 22.240 -2.873 1.00 44.62 369 LEU A CA 1
ATOM 2914 C C . LEU A 1 369 ? -8.765 22.960 -3.731 1.00 44.62 369 LEU A C 1
ATOM 2916 O O . LEU A 1 369 ? -8.144 22.335 -4.595 1.00 44.62 369 LEU A O 1
ATOM 2920 N N . ARG A 1 370 ? -8.806 24.299 -3.717 1.00 42.31 370 ARG A N 1
ATOM 2921 C CA . ARG A 1 370 ? -8.117 25.045 -4.761 1.00 42.31 370 ARG A CA 1
ATOM 2922 C C . ARG A 1 370 ? -6.647 24.668 -4.595 1.00 42.31 370 ARG A C 1
ATOM 2924 O O . ARG A 1 370 ? -6.212 24.471 -3.461 1.00 42.31 370 ARG A O 1
ATOM 2931 N N . PRO A 1 371 ? -5.844 24.677 -5.659 1.00 39.44 371 PRO A N 1
ATOM 2932 C CA . PRO A 1 371 ? -4.384 24.688 -5.531 1.00 39.44 371 PRO A CA 1
ATOM 2933 C C . PRO A 1 371 ? -3.834 25.845 -4.658 1.00 39.44 371 PRO A C 1
ATOM 2935 O O . PRO A 1 371 ? -2.629 26.043 -4.566 1.00 39.44 371 PRO A O 1
ATOM 2938 N N . HIS A 1 372 ? -4.704 26.670 -4.064 1.00 38.91 372 HIS A N 1
ATOM 2939 C CA . HIS A 1 372 ? -4.392 27.654 -3.033 1.00 38.91 372 HIS A CA 1
ATOM 2940 C C . HIS A 1 372 ? -4.807 27.214 -1.612 1.00 38.91 372 HIS A C 1
ATOM 2942 O O . HIS A 1 372 ? -4.214 27.699 -0.657 1.00 38.91 372 HIS A O 1
ATOM 2948 N N . ASP A 1 373 ? -5.774 26.298 -1.456 1.00 43.16 373 ASP A N 1
ATOM 2949 C CA . ASP A 1 373 ? -6.099 25.639 -0.175 1.00 43.16 373 ASP A CA 1
ATOM 2950 C C . ASP A 1 373 ? -5.108 24.495 0.129 1.00 43.16 373 ASP A C 1
ATOM 2952 O O . ASP A 1 373 ? -4.850 24.166 1.287 1.00 43.16 373 ASP A O 1
ATOM 2956 N N . PHE A 1 374 ? -4.515 23.924 -0.924 1.00 42.59 374 PHE A N 1
ATOM 2957 C CA . PHE A 1 374 ? -3.291 23.126 -0.886 1.00 42.59 374 PHE A CA 1
ATOM 2958 C C . PHE A 1 374 ? -2.241 23.919 -1.653 1.00 42.59 374 PHE A C 1
ATOM 2960 O O . PHE A 1 374 ? -2.386 23.993 -2.868 1.00 42.59 374 PHE A O 1
ATOM 2967 N N . PRO A 1 375 ? -1.243 24.549 -1.010 1.00 39.69 375 PRO A N 1
ATOM 2968 C CA . PRO A 1 375 ? -0.293 25.404 -1.712 1.00 39.69 375 PRO A CA 1
ATOM 2969 C C . PRO A 1 375 ? 0.359 24.624 -2.857 1.00 39.69 375 PRO A C 1
ATOM 2971 O O . PRO A 1 375 ? 0.975 23.584 -2.636 1.00 39.69 375 PRO A O 1
ATOM 2974 N N . SER A 1 376 ? 0.153 25.114 -4.080 1.00 35.12 376 SER A N 1
ATOM 2975 C CA . SER A 1 376 ? 0.688 24.603 -5.340 1.00 35.12 376 SER A CA 1
ATOM 2976 C C . SER A 1 376 ? 2.170 24.233 -5.205 1.00 35.12 376 SER A C 1
ATOM 2978 O O . SER A 1 376 ? 3.025 25.114 -5.152 1.00 35.12 376 SER A O 1
ATOM 2980 N N . GLY A 1 377 ? 2.445 22.930 -5.102 1.00 40.91 377 GLY A N 1
ATOM 2981 C CA . GLY A 1 377 ? 3.757 22.379 -4.771 1.00 40.91 377 GLY A CA 1
ATOM 2982 C C . GLY A 1 377 ? 3.776 20.853 -4.931 1.00 40.91 377 GLY A C 1
ATOM 2983 O O . GLY A 1 377 ? 2.821 20.184 -4.538 1.00 40.91 377 GLY A O 1
ATOM 2984 N N . GLY A 1 378 ? 4.808 20.296 -5.550 1.00 42.97 378 GLY A N 1
ATOM 2985 C CA . GLY A 1 378 ? 4.993 18.904 -5.949 1.00 42.97 378 GLY A CA 1
ATOM 2986 C C . GLY A 1 378 ? 5.131 17.980 -4.792 1.00 42.97 378 GLY A C 1
ATOM 2987 O O . GLY A 1 378 ? 6.213 17.685 -4.307 1.00 42.97 378 GLY A O 1
ATOM 2988 N N . SER A 1 379 ? 3.972 17.506 -4.392 1.00 42.28 379 SER A N 1
ATOM 2989 C CA . SER A 1 379 ? 3.811 16.694 -3.225 1.00 42.28 379 SER A CA 1
ATOM 2990 C C . SER A 1 379 ? 3.738 15.241 -3.650 1.00 42.28 379 SER A C 1
ATOM 2992 O O . SER A 1 379 ? 2.963 14.849 -4.521 1.00 42.28 379 SER A O 1
ATOM 2994 N N . SER A 1 380 ? 4.626 14.458 -3.054 1.00 43.62 380 SER A N 1
ATOM 2995 C CA . SER A 1 380 ? 4.488 13.018 -3.008 1.00 43.62 380 SER A CA 1
ATOM 2996 C C . SER A 1 380 ? 3.671 12.621 -1.817 1.00 43.62 380 SER A C 1
ATOM 2998 O O . SER A 1 380 ? 3.957 13.094 -0.720 1.00 43.62 380 SER A O 1
ATOM 3000 N N . PHE A 1 381 ? 2.747 11.697 -2.030 1.00 50.47 381 PHE A N 1
ATOM 3001 C CA . PHE A 1 381 ? 1.818 11.253 -1.018 1.00 50.47 381 PHE A CA 1
ATOM 3002 C C . PHE A 1 381 ? 2.080 9.790 -0.701 1.00 50.47 381 PHE A C 1
ATOM 3004 O O . PHE A 1 381 ? 2.066 8.929 -1.574 1.00 50.47 381 PHE A O 1
ATOM 3011 N N . ALA A 1 382 ? 2.287 9.506 0.575 1.00 49.31 382 ALA A N 1
ATOM 3012 C CA . ALA A 1 382 ? 1.929 8.214 1.122 1.00 49.31 382 ALA A CA 1
ATOM 3013 C C . ALA A 1 382 ? 0.588 8.421 1.826 1.00 49.31 382 ALA A C 1
ATOM 3015 O O . ALA A 1 382 ? 0.463 9.368 2.608 1.00 49.31 382 ALA A O 1
ATOM 3016 N N . VAL A 1 383 ? -0.411 7.597 1.495 1.00 54.53 383 VAL A N 1
ATOM 3017 C CA . VAL A 1 383 ? -1.741 7.688 2.099 1.00 54.53 383 VAL A CA 1
ATOM 3018 C C . VAL A 1 383 ? -1.879 6.620 3.168 1.00 54.53 383 VAL A C 1
ATOM 3020 O O . VAL A 1 383 ? -2.110 5.449 2.875 1.00 54.53 383 VAL A O 1
ATOM 3023 N N . GLY A 1 384 ? -1.744 7.038 4.421 1.00 51.53 384 GLY A N 1
ATOM 3024 C CA . GLY A 1 384 ? -2.226 6.253 5.545 1.00 51.53 384 GLY A CA 1
ATOM 3025 C C . GLY A 1 384 ? -3.731 6.467 5.678 1.00 51.53 384 GLY A C 1
ATOM 3026 O O . GLY A 1 384 ? -4.205 7.602 5.578 1.00 51.53 384 GLY A O 1
ATOM 3027 N N . ARG A 1 385 ? -4.504 5.407 5.925 1.00 56.94 385 ARG A N 1
ATOM 3028 C CA . ARG A 1 385 ? -5.953 5.544 5.958 1.00 56.94 385 ARG A CA 1
ATOM 3029 C C . ARG A 1 385 ? -6.647 4.691 6.999 1.00 56.94 385 ARG A C 1
ATOM 3031 O O . ARG A 1 385 ? -6.532 3.470 6.970 1.00 56.94 385 ARG A O 1
ATOM 3038 N N . ALA A 1 386 ? -7.618 5.320 7.663 1.00 56.72 386 ALA A N 1
ATOM 3039 C CA . ALA A 1 386 ? -8.789 4.571 8.086 1.00 56.72 386 ALA A CA 1
ATOM 3040 C C . ALA A 1 386 ? -10.125 5.300 7.830 1.00 56.72 386 ALA A C 1
ATOM 3042 O O . ALA A 1 386 ? -10.384 5.821 6.743 1.00 56.72 386 ALA A O 1
ATOM 3043 N N . SER A 1 387 ? -11.071 5.139 8.740 1.00 58.22 387 SER A N 1
ATOM 3044 C CA . SER A 1 387 ? -12.509 5.242 8.531 1.00 58.22 387 SER A CA 1
ATOM 3045 C C . SER A 1 387 ? -13.047 6.633 8.132 1.00 58.22 387 SER A C 1
ATOM 3047 O O . SER A 1 387 ? -14.112 6.688 7.520 1.00 58.22 387 SER A O 1
ATOM 3049 N N . ASN A 1 388 ? -12.369 7.732 8.463 1.00 63.03 388 ASN A N 1
ATOM 3050 C CA . ASN A 1 388 ? -12.774 9.136 8.261 1.00 63.03 388 ASN A CA 1
ATOM 3051 C C . ASN A 1 388 ? -11.603 10.088 7.959 1.00 63.03 388 ASN A C 1
ATOM 3053 O O . ASN A 1 388 ? -11.839 11.204 7.501 1.00 63.03 388 ASN A O 1
ATOM 3057 N N . TYR A 1 389 ? -10.366 9.695 8.242 1.00 67.44 389 TYR A N 1
ATOM 3058 C CA . TYR A 1 389 ? -9.181 10.510 8.009 1.00 67.44 389 TYR A CA 1
ATOM 3059 C C . TYR A 1 389 ? -8.250 9.837 7.006 1.00 67.44 389 TYR A C 1
ATOM 3061 O O . TYR A 1 389 ? -8.045 8.619 7.020 1.00 67.44 389 TYR A O 1
ATOM 3069 N N . GLU A 1 390 ? -7.658 10.670 6.164 1.00 68.38 390 GLU A N 1
ATOM 3070 C CA . GLU A 1 390 ? -6.517 10.327 5.333 1.00 68.38 390 GLU A CA 1
ATOM 3071 C C . GLU A 1 390 ? -5.300 11.094 5.835 1.00 68.38 390 GLU A C 1
ATOM 3073 O O . GLU A 1 390 ? -5.382 12.280 6.148 1.00 68.38 390 GLU A O 1
ATOM 3078 N N . VAL A 1 391 ? -4.158 10.425 5.899 1.00 67.81 391 VAL A N 1
ATOM 3079 C CA . VAL A 1 391 ? -2.873 11.060 6.190 1.00 67.81 391 VAL A CA 1
ATOM 3080 C C . VAL A 1 391 ? -2.126 11.169 4.890 1.00 67.81 391 VAL A C 1
ATOM 3082 O O . VAL A 1 391 ? -1.919 10.172 4.218 1.00 67.81 391 VAL A O 1
ATOM 3085 N N . HIS A 1 392 ? -1.759 12.387 4.539 1.00 71.12 392 HIS A N 1
ATOM 3086 C CA . HIS A 1 392 ? -1.079 12.747 3.313 1.00 71.12 392 HIS A CA 1
ATOM 3087 C C . HIS A 1 392 ? 0.326 13.196 3.691 1.00 71.12 392 HIS A C 1
ATOM 3089 O O . HIS A 1 392 ? 0.485 14.173 4.418 1.00 71.12 392 HIS A O 1
ATOM 3095 N N . LEU A 1 393 ? 1.356 12.511 3.202 1.00 66.06 393 LEU A N 1
ATOM 3096 C CA . LEU A 1 393 ? 2.693 13.102 3.186 1.00 66.06 393 LEU A CA 1
ATOM 3097 C C . LEU A 1 393 ? 2.727 14.222 2.136 1.00 66.06 393 LEU A C 1
ATOM 3099 O O . LEU A 1 393 ? 2.183 14.051 1.055 1.00 66.06 393 LEU A O 1
ATOM 3103 N N . ARG A 1 394 ? 3.325 15.371 2.444 1.00 70.56 394 ARG A N 1
ATOM 3104 C CA . ARG A 1 394 ? 3.484 16.506 1.533 1.00 70.56 394 ARG A CA 1
ATOM 3105 C C . ARG A 1 394 ? 4.956 16.856 1.414 1.00 70.56 394 ARG A C 1
ATOM 3107 O O . ARG A 1 394 ? 5.610 17.113 2.413 1.00 70.56 394 ARG A O 1
ATOM 3114 N N . ILE A 1 395 ? 5.439 16.987 0.185 1.00 62.69 395 ILE A N 1
ATOM 3115 C CA . ILE A 1 395 ? 6.722 17.634 -0.120 1.00 62.69 395 ILE A CA 1
ATOM 3116 C C . ILE A 1 395 ? 6.423 18.956 -0.814 1.00 62.69 395 ILE A C 1
ATOM 3118 O O . ILE A 1 395 ? 5.517 19.028 -1.645 1.00 62.69 395 ILE A O 1
ATOM 3122 N N . ARG A 1 396 ? 7.123 20.021 -0.427 1.00 62.34 396 ARG A N 1
ATOM 3123 C CA . ARG A 1 396 ? 7.044 21.310 -1.121 1.00 62.34 396 ARG A CA 1
ATOM 3124 C C . ARG A 1 396 ? 7.919 21.237 -2.384 1.00 62.34 396 ARG A C 1
ATOM 3126 O O . ARG A 1 396 ? 8.929 20.550 -2.379 1.00 62.34 396 ARG A O 1
ATOM 3133 N N . ASP A 1 397 ? 7.552 21.946 -3.459 1.00 53.16 397 ASP A N 1
ATOM 3134 C CA . ASP A 1 397 ? 8.384 22.007 -4.690 1.00 53.16 397 ASP A CA 1
ATOM 3135 C C . ASP A 1 397 ? 9.794 22.578 -4.413 1.00 53.16 397 ASP A C 1
ATOM 3137 O O . ASP A 1 397 ? 10.700 22.426 -5.231 1.00 53.16 397 ASP A O 1
ATOM 3141 N N . ASP A 1 398 ? 9.977 23.217 -3.257 1.00 58.47 398 ASP A N 1
ATOM 3142 C CA . ASP A 1 398 ? 11.278 23.559 -2.707 1.00 58.47 398 ASP A CA 1
ATOM 3143 C C . ASP A 1 398 ? 11.881 22.341 -1.990 1.00 58.47 398 ASP A C 1
ATOM 3145 O O . ASP A 1 398 ? 11.542 22.040 -0.841 1.00 58.47 398 ASP A O 1
ATOM 3149 N N . TYR A 1 399 ? 12.751 21.614 -2.700 1.00 58.25 399 TYR A N 1
ATOM 3150 C CA . TYR A 1 399 ? 13.454 20.434 -2.184 1.00 58.25 399 TYR A CA 1
ATOM 3151 C C . TYR A 1 399 ? 14.287 20.732 -0.928 1.00 58.25 399 TYR A C 1
ATOM 3153 O O . TYR A 1 399 ? 14.702 19.787 -0.257 1.00 58.25 399 TYR A O 1
ATOM 3161 N N . GLU A 1 400 ? 14.519 22.014 -0.619 1.00 58.69 400 GLU A N 1
ATOM 3162 C CA . GLU A 1 400 ? 15.287 22.470 0.536 1.00 58.69 400 GLU A CA 1
ATOM 3163 C C . GLU A 1 400 ? 14.512 22.386 1.861 1.00 58.69 400 GLU A C 1
ATOM 3165 O O . GLU A 1 400 ? 15.116 22.469 2.929 1.00 58.69 400 GLU A O 1
ATOM 3170 N N . LEU A 1 401 ? 13.193 22.157 1.818 1.00 65.00 401 LEU A N 1
ATOM 3171 C CA . LEU A 1 401 ? 12.341 22.083 3.007 1.00 65.00 401 LEU A CA 1
ATOM 3172 C C . LEU A 1 401 ? 12.024 20.639 3.433 1.00 65.00 401 LEU A C 1
ATOM 3174 O O . LEU A 1 401 ? 11.968 19.705 2.623 1.00 65.00 401 LEU A O 1
ATOM 3178 N N . LEU A 1 402 ? 11.786 20.452 4.737 1.00 66.38 402 LEU A N 1
ATOM 3179 C CA . LEU A 1 402 ? 11.344 19.172 5.296 1.00 66.38 402 LEU A CA 1
ATOM 3180 C C . LEU A 1 402 ? 9.916 18.836 4.806 1.00 66.38 402 LEU A C 1
ATOM 3182 O O . LEU A 1 402 ? 9.050 19.715 4.789 1.00 66.38 402 LEU A O 1
ATOM 3186 N N . PRO A 1 403 ? 9.622 17.578 4.424 1.00 71.12 403 PRO A N 1
ATOM 3187 C CA . PRO A 1 403 ? 8.269 17.148 4.124 1.00 71.12 403 PRO A CA 1
ATOM 3188 C C . PRO A 1 403 ? 7.381 17.256 5.356 1.00 71.12 403 PRO A C 1
ATOM 3190 O O . PRO A 1 403 ? 7.830 17.076 6.484 1.00 71.12 403 PRO A O 1
ATOM 3193 N N . GLU A 1 404 ? 6.095 17.467 5.129 1.00 72.69 404 GLU A N 1
ATOM 3194 C CA . GLU A 1 404 ? 5.092 17.636 6.172 1.00 72.69 404 GLU A CA 1
ATOM 3195 C C . GLU A 1 404 ? 4.031 16.550 6.089 1.00 72.69 404 GLU A C 1
ATOM 3197 O O . GLU A 1 404 ? 3.564 16.217 5.004 1.00 72.69 404 GLU A O 1
ATOM 3202 N N . LEU A 1 405 ? 3.575 16.045 7.231 1.00 72.12 405 LEU A N 1
ATOM 3203 C CA . LEU A 1 405 ? 2.380 15.204 7.286 1.00 72.12 405 LEU A CA 1
ATOM 3204 C C . LEU A 1 405 ? 1.133 16.072 7.438 1.00 72.12 405 LEU A C 1
ATOM 3206 O O . LEU A 1 405 ? 1.077 16.931 8.317 1.00 72.12 405 LEU A O 1
ATOM 3210 N N . ILE A 1 406 ? 0.125 15.820 6.608 1.00 67.94 406 ILE A N 1
ATOM 3211 C CA . ILE A 1 406 ? -1.145 16.546 6.557 1.00 67.94 406 ILE A CA 1
ATOM 3212 C C . ILE A 1 406 ? -2.289 15.570 6.806 1.00 67.94 406 ILE A C 1
ATOM 3214 O O . ILE A 1 406 ? -2.397 14.541 6.148 1.00 67.94 406 ILE A O 1
ATOM 3218 N N . PHE A 1 407 ? -3.183 15.905 7.732 1.00 67.00 407 PHE A N 1
ATOM 3219 C CA . PHE A 1 407 ? -4.301 15.038 8.114 1.00 67.00 407 PHE A CA 1
ATOM 3220 C C . PHE A 1 407 ? -5.594 15.474 7.436 1.00 67.00 407 PHE A C 1
ATOM 3222 O O . PHE A 1 407 ? -6.352 16.259 7.983 1.00 67.00 407 PHE A O 1
ATOM 3229 N N . VAL A 1 408 ? -5.923 14.960 6.262 1.00 64.62 408 VAL A N 1
ATOM 3230 C CA . VAL A 1 408 ? -7.165 15.339 5.585 1.00 64.62 408 VAL A CA 1
ATOM 3231 C C . VAL A 1 408 ? -8.357 14.636 6.238 1.00 64.62 408 VAL A C 1
ATOM 3233 O O . VAL A 1 408 ? -8.524 13.420 6.149 1.00 64.62 408 VAL A O 1
ATOM 3236 N N . LYS A 1 409 ? -9.224 15.412 6.898 1.00 67.12 409 LYS A N 1
ATOM 3237 C CA . LYS A 1 409 ? -10.510 14.910 7.391 1.00 67.12 409 LYS A CA 1
ATOM 3238 C C . LYS A 1 409 ? -11.502 14.811 6.237 1.00 67.12 409 LYS A C 1
ATOM 3240 O O . LYS A 1 409 ? -11.809 15.815 5.595 1.00 67.12 409 LYS A O 1
ATOM 3245 N N . ILE A 1 410 ? -12.055 13.622 6.038 1.00 61.91 410 ILE A N 1
ATOM 3246 C CA . ILE A 1 410 ? -13.148 13.370 5.104 1.00 61.91 410 ILE A CA 1
ATOM 3247 C C . ILE A 1 410 ? -14.438 13.303 5.914 1.00 61.91 410 ILE A C 1
ATOM 3249 O O . ILE A 1 410 ? -14.788 12.275 6.494 1.00 61.91 410 ILE A O 1
ATOM 3253 N N . ASP A 1 411 ? -15.133 14.436 5.995 1.00 56.69 411 ASP A N 1
ATOM 3254 C CA . ASP A 1 411 ? -16.434 14.499 6.654 1.00 56.69 411 ASP A CA 1
ATOM 3255 C C . ASP A 1 411 ? -17.503 13.754 5.846 1.00 56.69 411 ASP A C 1
ATOM 3257 O O . ASP A 1 411 ? -17.566 13.865 4.628 1.00 56.69 411 ASP A O 1
ATOM 3261 N N . ARG A 1 412 ? -18.350 12.966 6.515 1.00 54.38 412 ARG A N 1
ATOM 3262 C CA . ARG A 1 412 ? -19.449 12.236 5.863 1.00 54.38 412 ARG A CA 1
ATOM 3263 C C . ARG A 1 412 ? -20.689 13.123 5.746 1.00 54.38 412 ARG A C 1
ATOM 3265 O O . ARG A 1 412 ? -21.018 13.855 6.676 1.00 54.38 412 ARG A O 1
ATOM 3272 N N . PHE A 1 413 ? -21.395 13.020 4.621 1.00 63.56 413 PHE A N 1
ATOM 3273 C CA . PHE A 1 413 ? -22.693 13.661 4.410 1.00 63.56 413 PHE A CA 1
ATOM 3274 C C . PHE A 1 413 ? -23.755 13.119 5.376 1.00 63.56 413 PHE A C 1
ATOM 3276 O O . PHE A 1 413 ? -23.857 11.908 5.565 1.00 63.56 413 PHE A O 1
ATOM 3283 N N . CYS A 1 414 ? -24.590 14.012 5.909 1.00 45.88 414 CYS A N 1
ATOM 3284 C CA . CYS A 1 414 ? -25.887 13.671 6.482 1.00 45.88 414 CYS A CA 1
ATOM 3285 C C . CYS A 1 414 ? -26.946 14.575 5.824 1.00 45.88 414 CYS A C 1
ATOM 3287 O O . CYS A 1 414 ? -26.914 15.791 5.992 1.00 45.88 414 CYS A O 1
ATOM 3289 N N . GLU A 1 415 ? -27.799 13.946 5.014 1.00 44.28 415 GLU A N 1
ATOM 3290 C CA . GLU A 1 415 ? -29.137 14.340 4.529 1.00 44.28 415 GLU A CA 1
ATOM 3291 C C . GLU A 1 415 ? -29.367 15.657 3.744 1.00 44.28 415 GLU A C 1
ATOM 3293 O O . GLU A 1 415 ? -30.192 15.627 2.836 1.00 44.28 415 GLU A O 1
ATOM 3298 N N . ASP A 1 416 ? -28.629 16.756 3.932 1.00 43.94 416 ASP A N 1
ATOM 3299 C CA . ASP A 1 416 ? -29.015 18.058 3.341 1.00 43.94 416 ASP A CA 1
ATOM 3300 C C . ASP A 1 416 ? -28.008 18.625 2.321 1.00 43.94 416 ASP A C 1
ATOM 3302 O O . ASP A 1 416 ? -27.279 19.552 2.653 1.00 43.94 416 ASP A O 1
ATOM 3306 N N . ASN A 1 417 ? -27.974 18.076 1.092 1.00 42.81 417 ASN A N 1
ATOM 3307 C CA . ASN A 1 417 ? -27.524 18.627 -0.221 1.00 42.81 417 ASN A CA 1
ATOM 3308 C C . ASN A 1 417 ? -26.387 19.692 -0.330 1.00 42.81 417 ASN A C 1
ATOM 3310 O O . ASN A 1 417 ? -26.177 20.258 -1.405 1.00 42.81 417 ASN A O 1
ATOM 3314 N N . ALA A 1 418 ? -25.604 19.961 0.711 1.00 42.12 418 ALA A N 1
ATOM 3315 C CA . ALA A 1 418 ? -24.502 20.912 0.741 1.00 42.12 418 ALA A CA 1
ATOM 3316 C C . ALA A 1 418 ? -23.172 20.154 0.885 1.00 42.12 418 ALA A C 1
ATOM 3318 O O . ALA A 1 418 ? -22.974 19.348 1.792 1.00 42.12 418 ALA A O 1
ATOM 3319 N N . LEU A 1 419 ? -22.286 20.400 -0.081 1.00 45.31 419 LEU A N 1
ATOM 3320 C CA . LEU A 1 419 ? -21.057 19.655 -0.377 1.00 45.31 419 LEU A CA 1
ATOM 3321 C C . LEU A 1 419 ? -20.009 19.691 0.753 1.00 45.31 419 LEU A C 1
ATOM 3323 O O . LEU A 1 419 ? -19.856 20.704 1.435 1.00 45.31 419 LEU A O 1
ATOM 3327 N N . LEU A 1 420 ? -19.262 18.581 0.872 1.00 46.59 420 LEU A N 1
ATOM 3328 C CA . LEU A 1 420 ? -18.152 18.315 1.799 1.00 46.59 420 LEU A CA 1
ATOM 3329 C C . LEU A 1 420 ? -17.336 19.555 2.181 1.00 46.59 420 LEU A C 1
ATOM 3331 O O . LEU A 1 420 ? -16.827 20.284 1.327 1.00 46.59 420 LEU A O 1
ATOM 3335 N N . SER A 1 421 ? -17.118 19.727 3.482 1.00 44.25 421 SER A N 1
ATOM 3336 C CA . SER A 1 421 ? -16.068 20.598 3.994 1.00 44.25 421 SER A CA 1
ATOM 3337 C C . SER A 1 421 ? -14.859 19.740 4.340 1.00 44.25 421 SER A C 1
ATOM 3339 O O . SER A 1 421 ? -14.852 19.078 5.371 1.00 44.25 421 SER A O 1
ATOM 3341 N N . ALA A 1 422 ? -13.819 19.777 3.512 1.00 48.66 422 ALA A N 1
ATOM 3342 C CA . ALA A 1 422 ? -12.494 19.386 3.969 1.00 48.66 422 ALA A CA 1
ATOM 3343 C C . ALA A 1 422 ? -11.932 20.555 4.788 1.00 48.66 422 ALA A C 1
ATOM 3345 O O . ALA A 1 422 ? -11.680 21.637 4.258 1.00 48.66 422 ALA A O 1
ATOM 3346 N N . SER A 1 423 ? -11.779 20.373 6.096 1.00 53.22 423 SER A N 1
ATOM 3347 C CA . SER A 1 423 ? -10.905 21.246 6.879 1.00 53.22 423 SER A CA 1
ATOM 3348 C C . SER A 1 423 ? -9.484 20.727 6.712 1.00 53.22 423 SER A C 1
ATOM 3350 O O . SER A 1 423 ? -9.234 19.583 7.084 1.00 53.22 423 SER A O 1
ATOM 3352 N N . CYS A 1 424 ? -8.584 21.534 6.151 1.00 47.16 424 CYS A N 1
ATOM 3353 C CA . CYS A 1 424 ? -7.165 21.205 6.034 1.00 47.16 424 CYS A CA 1
ATOM 3354 C C . CYS A 1 424 ? -6.480 21.438 7.393 1.00 47.16 424 CYS A C 1
ATOM 3356 O O . CYS A 1 424 ? -6.473 22.583 7.854 1.00 47.16 424 CYS A O 1
ATOM 3358 N N . PRO A 1 425 ? -5.942 20.409 8.072 1.00 55.41 425 PRO A N 1
ATOM 3359 C CA . PRO A 1 425 ? -5.220 20.581 9.318 1.00 55.41 425 PRO A CA 1
ATOM 3360 C C . PRO A 1 425 ? -3.717 20.358 9.129 1.00 55.41 425 PRO A C 1
ATOM 3362 O O . PRO A 1 425 ? -3.265 19.413 8.485 1.00 55.41 425 PRO A O 1
ATOM 3365 N N . ARG A 1 426 ? -3.006 21.288 9.765 1.00 61.59 426 ARG A N 1
ATOM 3366 C CA . ARG A 1 426 ? -1.669 21.263 10.363 1.00 61.59 426 ARG A CA 1
ATOM 3367 C C . ARG A 1 426 ? -0.663 20.203 9.891 1.00 61.59 426 ARG A C 1
ATOM 3369 O O . ARG A 1 426 ? -0.850 19.005 10.072 1.00 61.59 426 ARG A O 1
ATOM 3376 N N . ALA A 1 427 ? 0.484 20.731 9.474 1.00 61.28 427 ALA A N 1
ATOM 3377 C CA . ALA A 1 427 ? 1.752 20.037 9.345 1.00 61.28 427 ALA A CA 1
ATOM 3378 C C . ALA A 1 427 ? 2.198 19.413 10.674 1.00 61.28 427 ALA A C 1
ATOM 3380 O O . ALA A 1 427 ? 2.325 20.116 11.681 1.00 61.28 427 ALA A O 1
ATOM 3381 N N . VAL A 1 428 ? 2.468 18.112 10.680 1.00 65.75 428 VAL A N 1
ATOM 3382 C CA . VAL A 1 428 ? 3.233 17.470 11.755 1.00 65.75 428 VAL A CA 1
ATOM 3383 C C . VAL A 1 428 ? 4.598 17.098 11.187 1.00 65.75 428 VAL A C 1
ATOM 3385 O O . VAL A 1 428 ? 4.686 16.247 10.304 1.00 65.75 428 VAL A O 1
ATOM 3388 N N . THR A 1 429 ? 5.640 17.777 11.655 1.00 64.69 429 THR A N 1
ATOM 3389 C CA . THR A 1 429 ? 7.042 17.543 11.262 1.00 64.69 429 THR A CA 1
ATOM 3390 C C . THR A 1 429 ? 7.898 17.098 12.444 1.00 64.69 429 THR A C 1
ATOM 3392 O O . THR A 1 429 ? 8.827 16.317 12.261 1.00 64.69 429 THR A O 1
ATOM 3395 N N . ASP A 1 430 ? 7.548 17.526 13.660 1.00 67.44 430 ASP A N 1
ATOM 3396 C CA . ASP A 1 430 ? 8.271 17.174 14.882 1.00 67.44 430 ASP A CA 1
ATOM 3397 C C . ASP A 1 430 ? 8.272 15.653 15.125 1.00 67.44 430 ASP A C 1
ATOM 3399 O O . ASP A 1 430 ? 7.224 15.007 15.077 1.00 67.44 430 ASP A O 1
ATOM 3403 N N . GLU A 1 431 ? 9.448 15.107 15.450 1.00 79.44 431 GLU A N 1
ATOM 3404 C CA . GLU A 1 431 ? 9.661 13.711 15.872 1.00 79.44 431 GLU A CA 1
ATOM 3405 C C . GLU A 1 431 ? 9.374 12.637 14.805 1.00 79.44 431 GLU A C 1
ATOM 3407 O O . GLU A 1 431 ? 9.264 11.452 15.114 1.00 79.44 431 GLU A O 1
ATOM 3412 N N . PHE A 1 432 ? 9.283 13.000 13.526 1.00 83.19 432 PHE A N 1
ATOM 3413 C CA . PHE A 1 432 ? 9.285 12.019 12.439 1.00 83.19 432 PHE A CA 1
ATOM 3414 C C . PHE A 1 432 ? 10.703 11.817 11.887 1.00 83.19 432 PHE A C 1
ATOM 3416 O O . PHE A 1 432 ? 11.518 12.736 11.924 1.00 83.19 432 PHE A O 1
ATOM 3423 N N . PRO A 1 433 ? 11.044 10.615 11.375 1.00 81.00 433 PRO A N 1
ATOM 3424 C CA . PRO A 1 433 ? 12.295 10.434 10.642 1.00 81.00 433 PRO A CA 1
ATOM 3425 C C . PRO A 1 433 ? 12.296 11.346 9.413 1.00 81.00 433 PRO A C 1
ATOM 3427 O O . PRO A 1 433 ? 11.226 11.758 8.975 1.00 81.00 433 PRO A O 1
ATOM 3430 N N . LEU A 1 434 ? 13.463 11.585 8.806 1.00 82.19 434 LEU A N 1
ATOM 3431 C CA . LEU A 1 434 ? 13.556 12.345 7.555 1.00 82.19 434 LEU A CA 1
ATOM 3432 C C . LEU A 1 434 ? 12.606 11.767 6.498 1.00 82.19 434 LEU A C 1
ATOM 3434 O O . LEU A 1 434 ? 12.874 10.733 5.873 1.00 82.19 434 LEU A O 1
ATOM 3438 N N . LEU A 1 435 ? 11.470 12.441 6.330 1.00 82.25 435 LEU A N 1
ATOM 3439 C CA . LEU A 1 435 ? 10.328 11.932 5.584 1.00 82.25 435 LEU A CA 1
ATOM 3440 C C . LEU A 1 435 ? 10.610 11.869 4.079 1.00 82.25 435 LEU A C 1
ATOM 3442 O O . LEU A 1 435 ? 9.901 11.159 3.367 1.00 82.25 435 LEU A O 1
ATOM 3446 N N . HIS A 1 436 ? 11.680 12.520 3.604 1.00 81.75 436 HIS A N 1
ATOM 3447 C CA . HIS A 1 436 ? 12.190 12.400 2.235 1.00 81.75 436 HIS A CA 1
ATOM 3448 C C . HIS A 1 436 ? 12.493 10.951 1.861 1.00 81.75 436 HIS A C 1
ATOM 3450 O O . HIS A 1 436 ? 12.361 10.557 0.710 1.00 81.75 436 HIS A O 1
ATOM 3456 N N . PHE A 1 437 ? 12.878 10.143 2.848 1.00 83.12 437 PHE A N 1
ATOM 3457 C CA . PHE A 1 437 ? 13.220 8.741 2.659 1.00 83.12 437 PHE A CA 1
ATOM 3458 C C . PHE A 1 437 ? 12.031 7.798 2.859 1.00 83.12 437 PHE A C 1
ATOM 3460 O O . PHE A 1 437 ? 12.233 6.585 2.901 1.00 83.12 437 PHE A O 1
ATOM 3467 N N . THR A 1 438 ? 10.809 8.310 3.032 1.00 84.81 438 THR A N 1
ATOM 3468 C CA . THR A 1 438 ? 9.622 7.474 3.260 1.00 84.81 438 THR A CA 1
ATOM 3469 C C . THR A 1 438 ? 9.378 6.562 2.065 1.00 84.81 438 THR A C 1
ATOM 3471 O O . THR A 1 438 ? 9.183 7.031 0.950 1.00 84.81 438 THR A O 1
ATOM 3474 N N . THR A 1 439 ? 9.358 5.255 2.307 1.00 83.44 439 THR A N 1
ATOM 3475 C CA . THR A 1 439 ? 9.045 4.231 1.299 1.00 83.44 439 THR A CA 1
ATOM 3476 C C . THR A 1 439 ? 7.664 3.638 1.494 1.00 83.44 439 THR A C 1
ATOM 3478 O O . THR A 1 439 ? 7.034 3.235 0.523 1.00 83.44 439 THR A O 1
ATOM 3481 N N . SER A 1 440 ? 7.193 3.571 2.740 1.00 86.44 440 SER A N 1
ATOM 3482 C CA . SER A 1 440 ? 5.896 2.998 3.075 1.00 86.44 440 SER A CA 1
ATOM 3483 C C . SER A 1 440 ? 5.298 3.695 4.289 1.00 86.44 440 SER A C 1
ATOM 3485 O O . SER A 1 440 ? 6.012 4.101 5.208 1.00 86.44 440 SER A O 1
ATOM 3487 N N . MET A 1 441 ? 3.974 3.801 4.305 1.00 88.75 441 MET A N 1
ATOM 3488 C CA . MET A 1 441 ? 3.209 4.380 5.401 1.00 88.75 441 MET A CA 1
ATOM 3489 C C . MET A 1 441 ? 1.885 3.642 5.539 1.00 88.75 441 MET A C 1
ATOM 3491 O O . MET A 1 441 ? 1.288 3.256 4.537 1.00 88.75 441 MET A O 1
ATOM 3495 N N . ASP A 1 442 ? 1.416 3.478 6.768 1.00 88.44 442 ASP A N 1
ATOM 3496 C CA . ASP A 1 442 ? 0.064 3.014 7.045 1.00 88.44 442 ASP A CA 1
ATOM 3497 C C . ASP A 1 442 ? -0.492 3.738 8.269 1.00 88.44 442 ASP A C 1
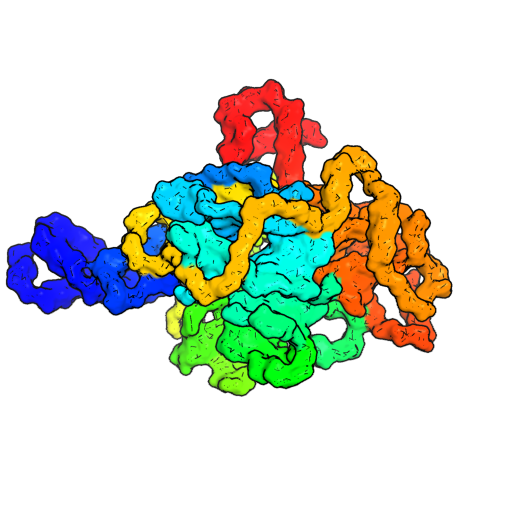ATOM 3499 O O . ASP A 1 442 ? 0.265 4.155 9.146 1.00 88.44 442 ASP A O 1
ATOM 3503 N N . PHE A 1 443 ? -1.806 3.919 8.324 1.00 87.25 443 PHE A N 1
ATOM 3504 C CA . PHE A 1 443 ? -2.445 4.676 9.397 1.00 87.25 443 PHE A CA 1
ATOM 3505 C C . PHE A 1 443 ? -3.769 4.052 9.783 1.00 87.25 443 PHE A C 1
ATOM 3507 O O . PHE A 1 443 ? -4.646 3.887 8.946 1.00 87.25 443 PHE A O 1
ATOM 3514 N N . ASP A 1 444 ? -3.934 3.792 11.067 1.00 86.50 444 ASP A N 1
ATOM 3515 C CA . ASP A 1 444 ? -5.203 3.435 11.667 1.00 86.50 444 ASP A CA 1
ATOM 3516 C C . ASP A 1 444 ? -5.759 4.652 12.413 1.00 86.50 444 ASP A C 1
ATOM 3518 O O . ASP A 1 444 ? -5.402 4.943 13.552 1.00 86.50 444 ASP A O 1
ATOM 3522 N N . ASP A 1 445 ? -6.643 5.383 11.744 1.00 77.81 445 ASP A N 1
ATOM 3523 C CA . ASP A 1 445 ? -7.352 6.554 12.266 1.00 77.81 445 ASP A CA 1
ATOM 3524 C C . ASP A 1 445 ? -8.268 6.285 13.451 1.00 77.81 445 ASP A C 1
ATOM 3526 O O . ASP A 1 445 ? -8.605 7.223 14.175 1.00 77.81 445 ASP A O 1
ATOM 3530 N N . VAL A 1 446 ? -8.667 5.033 13.675 1.00 79.38 446 VAL A N 1
ATOM 3531 C CA . VAL A 1 446 ? -9.567 4.721 14.778 1.00 79.38 446 VAL A CA 1
ATOM 3532 C C . VAL A 1 446 ? -8.799 4.422 16.057 1.00 79.38 446 VAL A C 1
ATOM 3534 O O . VAL A 1 446 ? -9.363 4.501 17.148 1.00 79.38 446 VAL A O 1
ATOM 3537 N N . THR A 1 447 ? -7.509 4.121 15.946 1.00 86.06 447 THR A N 1
ATOM 3538 C CA . THR A 1 447 ? -6.598 4.042 17.094 1.00 86.06 447 THR A CA 1
ATOM 3539 C C . THR A 1 447 ? -5.593 5.185 17.130 1.00 86.06 447 THR A C 1
ATOM 3541 O O . THR A 1 447 ? -4.884 5.358 18.120 1.00 86.06 447 THR A O 1
ATOM 3544 N N . GLY A 1 448 ? -5.574 6.012 16.083 1.00 88.19 448 GLY A N 1
ATOM 3545 C CA . GLY A 1 448 ? -4.607 7.080 15.887 1.00 88.19 448 GLY A CA 1
ATOM 3546 C C . GLY A 1 448 ? -3.183 6.554 15.849 1.00 88.19 448 GLY A C 1
ATOM 3547 O O . GLY A 1 448 ? -2.311 7.177 16.447 1.00 88.19 448 GLY A O 1
ATOM 3548 N N . LEU A 1 449 ? -2.949 5.405 15.217 1.00 91.19 449 LEU A N 1
ATOM 3549 C CA . LEU A 1 449 ? -1.617 4.840 15.037 1.00 91.19 449 LEU A CA 1
ATOM 3550 C C . LEU A 1 449 ? -1.157 5.080 13.601 1.00 91.19 449 LEU A C 1
ATOM 3552 O O . LEU A 1 449 ? -1.732 4.539 12.665 1.00 91.19 449 LEU A O 1
ATOM 3556 N N . LEU A 1 450 ? -0.099 5.865 13.435 1.00 91.81 450 LEU A N 1
ATOM 3557 C CA . LEU A 1 450 ? 0.605 6.064 12.173 1.00 91.81 450 LEU A CA 1
ATOM 3558 C C . LEU A 1 450 ? 1.927 5.298 12.219 1.00 91.81 450 LEU A C 1
ATOM 3560 O O . LEU A 1 450 ? 2.684 5.429 13.179 1.00 91.81 450 LEU A O 1
ATOM 3564 N N . VAL A 1 451 ? 2.221 4.526 11.177 1.00 92.50 451 VAL A N 1
ATOM 3565 C CA . VAL A 1 451 ? 3.507 3.842 11.019 1.00 92.50 451 VAL A CA 1
ATOM 3566 C C . VAL A 1 451 ? 4.171 4.318 9.737 1.00 92.50 451 VAL A C 1
ATOM 3568 O O . VAL A 1 451 ? 3.572 4.269 8.666 1.00 92.50 451 VAL A O 1
ATOM 3571 N N . VAL A 1 452 ? 5.418 4.772 9.852 1.00 92.19 452 VAL A N 1
ATOM 3572 C CA . VAL A 1 452 ? 6.239 5.256 8.736 1.00 92.19 452 VAL A CA 1
ATOM 3573 C C . VAL A 1 452 ? 7.500 4.412 8.637 1.00 92.19 452 VAL A C 1
ATOM 3575 O O . VAL A 1 452 ? 8.209 4.229 9.626 1.00 92.19 452 VAL A O 1
ATOM 3578 N N . GLY A 1 453 ? 7.792 3.918 7.438 1.00 91.62 453 GLY A N 1
ATOM 3579 C CA . GLY A 1 453 ? 9.007 3.188 7.106 1.00 91.62 453 GLY A CA 1
ATOM 3580 C C . GLY A 1 453 ? 9.819 3.924 6.051 1.00 91.62 453 GLY A C 1
ATOM 3581 O O . GLY A 1 453 ? 9.253 4.501 5.121 1.00 91.62 453 GLY A O 1
ATOM 3582 N N . THR A 1 454 ? 11.146 3.904 6.187 1.00 90.69 454 THR A N 1
ATOM 3583 C CA . THR A 1 454 ? 12.047 4.597 5.257 1.00 90.69 454 THR A CA 1
ATOM 3584 C C . THR A 1 454 ? 13.029 3.668 4.546 1.00 90.69 454 THR A C 1
ATOM 3586 O O . THR A 1 454 ? 13.440 2.628 5.077 1.00 90.69 454 THR A O 1
ATOM 3589 N N . CYS A 1 455 ? 13.520 4.095 3.377 1.00 87.00 455 CYS A N 1
ATOM 3590 C CA . CYS A 1 455 ? 14.612 3.426 2.658 1.00 87.00 455 CYS A CA 1
ATOM 3591 C C . CYS A 1 455 ? 15.949 3.479 3.414 1.00 87.00 455 CYS A C 1
ATOM 3593 O O . CYS A 1 455 ? 16.893 2.781 3.058 1.00 87.00 455 CYS A O 1
ATOM 3595 N N . LYS A 1 456 ? 16.044 4.256 4.499 1.00 88.50 456 LYS A N 1
ATOM 3596 C CA . LYS A 1 456 ? 17.182 4.228 5.428 1.00 88.50 456 LYS A CA 1
ATOM 3597 C C . LYS A 1 456 ? 16.991 3.209 6.553 1.00 88.50 456 LYS A C 1
ATOM 3599 O O . LYS A 1 456 ? 17.784 3.212 7.491 1.00 88.50 456 LYS A O 1
ATOM 3604 N N . GLY A 1 457 ? 15.953 2.374 6.515 1.00 92.44 457 GLY A N 1
ATOM 3605 C CA . GLY A 1 457 ? 15.697 1.368 7.545 1.00 92.44 457 GLY A CA 1
ATOM 3606 C C . GLY A 1 457 ? 15.246 1.967 8.873 1.00 92.44 457 GLY A C 1
ATOM 3607 O O . GLY A 1 457 ? 15.574 1.440 9.928 1.00 92.44 457 GLY A O 1
ATOM 3608 N N . ARG A 1 458 ? 14.565 3.117 8.865 1.00 93.00 458 ARG A N 1
ATOM 3609 C CA . ARG A 1 458 ? 13.926 3.657 10.074 1.00 93.00 458 ARG A CA 1
ATOM 3610 C C . ARG A 1 458 ? 12.448 3.287 10.050 1.00 93.00 458 ARG A C 1
ATOM 3612 O O . ARG A 1 458 ? 11.796 3.458 9.023 1.00 93.00 458 ARG A O 1
ATOM 3619 N N . LEU A 1 459 ? 11.945 2.827 11.187 1.00 95.25 459 LEU A N 1
ATOM 3620 C CA . LEU A 1 459 ? 10.526 2.734 11.496 1.00 95.25 459 LEU A CA 1
ATOM 3621 C C . LEU A 1 459 ? 10.181 3.807 12.527 1.00 95.25 459 LEU A C 1
ATOM 3623 O O . LEU A 1 459 ? 10.926 3.999 13.489 1.00 95.25 459 LEU A O 1
ATOM 3627 N N . CYS A 1 460 ? 9.059 4.487 12.334 1.00 94.69 460 CYS A N 1
ATOM 3628 C CA . CYS A 1 460 ? 8.469 5.386 13.315 1.00 94.69 460 CYS A CA 1
ATOM 3629 C C . CYS A 1 460 ? 7.020 4.982 13.558 1.00 94.69 460 CYS A C 1
ATOM 3631 O O . CYS A 1 460 ? 6.240 4.878 12.613 1.00 94.69 460 CYS A O 1
ATOM 3633 N N . PHE A 1 461 ? 6.685 4.753 14.823 1.00 94.81 461 PHE A N 1
ATOM 3634 C CA . PHE A 1 461 ? 5.336 4.496 15.302 1.00 94.81 461 PHE A CA 1
ATOM 3635 C C . PHE A 1 461 ? 4.867 5.745 16.040 1.00 94.81 461 PHE A C 1
ATOM 3637 O O . PHE A 1 461 ? 5.421 6.085 17.081 1.00 94.81 461 PHE A O 1
ATOM 3644 N N . ALA A 1 462 ? 3.870 6.437 15.503 1.00 92.81 462 ALA A N 1
ATOM 3645 C CA . ALA A 1 462 ? 3.329 7.667 16.061 1.00 92.81 462 ALA A CA 1
ATOM 3646 C C . ALA A 1 462 ? 1.888 7.435 16.530 1.00 92.81 462 ALA A C 1
ATOM 3648 O O . ALA A 1 462 ? 1.011 7.108 15.730 1.00 92.81 462 ALA A O 1
ATOM 3649 N N . ARG A 1 463 ? 1.638 7.599 17.834 1.00 92.12 463 ARG A N 1
ATOM 3650 C CA . ARG A 1 463 ? 0.316 7.435 18.455 1.00 92.12 463 ARG A CA 1
ATOM 3651 C C . ARG A 1 463 ? -0.281 8.784 18.859 1.00 92.12 463 ARG A C 1
ATOM 3653 O O . ARG A 1 463 ? 0.318 9.525 19.631 1.00 92.12 463 ARG A O 1
ATOM 3660 N N . PHE A 1 464 ? -1.490 9.089 18.395 1.00 89.88 464 PHE A N 1
ATOM 3661 C CA . PHE A 1 464 ? -2.205 10.341 18.710 1.00 89.88 464 PHE A CA 1
ATOM 3662 C C . PHE A 1 464 ? -2.996 10.291 20.025 1.00 89.88 464 PHE A C 1
ATOM 3664 O O . PHE A 1 464 ? -3.445 11.324 20.531 1.00 89.88 464 PHE A O 1
ATOM 3671 N N . ILE A 1 465 ? -3.163 9.097 20.593 1.00 90.88 465 ILE A N 1
ATOM 3672 C CA . ILE A 1 465 ? -3.772 8.867 21.904 1.00 90.88 465 ILE A CA 1
ATOM 3673 C C . ILE A 1 465 ? -2.932 7.874 22.723 1.00 90.88 465 ILE A C 1
ATOM 3675 O O . ILE A 1 465 ? -2.241 7.040 22.137 1.00 90.88 465 ILE A O 1
ATOM 3679 N N . PRO A 1 466 ? -2.997 7.935 24.067 1.00 90.56 466 PRO A N 1
ATOM 3680 C CA . PRO A 1 466 ? -2.393 6.922 24.933 1.00 90.56 466 PRO A CA 1
ATOM 3681 C C . PRO A 1 466 ? -2.948 5.515 24.671 1.00 90.56 466 PRO A C 1
ATOM 3683 O O . PRO A 1 466 ? -4.133 5.358 24.367 1.00 90.56 466 PRO A O 1
ATOM 3686 N N . GLU A 1 467 ? -2.109 4.494 24.845 1.00 85.44 467 GLU A N 1
ATOM 3687 C CA . GLU A 1 467 ? -2.467 3.089 24.604 1.00 85.44 467 GLU A CA 1
ATOM 3688 C C . GLU A 1 467 ? -3.591 2.613 25.540 1.00 85.44 467 GLU A C 1
ATOM 3690 O O . GLU A 1 467 ? -4.496 1.892 25.125 1.00 85.44 467 GLU A O 1
ATOM 3695 N N . GLU A 1 468 ? -3.632 3.115 26.778 1.00 89.38 468 GLU A N 1
ATOM 3696 C CA . GLU A 1 468 ? -4.608 2.705 27.794 1.00 89.38 468 GLU A CA 1
ATOM 3697 C C . GLU A 1 468 ? -6.022 3.265 27.548 1.00 89.38 468 GLU A C 1
ATOM 3699 O O . GLU A 1 468 ? -6.929 3.076 28.365 1.00 89.38 468 GLU A O 1
ATOM 3704 N N . MET A 1 469 ? -6.241 4.003 26.451 1.00 90.50 469 MET A N 1
ATOM 3705 C CA . MET A 1 469 ? -7.566 4.532 26.114 1.00 90.50 469 MET A CA 1
ATOM 3706 C C . MET A 1 469 ? -8.533 3.455 25.617 1.00 90.50 469 MET A C 1
ATOM 3708 O O . MET A 1 469 ? -9.744 3.637 25.768 1.00 90.50 469 MET A O 1
ATOM 3712 N N . ILE A 1 470 ? -8.019 2.364 25.050 1.00 90.62 470 ILE A N 1
ATOM 3713 C CA . ILE A 1 470 ? -8.805 1.239 24.542 1.00 90.62 470 ILE A CA 1
ATOM 3714 C C . ILE A 1 470 ? -8.750 0.118 25.579 1.00 90.62 470 ILE A C 1
ATOM 3716 O O . ILE A 1 470 ? -7.677 -0.320 25.983 1.00 90.62 470 ILE A O 1
ATOM 3720 N N . ALA A 1 471 ? -9.910 -0.353 26.039 1.00 92.94 471 ALA A N 1
ATOM 3721 C CA . ALA A 1 471 ? -9.947 -1.447 27.003 1.00 92.94 471 ALA A CA 1
ATOM 3722 C C . ALA A 1 471 ? -9.550 -2.771 26.328 1.00 92.94 471 ALA A C 1
ATOM 3724 O O . ALA A 1 471 ? -10.026 -3.069 25.229 1.00 92.94 471 ALA A O 1
ATOM 3725 N N . SER A 1 472 ? -8.735 -3.589 26.999 1.00 91.88 472 SER A N 1
ATOM 3726 C CA . SER A 1 472 ? -8.340 -4.914 26.501 1.00 91.88 472 SER A CA 1
ATOM 3727 C C . SER A 1 472 ? -9.562 -5.785 26.187 1.00 91.88 472 SER A C 1
ATOM 3729 O O . SER A 1 472 ? -10.547 -5.802 26.939 1.00 91.88 472 SER A O 1
ATOM 3731 N N . GLY A 1 473 ? -9.519 -6.478 25.047 1.00 92.50 473 GLY A N 1
ATOM 3732 C CA . GLY A 1 473 ? -10.625 -7.296 24.544 1.00 92.50 473 GLY A CA 1
ATOM 3733 C C . GLY A 1 473 ? -11.853 -6.503 24.079 1.00 92.50 473 GLY A C 1
ATOM 3734 O O . GLY A 1 473 ? -12.894 -7.097 23.821 1.00 92.50 473 GLY A O 1
ATOM 3735 N N . SER A 1 474 ? -11.782 -5.167 23.992 1.00 93.31 474 SER A N 1
ATOM 3736 C CA . SER A 1 474 ? -12.862 -4.360 23.398 1.00 93.31 474 SER A CA 1
ATOM 3737 C C . SER A 1 474 ? -12.856 -4.388 21.866 1.00 93.31 474 SER A C 1
ATOM 3739 O O . SER A 1 474 ? -13.837 -3.988 21.235 1.00 93.31 474 SER A O 1
ATOM 3741 N N . LEU A 1 475 ? -11.753 -4.840 21.273 1.00 91.94 475 LEU A N 1
ATOM 3742 C CA . LEU A 1 475 ? -11.507 -4.952 19.841 1.00 91.94 475 LEU A CA 1
ATOM 3743 C C . LEU A 1 475 ? -10.977 -6.366 19.558 1.00 91.94 475 LEU A C 1
ATOM 3745 O O . LEU A 1 475 ? -10.439 -7.009 20.453 1.00 91.94 475 LEU A O 1
ATOM 3749 N N . MET A 1 476 ? -11.146 -6.855 18.331 1.00 90.31 476 MET A N 1
ATOM 3750 C CA . MET A 1 476 ? -10.525 -8.086 17.840 1.00 90.31 476 MET A CA 1
ATOM 3751 C C . MET A 1 476 ? -9.067 -7.779 17.491 1.00 90.31 476 MET A C 1
ATOM 3753 O O . MET A 1 476 ? -8.727 -7.579 16.328 1.00 90.31 476 MET A O 1
ATOM 3757 N N . ASP A 1 477 ? -8.239 -7.655 18.521 1.00 91.00 477 ASP A N 1
ATOM 3758 C CA . ASP A 1 477 ? -6.841 -7.227 18.446 1.00 91.00 477 ASP A CA 1
ATOM 3759 C C . ASP A 1 477 ? -5.835 -8.396 18.519 1.00 91.00 477 ASP A C 1
ATOM 3761 O O . ASP A 1 477 ? -4.625 -8.216 18.357 1.00 91.00 477 ASP A O 1
ATOM 3765 N N . GLU A 1 478 ? -6.346 -9.611 18.711 1.00 93.75 478 GLU A N 1
ATOM 3766 C CA . GLU A 1 478 ? -5.610 -10.873 18.634 1.00 93.75 478 GLU A CA 1
ATOM 3767 C C . GLU A 1 478 ? -5.471 -11.352 17.182 1.00 93.75 478 GLU A C 1
ATOM 3769 O O . GLU A 1 478 ? -6.352 -11.131 16.338 1.00 93.75 478 GLU A O 1
ATOM 3774 N N . LEU A 1 479 ? -4.376 -12.055 16.881 1.00 95.38 479 LEU A N 1
ATOM 3775 C CA . LEU A 1 479 ? -4.238 -12.748 15.602 1.00 95.38 479 LEU A CA 1
ATOM 3776 C C . LEU A 1 479 ? -5.218 -13.931 15.551 1.00 95.38 479 LEU A C 1
ATOM 3778 O O . LEU A 1 479 ? -5.469 -14.581 16.564 1.00 95.38 479 LEU A O 1
ATOM 3782 N N . PRO A 1 480 ? -5.807 -14.232 14.384 1.00 94.75 480 PRO A N 1
ATOM 3783 C CA . PRO A 1 480 ? -6.739 -15.345 14.274 1.00 94.75 480 PRO A CA 1
ATOM 3784 C C . PRO A 1 480 ? -6.003 -16.667 14.516 1.00 94.75 480 PRO A C 1
ATOM 3786 O O . PRO A 1 480 ? -4.901 -16.868 14.006 1.00 94.75 480 PRO A O 1
ATOM 3789 N N . ALA A 1 481 ? -6.624 -17.595 15.245 1.00 94.44 481 ALA A N 1
ATOM 3790 C CA . ALA A 1 481 ? -6.101 -18.954 15.359 1.00 94.44 481 ALA A CA 1
ATOM 3791 C C . ALA A 1 481 ? -5.976 -19.592 13.966 1.00 94.44 481 ALA A C 1
ATOM 3793 O O . ALA A 1 481 ? -6.817 -19.363 13.088 1.00 94.44 481 ALA A O 1
ATOM 3794 N N . GLN A 1 482 ? -4.931 -20.395 13.760 1.00 84.75 482 GLN A N 1
ATOM 3795 C CA . GLN A 1 482 ? -4.686 -21.041 12.474 1.00 84.75 482 GLN A CA 1
ATOM 3796 C C . GLN A 1 482 ? -5.903 -21.857 12.011 1.00 84.75 482 GLN A C 1
ATOM 3798 O O . GLN A 1 482 ? -6.286 -22.857 12.617 1.00 84.75 482 GLN A O 1
ATOM 3803 N N . SER A 1 483 ? -6.499 -21.440 10.895 1.00 76.88 483 SER A N 1
ATOM 3804 C CA . SER A 1 483 ? -7.611 -22.146 10.250 1.00 76.88 483 SER A CA 1
ATOM 3805 C C . SER A 1 483 ? -7.175 -22.944 9.016 1.00 76.88 483 SER A C 1
ATOM 3807 O O . SER A 1 483 ? -7.920 -23.804 8.543 1.00 76.88 483 SER A O 1
ATOM 3809 N N . SER A 1 484 ? -5.972 -22.685 8.490 1.00 68.06 484 SER A N 1
ATOM 3810 C CA . SER A 1 484 ? -5.498 -23.205 7.204 1.00 68.06 484 SER A CA 1
ATOM 3811 C C . SER A 1 484 ? -4.267 -24.111 7.337 1.00 68.06 484 SER A C 1
ATOM 3813 O O . SER A 1 484 ? -3.449 -23.956 8.238 1.00 68.06 484 SER A O 1
ATOM 3815 N N . ARG A 1 485 ? -4.126 -25.066 6.406 1.00 80.06 485 ARG A N 1
ATOM 3816 C CA . ARG A 1 485 ? -3.012 -26.036 6.323 1.00 80.06 485 ARG A CA 1
ATOM 3817 C C . ARG A 1 485 ? -1.754 -25.487 5.619 1.00 80.06 485 ARG A C 1
ATOM 3819 O O . ARG A 1 485 ? -0.996 -26.274 5.065 1.00 80.06 485 ARG A O 1
ATOM 3826 N N . GLY A 1 486 ? -1.572 -24.169 5.553 1.00 87.19 486 GLY A N 1
ATOM 3827 C CA . GLY A 1 486 ? -0.401 -23.593 4.888 1.00 87.19 486 GLY A CA 1
ATOM 3828 C C . GLY A 1 486 ? 0.892 -23.941 5.627 1.00 87.19 486 GLY A C 1
ATOM 3829 O O . GLY A 1 486 ? 0.912 -23.926 6.859 1.00 87.19 486 GLY A O 1
ATOM 3830 N N . ASP A 1 487 ? 1.957 -24.222 4.879 1.00 95.38 487 ASP A N 1
ATOM 3831 C CA . ASP A 1 487 ? 3.292 -24.370 5.457 1.00 95.38 487 ASP A CA 1
ATOM 3832 C C . ASP A 1 487 ? 3.758 -23.012 5.985 1.00 95.38 487 ASP A C 1
ATOM 3834 O O . ASP A 1 487 ? 3.566 -21.975 5.343 1.00 95.38 487 ASP A O 1
ATOM 3838 N N . GLU A 1 488 ? 4.361 -23.008 7.167 1.00 96.25 488 GLU A N 1
ATOM 3839 C CA . GLU A 1 488 ? 4.990 -21.811 7.708 1.00 96.25 488 GLU A CA 1
ATOM 3840 C C . GLU A 1 488 ? 6.103 -21.309 6.766 1.00 96.25 488 GLU A C 1
ATOM 3842 O O . GLU A 1 488 ? 6.843 -22.100 6.177 1.00 96.25 488 GLU A O 1
ATOM 3847 N N . LEU A 1 489 ? 6.208 -19.986 6.596 1.00 97.06 489 LEU A N 1
ATOM 3848 C CA . LEU A 1 489 ? 7.292 -19.384 5.822 1.00 97.06 489 LEU A CA 1
ATOM 3849 C C . LEU A 1 489 ? 8.667 -19.736 6.405 1.00 97.06 489 LEU A C 1
ATOM 3851 O O . LEU A 1 489 ? 8.828 -19.977 7.601 1.00 97.06 489 LEU A O 1
ATOM 3855 N N . SER A 1 490 ? 9.689 -19.722 5.548 1.00 97.25 490 SER A N 1
ATOM 3856 C CA . SER A 1 490 ? 11.053 -20.032 5.972 1.00 97.25 490 SER A CA 1
ATOM 3857 C C . SER A 1 490 ? 11.571 -19.008 6.979 1.00 97.25 490 SER A C 1
ATOM 3859 O O . SER A 1 490 ? 11.623 -17.810 6.700 1.00 97.25 490 SER A O 1
ATOM 3861 N N . ILE A 1 491 ? 12.030 -19.509 8.123 1.00 97.50 491 ILE A N 1
ATOM 3862 C CA . ILE A 1 491 ? 12.839 -18.758 9.093 1.00 97.50 491 ILE A CA 1
ATOM 3863 C C . ILE A 1 491 ? 14.338 -18.825 8.770 1.00 97.50 491 ILE A C 1
ATOM 3865 O O . ILE A 1 491 ? 15.134 -18.097 9.352 1.00 97.50 491 ILE A O 1
ATOM 3869 N N . ALA A 1 492 ? 14.738 -19.729 7.871 1.00 97.88 492 ALA A N 1
ATOM 3870 C CA . ALA A 1 492 ? 16.108 -19.824 7.396 1.00 97.88 492 ALA A CA 1
ATOM 3871 C C . ALA A 1 492 ? 16.331 -18.823 6.262 1.00 97.88 492 ALA A C 1
ATOM 3873 O O . ALA A 1 492 ? 15.440 -18.636 5.428 1.00 97.88 492 ALA A O 1
ATOM 3874 N N . SER A 1 493 ? 17.531 -18.238 6.225 1.00 96.12 493 SER A N 1
ATOM 3875 C CA . SER A 1 493 ? 17.949 -17.340 5.149 1.00 96.12 493 SER A CA 1
ATOM 3876 C C . SER A 1 493 ? 17.784 -18.000 3.780 1.00 96.12 493 SER A C 1
ATOM 3878 O O . SER A 1 493 ? 18.078 -19.186 3.610 1.00 96.12 493 SER A O 1
ATOM 3880 N N . ILE A 1 494 ? 17.279 -17.221 2.826 1.00 96.88 494 ILE A N 1
ATOM 3881 C CA . ILE A 1 494 ? 17.060 -17.620 1.438 1.00 96.88 494 ILE A CA 1
ATOM 3882 C C . ILE A 1 494 ? 17.926 -16.720 0.564 1.00 96.88 494 ILE A C 1
ATOM 3884 O O . ILE A 1 494 ? 17.956 -15.505 0.765 1.00 96.88 494 ILE A O 1
ATOM 3888 N N . ASP A 1 495 ? 18.592 -17.313 -0.423 1.00 96.12 495 ASP A N 1
ATOM 3889 C CA . ASP A 1 495 ? 19.320 -16.553 -1.432 1.00 96.12 495 ASP A CA 1
ATOM 3890 C C . ASP A 1 495 ? 18.365 -15.648 -2.228 1.00 96.12 495 ASP A C 1
ATOM 3892 O O . ASP A 1 495 ? 17.285 -16.063 -2.658 1.00 96.12 495 ASP A O 1
ATOM 3896 N N . MET A 1 496 ? 18.781 -14.401 -2.443 1.00 94.12 496 MET A N 1
ATOM 3897 C CA . MET A 1 496 ? 18.010 -13.435 -3.224 1.00 94.12 496 MET A CA 1
ATOM 3898 C C . MET A 1 496 ? 18.026 -13.793 -4.717 1.00 94.12 496 MET A C 1
ATOM 3900 O O . MET A 1 496 ? 19.083 -13.814 -5.344 1.00 94.12 496 MET A O 1
ATOM 3904 N N . ASP A 1 497 ? 16.848 -13.987 -5.309 1.00 94.75 497 ASP A N 1
ATOM 3905 C CA . ASP A 1 497 ? 16.629 -14.079 -6.758 1.00 94.75 497 ASP A CA 1
ATOM 3906 C C . ASP A 1 497 ? 16.321 -12.685 -7.317 1.00 94.75 497 ASP A C 1
ATOM 3908 O O . ASP A 1 497 ? 15.184 -12.372 -7.661 1.00 94.75 497 ASP A O 1
ATOM 3912 N N . ILE A 1 498 ? 17.325 -11.810 -7.369 1.00 89.00 498 ILE A N 1
ATOM 3913 C CA . ILE A 1 498 ? 17.194 -10.464 -7.946 1.00 89.00 498 ILE A CA 1
ATOM 3914 C C . ILE A 1 498 ? 17.941 -10.375 -9.277 1.00 89.00 498 ILE A C 1
ATOM 3916 O O . ILE A 1 498 ? 18.986 -11.013 -9.427 1.00 89.00 498 ILE A O 1
ATOM 3920 N N . PRO A 1 499 ? 17.472 -9.547 -10.234 1.00 86.38 499 PRO A N 1
ATOM 3921 C CA . PRO A 1 499 ? 18.200 -9.327 -11.474 1.00 86.38 499 PRO A CA 1
ATOM 3922 C C . PRO A 1 499 ? 19.668 -8.955 -11.204 1.00 86.38 499 PRO A C 1
ATOM 3924 O O . PRO A 1 499 ? 19.914 -8.052 -10.391 1.00 86.38 499 PRO A O 1
ATOM 3927 N N . PRO A 1 500 ? 20.643 -9.570 -11.904 1.00 84.31 500 PRO A N 1
ATOM 3928 C CA . PRO A 1 500 ? 22.065 -9.322 -11.661 1.00 84.31 500 PRO A CA 1
ATOM 3929 C C . PRO A 1 500 ? 22.454 -7.841 -11.757 1.00 84.31 500 PRO A C 1
ATOM 3931 O O . PRO A 1 500 ? 23.397 -7.410 -11.090 1.00 84.31 500 PRO A O 1
ATOM 3934 N N . TYR A 1 501 ? 21.685 -7.042 -12.513 1.00 83.88 501 TYR A N 1
ATOM 3935 C CA . TYR A 1 501 ? 21.779 -5.583 -12.539 1.00 83.88 501 TYR A CA 1
ATOM 3936 C C . TYR A 1 501 ? 21.978 -4.976 -11.153 1.00 83.88 501 TYR A C 1
ATOM 3938 O O . TYR A 1 501 ? 22.900 -4.195 -10.963 1.00 83.88 501 TYR A O 1
ATOM 3946 N N . PHE A 1 502 ? 21.135 -5.334 -10.183 1.00 81.06 502 PHE A N 1
ATOM 3947 C CA . PHE A 1 502 ? 21.129 -4.693 -8.868 1.00 81.06 502 PHE A CA 1
ATOM 3948 C C . PHE A 1 502 ? 22.388 -5.031 -8.063 1.00 81.06 502 PHE A C 1
ATOM 3950 O O . PHE A 1 502 ? 22.915 -4.183 -7.345 1.00 81.06 502 PHE A O 1
ATOM 3957 N N . ILE A 1 503 ? 22.936 -6.232 -8.261 1.00 81.00 503 ILE A N 1
ATOM 3958 C CA . ILE A 1 503 ? 24.202 -6.665 -7.660 1.00 81.00 503 ILE A CA 1
ATOM 3959 C C . ILE A 1 503 ? 25.375 -5.869 -8.255 1.00 81.00 503 ILE A C 1
ATOM 3961 O O . ILE A 1 503 ? 26.310 -5.493 -7.541 1.00 81.00 503 ILE A O 1
ATOM 3965 N N . HIS A 1 504 ? 25.345 -5.608 -9.565 1.00 79.31 504 HIS A N 1
ATOM 3966 C CA . HIS A 1 504 ? 26.404 -4.878 -10.264 1.00 79.31 504 HIS A CA 1
ATOM 3967 C C . HIS A 1 504 ? 26.316 -3.363 -10.080 1.00 79.31 504 HIS A C 1
ATOM 3969 O O . HIS A 1 504 ? 27.347 -2.746 -9.821 1.00 79.31 504 HIS A O 1
ATOM 3975 N N . ALA A 1 505 ? 25.116 -2.783 -10.133 1.00 74.31 505 ALA A N 1
ATOM 3976 C CA . ALA A 1 505 ? 24.866 -1.349 -10.005 1.00 74.31 505 ALA A CA 1
ATOM 3977 C C . ALA A 1 505 ? 25.450 -0.777 -8.704 1.00 74.31 505 ALA A C 1
ATOM 3979 O O . ALA A 1 505 ? 26.036 0.305 -8.696 1.00 74.31 505 ALA A O 1
ATOM 3980 N N . GLN A 1 506 ? 25.365 -1.541 -7.612 1.00 70.56 506 GLN A N 1
ATOM 3981 C CA . GLN A 1 506 ? 25.943 -1.160 -6.326 1.00 70.56 506 GLN A CA 1
ATOM 3982 C C . GLN A 1 506 ? 27.480 -1.153 -6.353 1.00 70.56 506 GLN A C 1
ATOM 3984 O O . GLN A 1 506 ? 28.105 -0.240 -5.813 1.00 70.56 506 GLN A O 1
ATOM 3989 N N . LYS A 1 507 ? 28.101 -2.148 -7.002 1.00 71.94 507 LYS A N 1
ATOM 3990 C CA . LYS A 1 507 ? 29.565 -2.226 -7.157 1.00 71.94 507 LYS A CA 1
ATOM 3991 C C . LYS A 1 507 ? 30.089 -1.126 -8.081 1.00 71.94 507 LYS A C 1
ATOM 3993 O O . LYS A 1 507 ? 31.149 -0.568 -7.823 1.00 71.94 507 LYS A O 1
ATOM 3998 N N . SER A 1 508 ? 29.332 -0.789 -9.123 1.00 63.53 508 SER A N 1
ATOM 3999 C CA . SER A 1 508 ? 29.692 0.206 -10.135 1.00 63.53 508 SER A CA 1
ATOM 4000 C C . SER A 1 508 ? 29.378 1.650 -9.735 1.00 63.53 508 SER A C 1
ATOM 4002 O O . SER A 1 508 ? 29.485 2.525 -10.592 1.00 63.53 508 SER A O 1
ATOM 4004 N N . LYS A 1 509 ? 29.031 1.920 -8.463 1.00 62.12 509 LYS A N 1
ATOM 4005 C CA . LYS A 1 509 ? 28.772 3.270 -7.914 1.00 62.12 509 LYS A CA 1
ATOM 4006 C C . LYS A 1 509 ? 29.874 4.293 -8.262 1.00 62.12 509 LYS A C 1
ATOM 4008 O O . LYS A 1 509 ? 29.603 5.490 -8.254 1.00 62.12 509 LYS A O 1
ATOM 4013 N N . TYR A 1 510 ? 31.075 3.823 -8.610 1.00 57.94 510 TYR A N 1
ATOM 4014 C CA . TYR A 1 510 ? 32.220 4.651 -8.996 1.00 57.94 510 TYR A CA 1
ATOM 4015 C C . TYR A 1 510 ? 32.694 4.474 -10.451 1.00 57.94 510 TYR A C 1
ATOM 4017 O O . TYR A 1 510 ? 33.235 5.421 -11.012 1.00 57.94 510 TYR A O 1
ATOM 4025 N N . ASP A 1 511 ? 32.452 3.319 -11.084 1.00 59.56 511 ASP A N 1
ATOM 4026 C CA . ASP A 1 511 ? 33.073 2.973 -12.376 1.00 59.56 511 ASP A CA 1
ATOM 4027 C C . ASP A 1 511 ? 32.125 3.034 -13.585 1.00 59.56 511 ASP A C 1
ATOM 4029 O O . ASP A 1 511 ? 32.586 2.928 -14.719 1.00 59.56 511 ASP A O 1
ATOM 4033 N N . PHE A 1 512 ? 30.808 3.199 -13.382 1.00 63.38 512 PHE A N 1
ATOM 4034 C CA . PHE A 1 512 ? 29.777 3.304 -14.440 1.00 63.38 512 PHE A CA 1
ATOM 4035 C C . PHE A 1 512 ? 29.775 2.194 -15.523 1.00 63.38 512 PHE A C 1
ATOM 4037 O O . PHE A 1 512 ? 29.014 2.278 -16.492 1.00 63.38 512 PHE A O 1
ATOM 4044 N N . ALA A 1 513 ? 30.590 1.148 -15.377 1.00 76.81 513 ALA A N 1
ATOM 4045 C CA . ALA A 1 513 ? 30.737 0.063 -16.335 1.00 76.81 513 ALA A CA 1
ATOM 4046 C C . ALA A 1 513 ? 30.021 -1.192 -15.822 1.00 76.81 513 ALA A C 1
ATOM 4048 O O . ALA A 1 513 ? 30.444 -1.821 -14.851 1.00 76.81 513 ALA A O 1
ATOM 4049 N N . LEU A 1 514 ? 28.924 -1.560 -16.485 1.00 81.00 514 LEU A N 1
ATOM 4050 C CA . LEU A 1 514 ? 28.320 -2.879 -16.315 1.00 81.00 514 LEU A CA 1
ATOM 4051 C C . LEU A 1 514 ? 29.221 -3.930 -16.989 1.00 81.00 514 LEU A C 1
ATOM 4053 O O . LEU A 1 514 ? 29.772 -3.644 -18.056 1.00 81.00 514 LEU A O 1
ATOM 4057 N N . PRO A 1 515 ? 29.377 -5.139 -16.418 1.00 86.00 515 PRO A N 1
ATOM 4058 C CA . PRO A 1 515 ? 30.124 -6.208 -17.076 1.00 86.00 515 PRO A CA 1
ATOM 4059 C C . PRO A 1 515 ? 29.530 -6.534 -18.450 1.00 86.00 515 PRO A C 1
ATOM 4061 O O . PRO A 1 515 ? 28.311 -6.644 -18.579 1.00 86.00 515 PRO A O 1
ATOM 4064 N N . SER A 1 516 ? 30.377 -6.741 -19.462 1.00 85.69 516 SER A N 1
ATOM 4065 C CA . SER A 1 516 ? 29.926 -7.089 -20.820 1.00 85.69 516 SER A CA 1
ATOM 4066 C C . SER A 1 516 ? 29.073 -8.356 -20.832 1.00 85.69 516 SER A C 1
ATOM 4068 O O . SER A 1 516 ? 28.026 -8.371 -21.465 1.00 85.69 516 SER A O 1
ATOM 4070 N N . GLN A 1 517 ? 29.454 -9.359 -20.036 1.00 85.50 517 GLN A N 1
ATOM 4071 C CA . GLN A 1 517 ? 28.694 -10.599 -19.880 1.00 85.50 517 GLN A CA 1
ATOM 4072 C C . GLN A 1 517 ? 27.248 -10.344 -19.420 1.00 85.50 517 GLN A C 1
ATOM 4074 O O . GLN A 1 517 ? 26.323 -10.936 -19.956 1.00 85.50 517 GLN A O 1
ATOM 4079 N N . TYR A 1 518 ? 27.032 -9.424 -18.472 1.00 85.94 518 TYR A N 1
ATOM 4080 C CA . TYR A 1 518 ? 25.680 -9.082 -18.015 1.00 85.94 518 TYR A CA 1
ATOM 4081 C C . TYR A 1 518 ? 24.854 -8.425 -19.128 1.00 85.94 518 TYR A C 1
ATOM 4083 O O . TYR A 1 518 ? 23.663 -8.699 -19.281 1.00 85.94 518 TYR A O 1
ATOM 4091 N N . ILE A 1 519 ? 25.485 -7.531 -19.893 1.00 87.38 519 ILE A N 1
ATOM 4092 C CA . ILE A 1 519 ? 24.840 -6.864 -21.025 1.00 87.38 519 ILE A CA 1
ATOM 4093 C C . ILE A 1 519 ? 24.430 -7.908 -22.069 1.00 87.38 519 ILE A C 1
ATOM 4095 O O . ILE A 1 519 ? 23.284 -7.890 -22.508 1.00 87.38 519 ILE A O 1
ATOM 4099 N N . GLU A 1 520 ? 25.333 -8.826 -22.419 1.00 87.12 520 GLU A N 1
ATOM 4100 C CA . GLU A 1 520 ? 25.080 -9.928 -23.353 1.00 87.12 520 GLU A CA 1
ATOM 4101 C C . GLU A 1 520 ? 23.920 -10.809 -22.873 1.00 87.12 520 GLU A C 1
ATOM 4103 O O . GLU A 1 520 ? 22.930 -10.940 -23.590 1.00 87.12 520 GLU A O 1
ATOM 4108 N N . GLU A 1 521 ? 23.967 -11.298 -21.630 1.00 86.44 521 GLU A N 1
ATOM 4109 C CA . GLU A 1 521 ? 22.899 -12.110 -21.028 1.00 86.44 521 GLU A CA 1
ATOM 4110 C C . GLU A 1 521 ? 21.548 -11.373 -21.028 1.00 86.44 521 GLU A C 1
ATOM 4112 O O . GLU A 1 521 ? 20.511 -11.956 -21.338 1.00 86.44 521 GLU A O 1
ATOM 4117 N N . THR A 1 522 ? 21.539 -10.070 -20.729 1.00 87.69 522 THR A N 1
ATOM 4118 C CA . THR A 1 522 ? 20.306 -9.265 -20.741 1.00 87.69 522 THR A CA 1
ATOM 4119 C C . THR A 1 522 ? 19.746 -9.130 -22.152 1.00 87.69 522 THR A C 1
ATOM 4121 O O . THR A 1 522 ? 18.547 -9.323 -22.355 1.00 87.69 522 THR A O 1
ATOM 4124 N N . VAL A 1 523 ? 20.598 -8.827 -23.134 1.00 90.12 523 VAL A N 1
ATOM 4125 C CA . VAL A 1 523 ? 20.206 -8.708 -24.544 1.00 90.12 523 VAL A CA 1
ATOM 4126 C C . VAL A 1 523 ? 19.686 -10.042 -25.086 1.00 90.12 523 VAL A C 1
ATOM 4128 O O . VAL A 1 523 ? 18.727 -10.044 -25.854 1.00 90.12 523 VAL A O 1
ATOM 4131 N N . GLU A 1 524 ? 20.246 -11.175 -24.656 1.00 88.00 524 GLU A N 1
ATOM 4132 C CA . GLU A 1 524 ? 19.768 -12.513 -25.030 1.00 88.00 524 GLU A CA 1
ATOM 4133 C C . GLU A 1 524 ? 18.341 -12.805 -24.544 1.00 88.00 524 GLU A C 1
ATOM 4135 O O . GLU A 1 524 ? 17.611 -13.560 -25.191 1.00 88.00 524 GLU A O 1
ATOM 4140 N N . THR A 1 525 ? 17.903 -12.187 -23.438 1.00 86.19 525 THR A N 1
ATOM 4141 C CA . THR A 1 525 ? 16.507 -12.304 -22.979 1.00 86.19 525 THR A CA 1
ATOM 4142 C C . THR A 1 525 ? 15.525 -11.498 -23.825 1.00 86.19 525 THR A C 1
ATOM 4144 O O . THR A 1 525 ? 14.312 -11.723 -23.747 1.00 86.19 525 THR A O 1
ATOM 4147 N N . TRP A 1 526 ? 16.013 -10.553 -24.634 1.00 89.06 526 TRP A N 1
ATOM 4148 C CA . TRP A 1 526 ? 15.140 -9.741 -25.462 1.00 89.06 526 TRP A CA 1
ATOM 4149 C C . TRP A 1 526 ? 14.607 -10.573 -26.630 1.00 89.06 526 TRP A C 1
ATOM 4151 O O . TRP A 1 526 ? 15.365 -11.222 -27.355 1.00 89.06 526 TRP A O 1
ATOM 4161 N N . PRO A 1 527 ? 13.281 -10.581 -26.833 1.00 81.75 527 PRO A N 1
ATOM 4162 C CA . PRO A 1 527 ? 12.665 -11.354 -27.891 1.00 81.75 527 PRO A CA 1
ATOM 4163 C C . PRO A 1 527 ? 13.215 -10.884 -29.243 1.00 81.75 527 PRO A C 1
ATOM 4165 O O . PRO A 1 527 ? 13.297 -9.675 -29.487 1.00 81.75 527 PRO A O 1
ATOM 4168 N N . PRO A 1 528 ? 13.547 -11.809 -30.157 1.00 75.69 528 PRO A N 1
ATOM 4169 C CA . PRO A 1 528 ? 13.968 -11.423 -31.490 1.00 75.69 528 PRO A CA 1
ATOM 4170 C C . PRO A 1 528 ? 12.838 -10.664 -32.188 1.00 75.69 528 PRO A C 1
ATOM 4172 O O . PRO A 1 528 ? 11.652 -10.949 -31.988 1.00 75.69 528 PRO A O 1
ATOM 4175 N N . LEU A 1 529 ? 13.209 -9.722 -33.056 1.00 72.25 529 LEU A N 1
ATOM 4176 C CA . LEU A 1 529 ? 12.252 -9.059 -33.934 1.00 72.25 529 LEU A CA 1
ATOM 4177 C C . LEU A 1 529 ? 11.435 -10.105 -34.710 1.00 72.25 529 LEU A C 1
ATOM 4179 O O . LEU A 1 529 ? 12.014 -11.076 -35.216 1.00 72.25 529 LEU A O 1
ATOM 4183 N N . PRO A 1 530 ? 10.113 -9.909 -34.870 1.00 66.56 530 PRO A N 1
ATOM 4184 C CA . PRO A 1 530 ? 9.323 -10.715 -35.789 1.00 66.56 530 PRO A CA 1
ATOM 4185 C C . PRO A 1 530 ? 10.004 -10.744 -37.165 1.00 66.56 530 PRO A C 1
ATOM 4187 O O . PRO A 1 530 ? 10.313 -9.694 -37.741 1.00 66.56 530 PRO A O 1
ATOM 4190 N N . ARG A 1 531 ? 10.299 -11.951 -37.672 1.00 54.28 531 ARG A N 1
ATOM 4191 C CA . ARG A 1 531 ? 11.031 -12.141 -38.935 1.00 54.28 531 ARG A CA 1
ATOM 4192 C C . ARG A 1 531 ? 10.352 -11.337 -40.054 1.00 54.28 531 ARG A C 1
ATOM 4194 O O . ARG A 1 531 ? 9.180 -11.560 -40.332 1.00 54.28 531 ARG A O 1
ATOM 4201 N N . GLY A 1 532 ? 11.099 -10.430 -40.691 1.00 57.78 532 GLY A N 1
ATOM 4202 C CA . GLY A 1 532 ? 10.645 -9.633 -41.842 1.00 57.78 532 GLY A CA 1
ATOM 4203 C C . GLY A 1 532 ? 10.185 -8.196 -41.550 1.00 57.78 532 GLY A C 1
ATOM 4204 O O . GLY A 1 532 ? 9.938 -7.466 -42.499 1.00 57.78 532 GLY A O 1
ATOM 4205 N N . SER A 1 533 ? 10.106 -7.756 -40.287 1.00 56.97 533 SER A N 1
ATOM 4206 C CA . SER A 1 533 ? 9.476 -6.467 -39.932 1.00 56.97 533 SER A CA 1
ATOM 4207 C C . SER A 1 533 ? 10.368 -5.219 -40.052 1.00 56.97 533 SER A C 1
ATOM 4209 O O . SER A 1 533 ? 9.834 -4.138 -40.279 1.00 56.97 533 SER A O 1
ATOM 4211 N N . LEU A 1 534 ? 11.693 -5.328 -39.886 1.00 60.75 534 LEU A N 1
ATOM 4212 C CA . LEU A 1 534 ? 12.613 -4.167 -39.869 1.00 60.75 534 LEU A CA 1
ATOM 4213 C C . LEU A 1 534 ? 13.977 -4.439 -40.537 1.00 60.75 534 LEU A C 1
ATOM 4215 O O . LEU A 1 534 ? 14.858 -3.588 -40.510 1.00 60.75 534 LEU A O 1
ATOM 4219 N N . ALA A 1 535 ? 14.164 -5.614 -41.150 1.00 55.19 535 ALA A N 1
ATOM 4220 C CA . ALA A 1 535 ? 15.456 -6.052 -41.698 1.00 55.19 535 ALA A CA 1
ATOM 4221 C C . ALA A 1 535 ? 15.891 -5.309 -42.981 1.00 55.19 535 ALA A C 1
ATOM 4223 O O . ALA A 1 535 ? 17.004 -5.504 -43.463 1.00 55.19 535 ALA A O 1
ATOM 4224 N N . SER A 1 536 ? 15.025 -4.466 -43.547 1.00 60.31 536 SER A N 1
ATOM 4225 C CA . SER A 1 536 ? 15.321 -3.611 -44.696 1.00 60.31 536 SER A CA 1
ATOM 4226 C C . SER A 1 536 ? 15.299 -2.142 -44.268 1.00 60.31 536 SER A C 1
ATOM 4228 O O . SER A 1 536 ? 14.226 -1.590 -44.033 1.00 60.31 536 SER A O 1
ATOM 4230 N N . GLY A 1 537 ? 16.466 -1.500 -44.166 1.00 71.69 537 GLY A N 1
ATOM 4231 C CA . GLY A 1 537 ? 16.572 -0.065 -43.880 1.00 71.69 537 GLY A CA 1
ATOM 4232 C C . GLY A 1 537 ? 17.658 0.290 -42.855 1.00 71.69 537 GLY A C 1
ATOM 4233 O O . GLY A 1 537 ? 18.554 -0.512 -42.615 1.00 71.69 537 GLY A O 1
ATOM 4234 N N . PRO A 1 538 ? 17.597 1.491 -42.247 1.00 84.44 538 PRO A N 1
ATOM 4235 C CA . PRO A 1 538 ? 18.590 1.984 -41.285 1.00 84.44 538 PRO A CA 1
ATOM 4236 C C . PRO A 1 538 ? 18.419 1.421 -39.857 1.00 84.44 538 PRO A C 1
ATOM 4238 O O . PRO A 1 538 ? 18.954 1.997 -38.910 1.00 84.44 538 PRO A O 1
ATOM 4241 N N . TRP A 1 539 ? 17.638 0.350 -39.684 1.00 86.25 539 TRP A N 1
ATOM 4242 C CA . TRP A 1 539 ? 17.332 -0.255 -38.388 1.00 86.25 539 TRP A CA 1
ATOM 4243 C C . TRP A 1 539 ? 18.254 -1.440 -38.103 1.00 86.25 539 TRP A C 1
ATOM 4245 O O . TRP A 1 539 ? 18.551 -2.236 -38.991 1.00 86.25 539 TRP A O 1
ATOM 4255 N N . SER A 1 540 ? 18.668 -1.572 -36.849 1.00 87.62 540 SER A N 1
ATOM 4256 C CA . SER A 1 540 ? 19.519 -2.647 -36.355 1.00 87.62 540 SER A CA 1
ATOM 4257 C C . SER A 1 540 ? 18.937 -3.230 -35.070 1.00 87.62 540 SER A C 1
ATOM 4259 O O . SER A 1 540 ? 18.322 -2.530 -34.267 1.00 87.62 540 SER A O 1
ATOM 4261 N N . ASN A 1 541 ? 19.134 -4.528 -34.877 1.00 88.50 541 ASN A N 1
ATOM 4262 C CA . ASN A 1 541 ? 18.970 -5.217 -33.597 1.00 88.50 541 ASN A CA 1
ATOM 4263 C C . ASN A 1 541 ? 20.304 -5.789 -33.092 1.00 88.50 541 ASN A C 1
ATOM 4265 O O . ASN A 1 541 ? 20.318 -6.550 -32.127 1.00 88.50 541 ASN A O 1
ATOM 4269 N N . ASP A 1 542 ? 21.417 -5.434 -33.741 1.00 89.56 542 ASP A N 1
ATOM 4270 C CA . ASP A 1 542 ? 22.757 -5.736 -33.258 1.00 89.56 542 ASP A CA 1
ATOM 4271 C C . ASP A 1 542 ? 23.118 -4.735 -32.161 1.00 89.56 542 ASP A C 1
ATOM 4273 O O . ASP A 1 542 ? 23.727 -3.690 -32.401 1.00 89.56 542 ASP A O 1
ATOM 4277 N N . TRP A 1 543 ? 22.668 -5.029 -30.945 1.00 91.12 543 TRP A N 1
ATOM 4278 C CA . TRP A 1 543 ? 22.860 -4.172 -29.780 1.00 91.12 543 TRP A CA 1
ATOM 4279 C C . TRP A 1 543 ? 24.335 -3.948 -29.430 1.00 91.12 543 TRP A C 1
ATOM 4281 O O . TRP A 1 543 ? 24.646 -2.946 -28.793 1.00 91.12 543 TRP A O 1
ATOM 4291 N N . SER A 1 544 ? 25.255 -4.793 -29.913 1.00 89.00 544 SER A N 1
ATOM 4292 C CA . SER A 1 544 ? 26.696 -4.606 -29.702 1.00 89.00 544 SER A CA 1
ATOM 4293 C C . SER A 1 544 ? 27.236 -3.309 -30.323 1.00 89.00 544 SER A C 1
ATOM 4295 O O . SER A 1 544 ? 28.229 -2.767 -29.842 1.00 89.00 544 SER A O 1
ATOM 4297 N N . GLN A 1 545 ? 26.560 -2.773 -31.347 1.00 89.12 545 GLN A N 1
ATOM 4298 C CA . GLN A 1 545 ? 26.931 -1.512 -32.002 1.00 89.12 545 GLN A CA 1
ATOM 4299 C C . GLN A 1 545 ? 26.187 -0.292 -31.433 1.00 89.12 545 GLN A C 1
ATOM 4301 O O . GLN A 1 545 ? 26.395 0.830 -31.894 1.00 89.12 545 GLN A O 1
ATOM 4306 N N . TYR A 1 546 ? 25.300 -0.485 -30.452 1.00 90.81 546 TYR A N 1
ATOM 4307 C CA . TYR A 1 546 ? 24.506 0.596 -29.882 1.00 90.81 546 TYR A CA 1
ATOM 4308 C C . TYR A 1 546 ? 25.200 1.206 -28.659 1.00 90.81 546 TYR A C 1
ATOM 4310 O O . TYR A 1 546 ? 25.162 0.650 -27.562 1.00 90.81 546 TYR A O 1
ATOM 4318 N N . GLU A 1 547 ? 25.808 2.383 -28.835 1.00 87.94 547 GLU A N 1
ATOM 4319 C CA . GLU A 1 547 ? 26.613 3.060 -27.799 1.00 87.94 547 GLU A CA 1
ATOM 4320 C C . GLU A 1 547 ? 25.846 3.289 -26.481 1.00 87.94 547 GLU A C 1
ATOM 4322 O O . GLU A 1 547 ? 26.421 3.211 -25.395 1.00 87.94 547 GLU A O 1
ATOM 4327 N N . ASN A 1 548 ? 24.529 3.507 -26.561 1.00 86.62 548 ASN A N 1
ATOM 4328 C CA . ASN A 1 548 ? 23.673 3.801 -25.410 1.00 86.62 548 ASN A CA 1
ATOM 4329 C C . ASN A 1 548 ? 22.964 2.568 -24.821 1.00 86.62 548 ASN A C 1
ATOM 4331 O O . ASN A 1 548 ? 22.072 2.711 -23.981 1.00 86.62 548 ASN A O 1
ATOM 4335 N N . LEU A 1 549 ? 23.372 1.349 -25.195 1.00 88.81 549 LEU A N 1
ATOM 4336 C CA . LEU A 1 549 ? 22.765 0.094 -24.729 1.00 88.81 549 LEU A CA 1
ATOM 4337 C C . LEU A 1 549 ? 22.669 -0.010 -23.201 1.00 88.81 549 LEU A C 1
ATOM 4339 O O . LEU A 1 549 ? 21.663 -0.472 -22.662 1.00 88.81 549 LEU A O 1
ATOM 4343 N N . ARG A 1 550 ? 23.680 0.484 -22.482 1.00 83.75 550 ARG A N 1
ATOM 4344 C CA . ARG A 1 550 ? 23.712 0.467 -21.010 1.00 83.75 550 ARG A CA 1
ATOM 4345 C C . ARG A 1 550 ? 22.505 1.154 -20.355 1.00 83.75 550 ARG A C 1
ATOM 4347 O O . ARG A 1 550 ? 22.134 0.805 -19.240 1.00 83.75 550 ARG A O 1
ATOM 4354 N N . HIS A 1 551 ? 21.883 2.114 -21.039 1.00 83.94 551 HIS A N 1
ATOM 4355 C CA . HIS A 1 551 ? 20.720 2.840 -20.529 1.00 83.94 551 HIS A CA 1
ATOM 4356 C C . HIS A 1 551 ? 19.423 2.019 -20.637 1.00 83.94 551 HIS A C 1
ATOM 4358 O O . HIS A 1 551 ? 18.428 2.384 -20.006 1.00 83.94 551 HIS A O 1
ATOM 4364 N N . TRP A 1 552 ? 19.444 0.909 -21.385 1.00 88.50 552 TRP A N 1
ATOM 4365 C CA . TRP A 1 552 ? 18.310 0.017 -21.649 1.00 88.50 552 TRP A CA 1
ATOM 4366 C C . TRP A 1 552 ? 18.347 -1.304 -20.885 1.00 88.50 552 TRP A C 1
ATOM 4368 O O . TRP A 1 552 ? 17.297 -1.883 -20.637 1.00 88.50 552 TRP A O 1
ATOM 4378 N N . VAL A 1 553 ? 19.526 -1.777 -20.476 1.00 87.94 553 VAL A N 1
ATOM 4379 C CA . VAL A 1 553 ? 19.686 -3.049 -19.735 1.00 87.94 553 VAL A CA 1
ATOM 4380 C C . VAL A 1 553 ? 19.262 -2.966 -18.262 1.00 87.94 553 VAL A C 1
ATOM 4382 O O . VAL A 1 553 ? 19.494 -3.896 -17.489 1.00 87.94 553 VAL A O 1
ATOM 4385 N N . VAL A 1 554 ? 18.669 -1.844 -17.853 1.00 85.19 554 VAL A N 1
ATOM 4386 C CA . VAL A 1 554 ? 18.134 -1.653 -16.507 1.00 85.19 554 VAL A CA 1
ATOM 4387 C C . VAL A 1 554 ? 16.773 -2.343 -16.427 1.00 85.19 554 VAL A C 1
ATOM 4389 O O . VAL A 1 554 ? 15.862 -1.963 -17.167 1.00 85.19 554 VAL A O 1
ATOM 4392 N N . PRO A 1 555 ? 16.602 -3.344 -15.547 1.00 80.56 555 PRO A N 1
ATOM 4393 C CA . PRO A 1 555 ? 15.338 -4.042 -15.417 1.00 80.56 555 PRO A CA 1
ATOM 4394 C C . PRO A 1 555 ? 14.254 -3.112 -14.865 1.00 80.56 555 PRO A C 1
ATOM 4396 O O . PRO A 1 555 ? 14.516 -2.079 -14.242 1.00 80.56 555 PRO A O 1
ATOM 4399 N N . ALA A 1 556 ? 13.006 -3.531 -15.052 1.00 74.81 556 ALA A N 1
ATOM 4400 C CA . ALA A 1 556 ? 11.866 -2.986 -14.335 1.00 74.81 556 ALA A CA 1
ATOM 4401 C C . ALA A 1 556 ? 12.151 -2.917 -12.821 1.00 74.81 556 ALA A C 1
ATOM 4403 O O . ALA A 1 556 ? 12.654 -3.881 -12.241 1.00 74.81 556 ALA A O 1
ATOM 4404 N N . ASN A 1 557 ? 11.814 -1.787 -12.183 1.00 73.31 557 ASN A N 1
ATOM 4405 C CA . ASN A 1 557 ? 12.079 -1.604 -10.758 1.00 73.31 557 ASN A CA 1
ATOM 4406 C C . ASN A 1 557 ? 11.378 -2.703 -9.942 1.00 73.31 557 ASN A C 1
ATOM 4408 O O . ASN A 1 557 ? 10.171 -2.927 -10.093 1.00 73.31 557 ASN A O 1
ATOM 4412 N N . ARG A 1 558 ? 12.171 -3.403 -9.126 1.00 78.62 558 ARG A N 1
ATOM 4413 C CA . ARG A 1 558 ? 11.739 -4.494 -8.243 1.00 78.62 558 ARG A CA 1
ATOM 4414 C C . ARG A 1 558 ? 11.524 -4.023 -6.799 1.00 78.62 558 ARG A C 1
ATOM 4416 O O . ARG A 1 558 ? 10.904 -4.735 -6.018 1.00 78.62 558 ARG A O 1
ATOM 4423 N N . TRP A 1 559 ? 12.005 -2.824 -6.475 1.00 78.81 559 TRP A N 1
ATOM 4424 C CA . TRP A 1 559 ? 11.813 -2.145 -5.198 1.00 78.81 559 TRP A CA 1
ATOM 4425 C C . TRP A 1 559 ? 10.775 -1.024 -5.331 1.00 78.81 559 TRP A C 1
ATOM 4427 O O . TRP A 1 559 ? 10.472 -0.584 -6.447 1.00 78.81 559 TRP A O 1
ATOM 4437 N N . PRO A 1 560 ? 10.257 -0.504 -4.207 1.00 69.38 560 PRO A N 1
ATOM 4438 C CA . PRO A 1 560 ? 9.592 0.792 -4.195 1.00 69.38 560 PRO A CA 1
ATOM 4439 C C . PRO A 1 560 ? 10.483 1.868 -4.827 1.00 69.38 560 PRO A C 1
ATOM 4441 O O . PRO A 1 560 ? 11.710 1.831 -4.706 1.00 69.38 560 PRO A O 1
ATOM 4444 N N . MET A 1 561 ? 9.877 2.849 -5.497 1.00 59.88 561 MET A N 1
ATOM 4445 C CA . MET A 1 561 ? 10.609 3.822 -6.322 1.00 59.88 561 MET A CA 1
ATOM 4446 C C . MET A 1 561 ? 11.641 4.667 -5.551 1.00 59.88 561 MET A C 1
ATOM 4448 O O . MET A 1 561 ? 12.592 5.164 -6.145 1.00 59.88 561 MET A O 1
ATOM 4452 N N . ILE A 1 562 ? 11.466 4.800 -4.235 1.00 55.88 562 ILE A N 1
ATOM 4453 C CA . ILE A 1 562 ? 12.270 5.650 -3.342 1.00 55.88 562 ILE A CA 1
ATOM 4454 C C . ILE A 1 562 ? 13.449 4.875 -2.723 1.00 55.88 562 ILE A C 1
ATOM 4456 O O . ILE A 1 562 ? 14.232 5.434 -1.952 1.00 55.88 562 ILE A O 1
ATOM 4460 N N . ASP A 1 563 ? 13.624 3.589 -3.053 1.00 60.44 563 ASP A N 1
ATOM 4461 C CA . ASP A 1 563 ? 14.816 2.877 -2.604 1.00 60.44 563 ASP A CA 1
ATOM 4462 C C . ASP A 1 563 ? 16.084 3.511 -3.207 1.00 60.44 563 ASP A C 1
ATOM 4464 O O . ASP A 1 563 ? 16.176 3.759 -4.403 1.00 60.44 563 ASP A O 1
ATOM 4468 N N . VAL A 1 564 ? 17.068 3.777 -2.352 1.00 48.88 564 VAL A N 1
ATOM 4469 C CA . VAL A 1 564 ? 18.307 4.542 -2.575 1.00 48.88 564 VAL A CA 1
ATOM 4470 C C . VAL A 1 564 ? 19.233 3.913 -3.626 1.00 48.88 564 VAL A C 1
ATOM 4472 O O . VAL A 1 564 ? 20.044 4.602 -4.240 1.00 48.88 564 VAL A O 1
ATOM 4475 N N . GLY A 1 565 ? 19.080 2.624 -3.940 1.00 53.38 565 GLY A N 1
ATOM 4476 C CA . GLY A 1 565 ? 19.696 2.050 -5.150 1.00 53.38 565 GLY A CA 1
ATOM 4477 C C . GLY A 1 565 ? 19.199 2.721 -6.445 1.00 53.38 565 GLY A C 1
ATOM 4478 O O . GLY A 1 565 ? 19.926 2.805 -7.432 1.00 53.38 565 GLY A O 1
ATOM 4479 N N . GLY A 1 566 ? 17.993 3.293 -6.382 1.00 51.31 566 GLY A N 1
ATOM 4480 C CA . GLY A 1 566 ? 17.288 4.110 -7.367 1.00 51.31 566 GLY A CA 1
ATOM 4481 C C . GLY A 1 566 ? 18.056 5.329 -7.883 1.00 51.31 566 GLY A C 1
ATOM 4482 O O . GLY A 1 566 ? 17.781 5.802 -8.984 1.00 51.31 566 GLY A O 1
ATOM 4483 N N . PHE A 1 567 ? 19.043 5.844 -7.136 1.00 49.88 567 PHE A N 1
ATOM 4484 C CA . PHE A 1 567 ? 19.732 7.096 -7.485 1.00 49.88 567 PHE A CA 1
ATOM 4485 C C . PHE A 1 567 ? 20.457 7.074 -8.839 1.00 49.88 567 PHE A C 1
ATOM 4487 O O . PHE A 1 567 ? 20.690 8.138 -9.416 1.00 49.88 567 PHE A O 1
ATOM 4494 N N . TYR A 1 568 ? 20.738 5.882 -9.373 1.00 51.94 568 TYR A N 1
ATOM 4495 C CA . TYR A 1 568 ? 21.403 5.656 -10.662 1.00 51.94 568 TYR A CA 1
ATOM 4496 C C . TYR A 1 568 ? 20.430 5.424 -11.830 1.00 51.94 568 TYR A C 1
ATOM 4498 O O . TYR A 1 568 ? 20.849 5.337 -12.981 1.00 51.94 568 TYR A O 1
ATOM 4506 N N . HIS A 1 569 ? 19.124 5.353 -11.556 1.00 55.19 569 HIS A N 1
ATOM 4507 C CA . HIS A 1 569 ? 18.094 5.049 -12.551 1.00 55.19 569 HIS A CA 1
ATOM 4508 C C . HIS A 1 569 ? 17.650 6.265 -13.374 1.00 55.19 569 HIS A C 1
ATOM 4510 O O . HIS A 1 569 ? 16.987 6.090 -14.393 1.00 55.19 569 HIS A O 1
ATOM 4516 N N . VAL A 1 570 ? 18.016 7.487 -12.971 1.00 54.22 570 VAL A N 1
ATOM 4517 C CA . VAL A 1 570 ? 17.574 8.724 -13.649 1.00 54.22 570 VAL A CA 1
ATOM 4518 C C . VAL A 1 570 ? 18.186 8.875 -15.042 1.00 54.22 570 VAL A C 1
ATOM 4520 O O . VAL A 1 570 ? 17.550 9.434 -15.933 1.00 54.22 570 VAL A O 1
ATOM 4523 N N . ASP A 1 571 ? 19.383 8.321 -15.243 1.00 64.56 571 ASP A N 1
ATOM 4524 C CA . ASP A 1 571 ? 20.038 8.291 -16.552 1.00 64.56 571 ASP A CA 1
ATOM 4525 C C . ASP A 1 571 ? 19.613 7.071 -17.383 1.00 64.56 571 ASP A C 1
ATOM 4527 O O . ASP A 1 571 ? 19.999 6.948 -18.543 1.00 64.56 571 ASP A O 1
ATOM 4531 N N . SER A 1 572 ? 18.826 6.146 -16.824 1.00 78.62 572 SER A N 1
ATOM 4532 C CA . SER A 1 572 ? 18.305 5.005 -17.573 1.00 78.62 572 SER A CA 1
ATOM 4533 C C . SER A 1 572 ? 17.003 5.355 -18.287 1.00 78.62 572 SER A C 1
ATOM 4535 O O . SER A 1 572 ? 16.116 6.026 -17.757 1.00 78.62 572 SER A O 1
ATOM 4537 N N . ILE A 1 573 ? 16.869 4.847 -19.510 1.00 83.75 573 ILE A N 1
ATOM 4538 C CA . ILE A 1 573 ? 15.707 5.093 -20.361 1.00 83.75 573 ILE A CA 1
ATOM 4539 C C . ILE A 1 573 ? 14.486 4.309 -19.861 1.00 83.75 573 ILE A C 1
ATOM 4541 O O . ILE A 1 573 ? 13.378 4.842 -19.876 1.00 83.75 573 ILE A O 1
ATOM 4545 N N . VAL A 1 574 ? 14.670 3.086 -19.349 1.00 85.88 574 VAL A N 1
ATOM 4546 C CA . VAL A 1 574 ? 13.561 2.219 -18.911 1.00 85.88 574 VAL A CA 1
ATOM 4547 C C . VAL A 1 574 ? 12.762 2.826 -17.743 1.00 85.88 574 VAL A C 1
ATOM 4549 O O . VAL A 1 574 ? 11.556 3.021 -17.908 1.00 85.88 574 VAL A O 1
ATOM 4552 N N . PRO A 1 575 ? 13.363 3.204 -16.596 1.00 79.94 575 PRO A N 1
ATOM 4553 C CA . PRO A 1 575 ? 12.646 3.869 -15.504 1.00 79.94 575 PRO A CA 1
ATOM 4554 C C . PRO A 1 575 ? 11.958 5.164 -15.944 1.00 79.94 575 PRO A C 1
ATOM 4556 O O . PRO A 1 575 ? 10.853 5.456 -15.493 1.00 79.94 575 PRO A O 1
ATOM 4559 N N . ARG A 1 576 ? 12.566 5.913 -16.873 1.00 78.88 576 ARG A N 1
ATOM 4560 C CA . ARG A 1 576 ? 11.989 7.152 -17.403 1.00 78.88 576 ARG A CA 1
ATOM 4561 C C . ARG A 1 576 ? 10.768 6.899 -18.289 1.00 78.88 576 ARG A C 1
ATOM 4563 O O . ARG A 1 576 ? 9.781 7.617 -18.159 1.00 78.88 576 ARG A O 1
ATOM 4570 N N . ILE A 1 577 ? 10.800 5.874 -19.142 1.00 82.50 577 ILE A N 1
ATOM 4571 C CA . ILE A 1 577 ? 9.625 5.418 -19.902 1.00 82.50 577 ILE A CA 1
ATOM 4572 C C . ILE A 1 577 ? 8.508 5.042 -18.931 1.00 82.50 577 ILE A C 1
ATOM 4574 O O . ILE A 1 577 ? 7.389 5.529 -19.071 1.00 82.50 577 ILE A O 1
ATOM 4578 N N . ARG A 1 578 ? 8.823 4.245 -17.901 1.00 82.12 578 ARG A N 1
ATOM 4579 C CA . ARG A 1 578 ? 7.847 3.856 -16.875 1.00 82.12 578 ARG A CA 1
ATOM 4580 C C . ARG A 1 578 ? 7.216 5.051 -16.187 1.00 82.12 578 ARG A C 1
ATOM 4582 O O . ARG A 1 578 ? 6.004 5.087 -16.029 1.00 82.12 578 ARG A O 1
ATOM 4589 N N . LEU A 1 579 ? 8.032 6.037 -15.840 1.00 75.50 579 LEU A N 1
ATOM 4590 C CA . LEU A 1 579 ? 7.582 7.266 -15.216 1.00 75.50 579 LEU A CA 1
ATOM 4591 C C . LEU A 1 579 ? 6.650 8.084 -16.123 1.00 75.50 579 LEU A C 1
ATOM 4593 O O . LEU A 1 579 ? 5.570 8.488 -15.698 1.00 75.50 579 LEU A O 1
ATOM 4597 N N . VAL A 1 580 ? 7.061 8.352 -17.365 1.00 75.44 580 VAL A N 1
ATOM 4598 C CA . VAL A 1 580 ? 6.296 9.240 -18.254 1.00 75.44 580 VAL A CA 1
ATOM 4599 C C . VAL A 1 580 ? 5.009 8.577 -18.734 1.00 75.44 580 VAL A C 1
ATOM 4601 O O . VAL A 1 580 ? 3.965 9.226 -18.819 1.00 75.44 580 VAL A O 1
ATOM 4604 N N . MET A 1 581 ? 5.077 7.280 -19.023 1.00 76.69 581 MET A N 1
ATOM 4605 C CA . MET A 1 581 ? 3.926 6.520 -19.489 1.00 76.69 581 MET A CA 1
ATOM 4606 C C . MET A 1 581 ? 3.026 6.040 -18.354 1.00 76.69 581 MET A C 1
ATOM 4608 O O . MET A 1 581 ? 1.890 5.681 -18.629 1.00 76.69 581 MET A O 1
ATOM 4612 N N . ASP A 1 582 ? 3.505 6.062 -17.108 1.00 78.69 582 ASP A N 1
ATOM 4613 C CA . ASP A 1 582 ? 2.864 5.429 -15.948 1.00 78.69 582 ASP A CA 1
ATOM 4614 C C . ASP A 1 582 ? 2.691 3.903 -16.107 1.00 78.69 582 ASP A C 1
ATOM 4616 O O . ASP A 1 582 ? 1.769 3.299 -15.572 1.00 78.69 582 ASP A O 1
ATOM 4620 N N . THR A 1 583 ? 3.599 3.257 -16.851 1.00 85.69 583 THR A N 1
ATOM 4621 C CA . THR A 1 583 ? 3.527 1.812 -17.113 1.00 85.69 583 THR A CA 1
ATOM 4622 C C . THR A 1 583 ? 4.097 0.981 -15.961 1.00 85.69 583 THR A C 1
ATOM 4624 O O . THR A 1 583 ? 5.176 1.242 -15.406 1.00 85.69 583 THR A O 1
ATOM 4627 N N . LEU A 1 584 ? 3.395 -0.104 -15.650 1.00 88.06 584 LEU A N 1
ATOM 4628 C CA . LEU A 1 584 ? 3.831 -1.157 -14.738 1.00 88.06 584 LEU A CA 1
ATOM 4629 C C . LEU A 1 584 ? 4.459 -2.342 -15.478 1.00 88.06 584 LEU A C 1
ATOM 4631 O O . LEU A 1 584 ? 5.187 -3.118 -14.858 1.00 88.06 584 LEU A O 1
ATOM 4635 N N . GLY A 1 585 ? 4.202 -2.458 -16.783 1.00 90.56 585 GLY A N 1
ATOM 4636 C CA . GLY A 1 585 ? 4.755 -3.505 -17.633 1.00 90.56 585 GLY A CA 1
ATOM 4637 C C . GLY A 1 585 ? 6.265 -3.389 -17.870 1.00 90.56 585 GLY A C 1
ATOM 4638 O O . GLY A 1 585 ? 6.890 -2.351 -17.623 1.00 90.56 585 GLY A O 1
ATOM 4639 N N . ASP A 1 586 ? 6.845 -4.473 -18.379 1.00 90.69 586 ASP A N 1
ATOM 4640 C CA . ASP A 1 586 ? 8.254 -4.553 -18.745 1.00 90.69 586 ASP A CA 1
ATOM 4641 C C . ASP A 1 586 ? 8.498 -3.804 -20.063 1.00 90.69 586 ASP A C 1
ATOM 4643 O O . ASP A 1 586 ? 7.824 -4.027 -21.072 1.00 90.69 586 ASP A O 1
ATOM 4647 N N . VAL A 1 587 ? 9.481 -2.903 -20.049 1.00 90.50 587 VAL A N 1
ATOM 4648 C CA . VAL A 1 587 ? 9.910 -2.132 -21.220 1.00 90.50 587 VAL A CA 1
ATOM 4649 C C . VAL A 1 587 ? 10.993 -2.925 -21.935 1.00 90.50 587 VAL A C 1
ATOM 4651 O O . VAL A 1 587 ? 12.093 -3.089 -21.413 1.00 90.50 587 VAL A O 1
ATOM 4654 N N . ILE A 1 588 ? 10.679 -3.418 -23.129 1.00 90.88 588 ILE A N 1
ATOM 4655 C CA . ILE A 1 588 ? 11.554 -4.322 -23.875 1.00 90.88 588 ILE A CA 1
ATOM 4656 C C . ILE A 1 588 ? 11.974 -3.645 -25.181 1.00 90.88 588 ILE A C 1
ATOM 4658 O O . ILE A 1 588 ? 11.126 -3.482 -26.066 1.00 90.88 588 ILE A O 1
ATOM 4662 N N . PRO A 1 589 ? 13.245 -3.247 -25.342 1.00 92.12 589 PRO A N 1
ATOM 4663 C CA . PRO A 1 589 ? 13.729 -2.703 -26.603 1.00 92.12 589 PRO A CA 1
ATOM 4664 C C . PRO A 1 589 ? 13.780 -3.790 -27.685 1.00 92.12 589 PRO A C 1
ATOM 4666 O O . PRO A 1 589 ? 14.021 -4.963 -27.410 1.00 92.12 589 PRO A O 1
ATOM 4669 N N . LEU A 1 590 ? 13.515 -3.395 -28.929 1.00 89.50 590 LEU A N 1
ATOM 4670 C CA . LEU A 1 590 ? 13.365 -4.307 -30.066 1.00 89.50 590 LEU A CA 1
ATOM 4671 C C . LEU A 1 590 ? 14.349 -4.010 -31.200 1.00 89.50 590 LEU A C 1
ATOM 4673 O O . LEU A 1 590 ? 14.912 -4.933 -31.785 1.00 89.50 590 LEU A O 1
ATOM 4677 N N . ALA A 1 591 ? 14.539 -2.731 -31.526 1.00 90.12 591 ALA A N 1
ATOM 4678 C CA . ALA A 1 591 ? 15.428 -2.278 -32.592 1.00 90.12 591 ALA A CA 1
ATOM 4679 C C . ALA A 1 591 ? 15.863 -0.834 -32.349 1.00 90.12 591 ALA A C 1
ATOM 4681 O O . ALA A 1 591 ? 15.147 -0.081 -31.689 1.00 90.12 591 ALA A O 1
ATOM 4682 N N . TYR A 1 592 ? 16.971 -0.419 -32.952 1.00 91.06 592 TYR A N 1
ATOM 4683 C CA . TYR A 1 592 ? 17.424 0.966 -32.940 1.00 91.06 592 TYR A CA 1
ATOM 4684 C C . TYR A 1 592 ? 17.874 1.449 -34.326 1.00 91.06 592 TYR A C 1
ATOM 4686 O O . TYR A 1 592 ? 18.134 0.662 -35.234 1.00 91.06 592 TYR A O 1
ATOM 4694 N N . ARG A 1 593 ? 17.964 2.767 -34.485 1.00 88.38 593 ARG A N 1
ATOM 4695 C CA . ARG A 1 593 ? 18.525 3.500 -35.629 1.00 88.38 593 ARG A CA 1
ATOM 4696 C C . ARG A 1 593 ? 19.480 4.548 -35.070 1.00 88.38 593 ARG A C 1
ATOM 4698 O O . ARG A 1 593 ? 19.149 5.115 -34.043 1.00 88.38 593 ARG A O 1
ATOM 4705 N N . LEU A 1 594 ? 20.624 4.822 -35.707 1.00 86.62 594 LEU A N 1
ATOM 4706 C CA . LEU A 1 594 ? 21.636 5.763 -35.174 1.00 86.62 594 LEU A CA 1
ATOM 4707 C C . LEU A 1 594 ? 21.504 7.212 -35.681 1.00 86.62 594 LEU A C 1
ATOM 4709 O O . LEU A 1 594 ? 21.995 8.126 -35.032 1.00 86.62 594 LEU A O 1
ATOM 4713 N N . ASN A 1 595 ? 20.847 7.449 -36.824 1.00 83.12 595 ASN A N 1
ATOM 4714 C CA . ASN A 1 595 ? 20.775 8.774 -37.456 1.00 83.12 595 ASN A CA 1
ATOM 4715 C C . ASN A 1 595 ? 19.355 9.106 -37.968 1.00 83.12 595 ASN A C 1
ATOM 4717 O O . ASN A 1 595 ? 19.020 8.728 -39.094 1.00 83.12 595 ASN A O 1
ATOM 4721 N N . PRO A 1 596 ? 18.517 9.824 -37.191 1.00 80.44 596 PRO A N 1
ATOM 4722 C CA . PRO A 1 596 ? 18.685 10.152 -35.770 1.00 80.44 596 PRO A CA 1
ATOM 4723 C C . PRO A 1 596 ? 18.613 8.905 -34.882 1.00 80.44 596 PRO A C 1
ATOM 4725 O O . PRO A 1 596 ? 18.088 7.871 -35.311 1.00 80.44 596 PRO A O 1
ATOM 4728 N N . GLU A 1 597 ? 19.126 9.029 -33.656 1.00 86.19 597 GLU A N 1
ATOM 4729 C CA . GLU A 1 597 ? 19.109 7.948 -32.678 1.00 86.19 597 GLU A CA 1
ATOM 4730 C C . GLU A 1 597 ? 17.675 7.677 -32.205 1.00 86.19 597 GLU A C 1
ATOM 4732 O O . GLU A 1 597 ? 17.080 8.490 -31.501 1.00 86.19 597 GLU A O 1
ATOM 4737 N N . ILE A 1 598 ? 17.096 6.555 -32.628 1.00 86.94 598 ILE A N 1
ATOM 4738 C CA . ILE A 1 598 ? 15.732 6.151 -32.274 1.00 86.94 598 ILE A CA 1
ATOM 4739 C C . ILE A 1 598 ? 15.746 4.702 -31.831 1.00 86.94 598 ILE A C 1
ATOM 4741 O O . ILE A 1 598 ? 16.368 3.873 -32.487 1.00 86.94 598 ILE A O 1
ATOM 4745 N N . VAL A 1 599 ? 15.003 4.386 -30.776 1.00 88.62 599 VAL A N 1
ATOM 4746 C CA . VAL A 1 599 ? 14.772 3.015 -30.324 1.00 88.62 599 VAL A CA 1
ATOM 4747 C C . VAL A 1 599 ? 13.289 2.688 -30.392 1.00 88.62 599 VAL A C 1
ATOM 4749 O O . VAL A 1 599 ? 12.451 3.431 -29.883 1.00 88.62 599 VAL A O 1
ATOM 4752 N N . VAL A 1 600 ? 12.970 1.553 -31.011 1.00 87.62 600 VAL A N 1
ATOM 4753 C CA . VAL A 1 600 ? 11.654 0.917 -30.937 1.00 87.62 600 VAL A CA 1
ATOM 4754 C C . VAL A 1 600 ? 11.657 -0.024 -29.745 1.00 87.62 600 VAL A C 1
ATOM 4756 O O . VAL A 1 600 ? 12.556 -0.854 -29.608 1.00 87.62 600 VAL A O 1
ATOM 4759 N N . TYR A 1 601 ? 10.634 0.068 -28.909 1.00 89.19 601 TYR A N 1
ATOM 4760 C CA . TYR A 1 601 ? 10.441 -0.818 -27.769 1.00 89.19 601 TYR A CA 1
ATOM 4761 C C . TYR A 1 601 ? 8.981 -1.250 -27.670 1.00 89.19 601 TYR A C 1
ATOM 4763 O O . TYR A 1 601 ? 8.104 -0.706 -28.345 1.00 89.19 601 TYR A O 1
ATOM 4771 N N . ARG A 1 602 ? 8.712 -2.249 -26.833 1.00 87.50 602 ARG A N 1
ATOM 4772 C CA . ARG A 1 602 ? 7.355 -2.694 -26.522 1.00 87.50 602 ARG A CA 1
ATOM 4773 C C . ARG A 1 602 ? 7.101 -2.768 -25.028 1.00 87.50 602 ARG A C 1
ATOM 4775 O O . ARG A 1 602 ? 8.030 -2.960 -24.247 1.00 87.50 602 ARG A O 1
ATOM 4782 N N . ILE A 1 603 ? 5.824 -2.674 -24.673 1.00 87.69 603 ILE A N 1
ATOM 4783 C CA . ILE A 1 603 ? 5.296 -2.997 -23.346 1.00 87.69 603 ILE A CA 1
ATOM 4784 C C . ILE A 1 603 ? 4.108 -3.927 -23.559 1.00 87.69 603 ILE A C 1
ATOM 4786 O O . ILE A 1 603 ? 3.068 -3.508 -24.090 1.00 87.69 603 ILE A O 1
ATOM 4790 N N . GLY A 1 604 ? 4.290 -5.194 -23.191 1.00 86.88 604 GLY A N 1
ATOM 4791 C CA . GLY A 1 604 ? 3.382 -6.259 -23.595 1.00 86.88 604 GLY A CA 1
ATOM 4792 C C . GLY A 1 604 ? 3.230 -6.293 -25.130 1.00 86.88 604 GLY A C 1
ATOM 4793 O O . GLY A 1 604 ? 4.237 -6.389 -25.841 1.00 86.88 604 GLY A O 1
ATOM 4794 N N . PRO A 1 605 ? 2.004 -6.203 -25.669 1.00 81.06 605 PRO A N 1
ATOM 4795 C CA . PRO A 1 605 ? 1.733 -6.211 -27.107 1.00 81.06 605 PRO A CA 1
ATOM 4796 C C . PRO A 1 605 ? 1.792 -4.824 -27.774 1.00 81.06 605 PRO A C 1
ATOM 4798 O O . PRO A 1 605 ? 1.577 -4.726 -28.980 1.00 81.06 605 PRO A O 1
ATOM 4801 N N . ARG A 1 606 ? 2.042 -3.743 -27.022 1.00 82.81 606 ARG A N 1
ATOM 4802 C CA . ARG A 1 606 ? 2.027 -2.363 -27.543 1.00 82.81 606 ARG A CA 1
ATOM 4803 C C . ARG A 1 606 ? 3.429 -1.918 -27.935 1.00 82.81 606 ARG A C 1
ATOM 4805 O O . ARG A 1 606 ? 4.370 -2.178 -27.186 1.00 82.81 606 ARG A O 1
ATOM 4812 N N . TYR A 1 607 ? 3.550 -1.223 -29.063 1.00 80.62 607 TYR A N 1
ATOM 4813 C CA . TYR A 1 607 ? 4.822 -0.764 -29.623 1.00 80.62 607 TYR A CA 1
ATOM 4814 C C . TYR A 1 607 ? 4.954 0.748 -29.505 1.00 80.62 607 TYR A C 1
ATOM 4816 O O . TYR A 1 607 ? 3.995 1.482 -29.737 1.00 80.62 607 TYR A O 1
ATOM 4824 N N . TYR A 1 608 ? 6.163 1.197 -29.196 1.00 81.75 608 TYR A N 1
ATOM 4825 C CA . TYR A 1 608 ? 6.492 2.596 -28.977 1.00 81.75 608 TYR A CA 1
ATOM 4826 C C . TYR A 1 608 ? 7.845 2.928 -29.596 1.00 81.75 608 TYR A C 1
ATOM 4828 O O . TYR A 1 608 ? 8.660 2.044 -29.875 1.00 81.75 608 TYR A O 1
ATOM 4836 N N . MET A 1 609 ? 8.091 4.220 -29.783 1.00 83.94 609 MET A N 1
ATOM 4837 C CA . MET A 1 609 ? 9.372 4.743 -30.239 1.00 83.94 609 MET A CA 1
ATOM 4838 C C . MET A 1 609 ? 9.852 5.838 -29.307 1.00 83.94 609 MET A C 1
ATOM 4840 O O . MET A 1 609 ? 9.059 6.593 -28.749 1.00 83.94 609 MET A O 1
ATOM 4844 N N . VAL A 1 610 ? 11.165 5.931 -29.154 1.00 82.75 610 VAL A N 1
ATOM 4845 C CA . VAL A 1 610 ? 11.808 7.019 -28.430 1.00 82.75 610 VAL A CA 1
ATOM 4846 C C . VAL A 1 610 ? 12.995 7.533 -29.225 1.00 82.75 610 VAL A C 1
ATOM 4848 O O . VAL A 1 610 ? 13.806 6.744 -29.703 1.00 82.75 610 VAL A O 1
ATOM 4851 N N . THR A 1 611 ? 13.098 8.853 -29.366 1.00 82.81 611 THR A N 1
ATOM 4852 C CA . THR A 1 611 ? 14.293 9.501 -29.919 1.00 82.81 611 THR A CA 1
ATOM 4853 C C . THR A 1 611 ? 15.251 9.796 -28.779 1.00 82.81 611 THR A C 1
ATOM 4855 O O . THR A 1 611 ? 14.875 10.485 -27.841 1.00 82.81 611 THR A O 1
ATOM 4858 N N . VAL A 1 612 ? 16.480 9.300 -28.852 1.00 78.06 612 VAL A N 1
ATOM 4859 C CA . VAL A 1 612 ? 17.504 9.513 -27.828 1.00 78.06 612 VAL A CA 1
ATOM 4860 C C . VAL A 1 612 ? 18.363 10.700 -28.269 1.00 78.06 612 VAL A C 1
ATOM 4862 O O . VAL A 1 612 ? 19.002 10.669 -29.315 1.00 78.06 612 VAL A O 1
ATOM 4865 N N . THR A 1 613 ? 18.345 11.804 -27.523 1.00 73.56 613 THR A N 1
ATOM 4866 C CA . THR A 1 613 ? 19.203 12.967 -27.813 1.00 73.56 613 THR A CA 1
ATOM 4867 C C . THR A 1 613 ? 20.441 12.957 -26.927 1.00 73.56 613 THR A C 1
ATOM 4869 O O . THR A 1 613 ? 20.358 12.574 -25.767 1.00 73.56 613 THR A O 1
ATOM 4872 N N . LYS A 1 614 ? 21.577 13.465 -27.425 1.00 62.69 614 LYS A N 1
ATOM 4873 C CA . LYS A 1 614 ? 22.833 13.539 -26.649 1.00 62.69 614 LYS A CA 1
ATOM 4874 C C . LYS A 1 614 ? 22.703 14.302 -25.321 1.00 62.69 614 LYS A C 1
ATOM 4876 O O . LYS A 1 614 ? 23.427 13.996 -24.379 1.00 62.69 614 LYS A O 1
ATOM 4881 N N . ASP A 1 615 ? 21.760 15.240 -25.220 1.00 59.56 615 ASP A N 1
ATOM 4882 C CA . ASP A 1 615 ? 21.380 15.841 -23.941 1.00 59.56 615 ASP A CA 1
ATOM 4883 C C . ASP A 1 615 ? 20.440 14.906 -23.178 1.00 59.56 615 ASP A C 1
ATOM 4885 O O . ASP A 1 615 ? 19.218 14.961 -23.348 1.00 59.56 615 ASP A O 1
ATOM 4889 N N . VAL A 1 616 ? 21.022 14.083 -22.299 1.00 51.25 616 VAL A N 1
ATOM 4890 C CA . VAL A 1 616 ? 20.338 13.115 -21.415 1.00 51.25 616 VAL A CA 1
ATOM 4891 C C . VAL A 1 616 ? 19.122 13.737 -20.698 1.00 51.25 616 VAL A C 1
ATOM 4893 O O . VAL A 1 616 ? 18.089 13.092 -20.501 1.00 51.25 616 VAL A O 1
ATOM 4896 N N . LEU A 1 617 ? 19.179 15.036 -20.394 1.00 44.44 617 LEU A N 1
ATOM 4897 C CA . LEU A 1 617 ? 18.124 15.774 -19.695 1.00 44.44 617 LEU A CA 1
ATOM 4898 C C . LEU A 1 617 ? 16.872 16.048 -20.559 1.00 44.44 617 LEU A C 1
ATOM 4900 O O . LEU A 1 617 ? 15.754 15.966 -20.047 1.00 44.44 617 LEU A O 1
ATOM 4904 N N . ASN A 1 618 ? 17.011 16.251 -21.873 1.00 46.38 618 ASN A N 1
ATOM 4905 C CA . ASN A 1 618 ? 15.911 16.640 -22.776 1.00 46.38 618 ASN A CA 1
ATOM 4906 C C . ASN A 1 618 ? 15.343 15.476 -23.621 1.00 46.38 618 ASN A C 1
ATOM 4908 O O . ASN A 1 618 ? 14.508 15.697 -24.493 1.00 46.38 618 ASN A O 1
ATOM 4912 N N . MET A 1 619 ? 15.759 14.236 -23.333 1.00 45.91 619 MET A N 1
ATOM 4913 C CA . MET A 1 619 ? 15.652 13.070 -24.227 1.00 45.91 619 MET A CA 1
ATOM 4914 C C . MET A 1 619 ? 14.274 12.551 -24.635 1.00 45.91 619 MET A C 1
ATOM 4916 O O . MET A 1 619 ? 14.239 11.584 -25.375 1.00 45.91 619 MET A O 1
ATOM 4920 N N . LEU A 1 620 ? 13.142 13.089 -24.194 1.00 47.41 620 LEU A N 1
ATOM 4921 C CA . LEU A 1 620 ? 11.864 12.459 -24.535 1.00 47.41 620 LEU A CA 1
ATOM 4922 C C . LEU A 1 620 ? 10.904 13.452 -25.162 1.00 47.41 620 LEU A C 1
ATOM 4924 O O . LEU A 1 620 ? 10.051 14.030 -24.490 1.00 47.41 620 LEU A O 1
ATOM 4928 N N . ASN A 1 621 ? 11.049 13.623 -26.472 1.00 40.88 621 ASN A N 1
ATOM 4929 C CA . ASN A 1 621 ? 9.968 14.151 -27.275 1.00 40.88 621 ASN A CA 1
ATOM 4930 C C . ASN A 1 621 ? 9.102 12.978 -27.748 1.00 40.88 621 ASN A C 1
ATOM 4932 O O . ASN A 1 621 ? 9.480 12.244 -28.662 1.00 40.88 621 ASN A O 1
ATOM 4936 N N . PHE A 1 622 ? 8.004 12.743 -27.032 1.00 45.75 622 PHE A N 1
ATOM 4937 C CA . PHE A 1 622 ? 7.065 11.666 -27.318 1.00 45.75 622 PHE A CA 1
ATOM 4938 C C . PHE A 1 622 ? 6.147 12.082 -28.462 1.00 45.75 622 PHE A C 1
ATOM 4940 O O . PHE A 1 622 ? 5.227 12.877 -28.276 1.00 45.75 622 PHE A O 1
ATOM 4947 N N . GLU A 1 623 ? 6.364 11.504 -29.634 1.00 41.28 623 GLU A N 1
ATOM 4948 C CA . GLU A 1 623 ? 5.278 11.304 -30.580 1.00 41.28 623 GLU A CA 1
ATOM 4949 C C . GLU A 1 623 ? 4.711 9.917 -30.283 1.00 41.28 623 GLU A C 1
ATOM 4951 O O . GLU A 1 623 ? 5.280 8.905 -30.691 1.00 41.28 623 GLU A O 1
ATOM 4956 N N . ASP A 1 624 ? 3.614 9.857 -29.522 1.00 43.34 624 ASP A N 1
ATOM 4957 C CA . ASP A 1 624 ? 2.790 8.651 -29.398 1.00 43.34 624 ASP A CA 1
ATOM 4958 C C . ASP A 1 624 ? 2.136 8.382 -30.763 1.00 43.34 624 ASP A C 1
ATOM 4960 O O . ASP A 1 624 ? 0.944 8.602 -30.969 1.00 43.34 624 ASP A O 1
ATOM 4964 N N . MET A 1 625 ? 2.937 7.965 -31.738 1.00 42.56 625 MET A N 1
ATOM 4965 C CA . MET A 1 625 ? 2.465 7.395 -32.984 1.00 42.56 625 MET A CA 1
ATOM 4966 C C . MET A 1 625 ? 2.383 5.899 -32.727 1.00 42.56 625 MET A C 1
ATOM 4968 O O . MET A 1 625 ? 3.386 5.193 -32.865 1.00 42.56 625 MET A O 1
ATOM 4972 N N . PRO A 1 626 ? 1.226 5.395 -32.272 1.00 45.72 626 PRO A N 1
ATOM 4973 C CA . PRO A 1 626 ? 1.036 3.960 -32.202 1.00 45.72 626 PRO A CA 1
ATOM 4974 C C . PRO A 1 626 ? 1.329 3.401 -33.604 1.00 45.72 626 PRO A C 1
ATOM 4976 O O . PRO A 1 626 ? 0.847 3.916 -34.617 1.00 45.72 626 PRO A O 1
ATOM 4979 N N . LEU A 1 627 ? 2.145 2.363 -33.709 1.00 50.25 627 LEU A N 1
ATOM 4980 C CA . LEU A 1 627 ? 2.204 1.669 -34.986 1.00 50.25 627 LEU A CA 1
ATOM 4981 C C . LEU A 1 627 ? 0.867 0.925 -35.121 1.00 50.25 627 LEU A C 1
ATOM 4983 O O . LEU A 1 627 ? 0.561 0.099 -34.254 1.00 50.25 627 LEU A O 1
ATOM 4987 N N . PRO A 1 628 ? 0.018 1.209 -36.132 1.00 44.75 628 PRO A N 1
ATOM 4988 C CA . PRO A 1 628 ? -1.089 0.310 -36.429 1.00 44.75 628 PRO A CA 1
ATOM 4989 C C . PRO A 1 628 ? -0.537 -1.089 -36.593 1.00 44.75 628 PRO A C 1
ATOM 4991 O O . PRO A 1 628 ? 0.577 -1.227 -37.104 1.00 44.75 628 PRO A O 1
ATOM 4994 N N . ASN A 1 629 ? -1.302 -2.071 -36.079 1.00 44.53 629 ASN A N 1
ATOM 4995 C CA . ASN A 1 629 ? -1.010 -3.504 -36.129 1.00 44.53 629 ASN A CA 1
ATOM 4996 C C . ASN A 1 629 ? -0.077 -3.765 -37.300 1.00 44.53 629 ASN A C 1
ATOM 4998 O O . ASN A 1 629 ? -0.462 -3.470 -38.433 1.00 44.53 629 ASN A O 1
ATOM 5002 N N . LEU A 1 630 ? 1.146 -4.215 -37.007 1.00 47.50 630 LEU A N 1
ATOM 5003 C CA . LEU A 1 630 ? 2.143 -4.597 -37.998 1.00 47.50 630 LEU A CA 1
ATOM 5004 C C . LEU A 1 630 ? 1.584 -5.777 -38.811 1.00 47.50 630 LEU A C 1
ATOM 5006 O O . LEU A 1 630 ? 2.015 -6.915 -38.668 1.00 47.50 630 LEU A O 1
ATOM 5010 N N . ASP A 1 631 ? 0.591 -5.521 -39.656 1.00 46.00 631 ASP A N 1
ATOM 5011 C CA . ASP A 1 631 ? 0.298 -6.333 -40.812 1.00 46.00 631 ASP A CA 1
ATOM 5012 C C . ASP A 1 631 ? 1.401 -5.982 -41.804 1.00 46.00 631 ASP A C 1
ATOM 5014 O O . ASP A 1 631 ? 1.355 -4.990 -42.536 1.00 46.00 631 ASP A O 1
ATOM 5018 N N . VAL A 1 632 ? 2.477 -6.760 -41.699 1.00 44.62 632 VAL A N 1
ATOM 5019 C CA . VAL A 1 632 ? 3.796 -6.574 -42.327 1.00 44.62 632 VAL A CA 1
ATOM 5020 C C . VAL A 1 632 ? 3.731 -6.637 -43.865 1.00 44.62 632 VAL A C 1
ATOM 5022 O O . VAL A 1 632 ? 4.748 -6.655 -44.548 1.00 44.62 632 VAL A O 1
ATOM 5025 N N . THR A 1 633 ? 2.528 -6.700 -44.431 1.00 44.44 633 THR A N 1
ATOM 5026 C CA . THR A 1 633 ? 2.270 -6.811 -45.864 1.00 44.44 633 THR A CA 1
ATOM 5027 C C . THR A 1 633 ? 1.915 -5.476 -46.527 1.00 44.44 633 THR A C 1
ATOM 5029 O O . THR A 1 633 ? 1.850 -5.418 -47.754 1.00 44.44 633 THR A O 1
ATOM 5032 N N . SER A 1 634 ? 1.713 -4.392 -45.763 1.00 46.00 634 SER A N 1
ATOM 5033 C CA . SER A 1 634 ? 1.212 -3.118 -46.298 1.00 46.00 634 SER A CA 1
ATOM 5034 C C . SER A 1 634 ? 2.320 -2.109 -46.682 1.00 46.00 634 SER A C 1
ATOM 5036 O O . SER A 1 634 ? 3.045 -1.634 -45.804 1.00 46.00 634 SER A O 1
ATOM 5038 N N . PRO A 1 635 ? 2.405 -1.673 -47.959 1.00 43.19 635 PRO A N 1
ATOM 5039 C CA . PRO A 1 635 ? 3.312 -0.613 -48.432 1.00 43.19 635 PRO A CA 1
ATOM 5040 C C . PRO A 1 635 ? 3.098 0.762 -47.775 1.00 43.19 635 PRO A C 1
ATOM 5042 O O . PRO A 1 635 ? 3.989 1.605 -47.813 1.00 43.19 635 PRO A O 1
ATOM 5045 N N . LEU A 1 636 ? 1.946 0.989 -47.131 1.00 40.28 636 LEU A N 1
ATOM 5046 C CA . LEU A 1 636 ? 1.631 2.236 -46.415 1.00 40.28 636 LEU A CA 1
ATOM 5047 C C . LEU A 1 636 ? 2.587 2.506 -45.238 1.00 40.28 636 LEU A C 1
ATOM 5049 O O . LEU A 1 636 ? 2.674 3.634 -44.759 1.00 40.28 636 LEU A O 1
ATOM 5053 N N . GLN A 1 637 ? 3.329 1.494 -44.775 1.00 55.19 637 GLN A N 1
ATOM 5054 C CA . GLN A 1 637 ? 4.285 1.647 -43.681 1.00 55.19 637 GLN A CA 1
ATOM 5055 C C . GLN A 1 637 ? 5.552 2.402 -44.097 1.00 55.19 637 GLN A C 1
ATOM 5057 O O . GLN A 1 637 ? 6.022 3.221 -43.312 1.00 55.19 637 GLN A O 1
ATOM 5062 N N . SER A 1 638 ? 6.083 2.217 -45.315 1.00 50.59 638 SER A N 1
ATOM 5063 C CA . SER A 1 638 ? 7.253 3.003 -45.746 1.00 50.59 638 SER A CA 1
ATOM 5064 C C . SER A 1 638 ? 6.900 4.483 -45.878 1.00 50.59 638 SER A C 1
ATOM 5066 O O . SER A 1 638 ? 7.688 5.326 -45.471 1.00 50.59 638 SER A O 1
ATOM 5068 N N . GLU A 1 639 ? 5.691 4.800 -46.353 1.00 44.72 639 GLU A N 1
ATOM 5069 C CA . GLU A 1 639 ? 5.183 6.176 -46.413 1.00 44.72 639 GLU A CA 1
ATOM 5070 C C . GLU A 1 639 ? 4.893 6.765 -45.027 1.00 44.72 639 GLU A C 1
ATOM 5072 O O . GLU A 1 639 ? 5.166 7.940 -44.813 1.00 44.72 639 GLU A O 1
ATOM 5077 N N . PHE A 1 640 ? 4.400 5.979 -44.062 1.00 47.62 640 PHE A N 1
ATOM 5078 C CA . PHE A 1 640 ? 4.194 6.435 -42.680 1.00 47.62 640 PHE A CA 1
ATOM 5079 C C . PHE A 1 640 ? 5.520 6.737 -41.969 1.00 47.62 640 PHE A C 1
ATOM 5081 O O . PHE A 1 640 ? 5.677 7.799 -41.362 1.00 47.62 640 PHE A O 1
ATOM 5088 N N . PHE A 1 641 ? 6.503 5.840 -42.100 1.00 51.56 641 PHE A N 1
ATOM 5089 C CA . PHE A 1 641 ? 7.861 6.065 -41.606 1.00 51.56 641 PHE A CA 1
ATOM 5090 C C . PHE A 1 641 ? 8.541 7.238 -42.329 1.00 51.56 641 PHE A C 1
ATOM 5092 O O . PHE A 1 641 ? 9.233 8.022 -41.683 1.00 51.56 641 PHE A O 1
ATOM 5099 N N . GLU A 1 642 ? 8.313 7.417 -43.634 1.00 50.72 642 GLU A N 1
ATOM 5100 C CA . GLU A 1 642 ? 8.797 8.587 -44.373 1.00 50.72 642 GLU A CA 1
ATOM 5101 C C . GLU A 1 642 ? 8.075 9.891 -43.979 1.00 50.72 642 GLU A C 1
ATOM 5103 O O . GLU A 1 642 ? 8.707 10.946 -43.917 1.00 50.72 642 GLU A O 1
ATOM 5108 N N . ALA A 1 643 ? 6.779 9.858 -43.665 1.00 46.28 643 ALA A N 1
ATOM 5109 C CA . ALA A 1 643 ? 6.016 11.026 -43.226 1.00 46.28 643 ALA A CA 1
ATOM 5110 C C . ALA A 1 643 ? 6.481 11.517 -41.846 1.00 46.28 643 ALA A C 1
ATOM 5112 O O . ALA A 1 643 ? 6.740 12.711 -41.691 1.00 46.28 643 ALA A O 1
ATOM 5113 N N . LEU A 1 644 ? 6.708 10.590 -40.905 1.00 42.94 644 LEU A N 1
ATOM 5114 C CA . LEU A 1 644 ? 7.362 10.844 -39.613 1.00 42.94 644 LEU A CA 1
ATOM 5115 C C . LEU A 1 644 ? 8.747 11.485 -39.771 1.00 42.94 644 LEU A C 1
ATOM 5117 O O . LEU A 1 644 ? 9.140 12.336 -38.982 1.00 42.94 644 LEU A O 1
ATOM 5121 N N . THR A 1 645 ? 9.502 11.106 -40.810 1.00 45.34 645 THR A N 1
ATOM 5122 C CA . THR A 1 645 ? 10.831 11.690 -41.068 1.00 45.34 645 THR A CA 1
ATOM 5123 C C . THR A 1 645 ? 10.808 13.092 -41.683 1.00 45.34 645 THR A C 1
ATOM 5125 O O . THR A 1 645 ? 11.850 13.745 -41.700 1.00 45.34 645 THR A O 1
ATOM 5128 N N . ARG A 1 646 ? 9.665 13.570 -42.204 1.00 40.97 646 ARG A N 1
ATOM 5129 C CA . ARG A 1 646 ? 9.556 14.870 -42.903 1.00 40.97 646 ARG A CA 1
ATOM 5130 C C . ARG A 1 646 ? 8.931 15.980 -42.056 1.00 40.97 646 ARG A C 1
ATOM 5132 O O . ARG A 1 646 ? 9.030 17.149 -42.430 1.00 40.97 646 ARG A O 1
ATOM 5139 N N . SER A 1 647 ? 8.271 15.654 -40.951 1.00 33.97 647 SER A N 1
ATOM 5140 C CA . SER A 1 647 ? 7.516 16.623 -40.163 1.00 33.97 647 SER A CA 1
ATOM 5141 C C . SER A 1 647 ? 8.372 17.284 -39.071 1.00 33.97 647 SER A C 1
ATOM 5143 O O . SER A 1 647 ? 8.776 16.638 -38.113 1.00 33.97 647 SER A O 1
ATOM 5145 N N . ASN A 1 648 ? 8.596 18.603 -39.185 1.00 34.22 648 ASN A N 1
ATOM 5146 C CA . ASN A 1 648 ? 9.069 19.492 -38.106 1.00 34.22 648 ASN A CA 1
ATOM 5147 C C . ASN A 1 648 ? 7.978 19.658 -37.022 1.00 34.22 648 ASN A C 1
ATOM 5149 O O . ASN A 1 648 ? 7.549 20.777 -36.730 1.00 34.22 648 ASN A O 1
ATOM 5153 N N . VAL A 1 649 ? 7.446 18.560 -36.483 1.00 34.31 649 VAL A N 1
ATOM 5154 C CA . VAL A 1 649 ? 6.453 18.628 -35.407 1.00 34.31 649 VAL A CA 1
ATOM 5155 C C . VAL A 1 649 ? 7.172 19.137 -34.167 1.00 34.31 649 VAL A C 1
ATOM 5157 O O . VAL A 1 649 ? 8.160 18.560 -33.711 1.00 34.31 649 VAL A O 1
ATOM 5160 N N . GLN A 1 650 ? 6.721 20.279 -33.652 1.00 30.36 650 GLN A N 1
ATOM 5161 C CA . GLN A 1 650 ? 7.268 20.782 -32.405 1.00 30.36 650 GLN A CA 1
ATOM 5162 C C . GLN A 1 650 ? 6.884 19.846 -31.253 1.00 30.36 650 GLN A C 1
ATOM 5164 O O . GLN A 1 650 ? 5.736 19.400 -31.202 1.00 30.36 650 GLN A O 1
ATOM 5169 N N . PRO A 1 651 ? 7.817 19.583 -30.320 1.00 32.03 651 PRO A N 1
ATOM 5170 C CA . PRO A 1 651 ? 7.536 18.846 -29.102 1.00 32.03 651 PRO A CA 1
ATOM 5171 C C . PRO A 1 651 ? 6.263 19.325 -28.419 1.00 32.03 651 PRO A C 1
ATOM 5173 O O . PRO A 1 651 ? 6.156 20.511 -28.099 1.00 32.03 651 PRO A O 1
ATOM 5176 N N . HIS A 1 652 ? 5.320 18.426 -28.135 1.00 28.89 652 HIS A N 1
ATOM 5177 C CA . HIS A 1 652 ? 4.254 18.777 -27.204 1.00 28.89 652 HIS A CA 1
ATOM 5178 C C . HIS A 1 652 ? 4.886 18.930 -25.809 1.00 28.89 652 HIS A C 1
ATOM 5180 O O . HIS A 1 652 ? 5.538 18.000 -25.323 1.00 28.89 652 HIS A O 1
ATOM 5186 N N . PRO A 1 653 ? 4.758 20.095 -25.150 1.00 27.66 653 PRO A N 1
ATOM 5187 C CA . PRO A 1 653 ? 5.454 20.339 -23.900 1.00 27.66 653 PRO A CA 1
ATOM 5188 C C . PRO A 1 653 ? 4.875 19.466 -22.778 1.00 27.66 653 PRO A C 1
ATOM 5190 O O . PRO A 1 653 ? 3.694 19.541 -22.461 1.00 27.66 653 PRO A O 1
ATOM 5193 N N . ARG A 1 654 ? 5.762 18.665 -22.175 1.00 32.41 654 ARG A N 1
ATOM 5194 C CA . ARG A 1 654 ? 5.737 18.167 -20.787 1.00 32.41 654 ARG A CA 1
ATOM 5195 C C . ARG A 1 654 ? 4.399 17.585 -20.300 1.00 32.41 654 ARG A C 1
ATOM 5197 O O . ARG A 1 654 ? 3.608 18.257 -19.646 1.00 32.41 654 ARG A O 1
ATOM 5204 N N . ARG A 1 655 ? 4.219 16.273 -20.486 1.00 32.59 655 ARG A N 1
ATOM 5205 C CA . ARG A 1 655 ? 3.295 15.470 -19.667 1.00 32.59 655 ARG A CA 1
ATOM 5206 C C . ARG A 1 655 ? 4.051 14.943 -18.445 1.00 32.59 655 ARG A C 1
ATOM 5208 O O . ARG A 1 655 ? 4.877 14.046 -18.571 1.00 32.59 655 ARG A O 1
ATOM 5215 N N . PHE A 1 656 ? 3.802 15.523 -17.276 1.00 33.97 656 PHE A N 1
ATOM 5216 C CA . PHE A 1 656 ? 4.352 15.038 -16.009 1.00 33.97 656 PHE A CA 1
ATOM 5217 C C . PHE A 1 656 ? 3.452 13.925 -15.444 1.00 33.97 656 PHE A C 1
ATOM 5219 O O . PHE A 1 656 ? 2.286 14.180 -15.171 1.00 33.97 656 PHE A O 1
ATOM 5226 N N . GLY A 1 657 ? 3.972 12.699 -15.306 1.00 42.38 657 GLY A N 1
ATOM 5227 C CA . GLY A 1 657 ? 3.393 11.584 -14.532 1.00 42.38 657 GLY A CA 1
ATOM 5228 C C . GLY A 1 657 ? 4.233 11.286 -13.277 1.00 42.38 657 GLY A C 1
ATOM 5229 O O . GLY A 1 657 ? 5.332 11.828 -13.164 1.00 42.38 657 GLY A O 1
ATOM 5230 N N . LYS A 1 658 ? 3.690 10.496 -12.329 1.00 53.41 658 LYS A N 1
ATOM 5231 C CA . LYS A 1 658 ? 4.216 10.186 -10.969 1.00 53.41 658 LYS A CA 1
ATOM 5232 C C . LYS A 1 658 ? 5.031 11.308 -10.307 1.00 53.41 658 LYS A C 1
ATOM 5234 O O . LYS A 1 658 ? 6.097 11.081 -9.737 1.00 53.41 658 LYS A O 1
ATOM 5239 N N . SER A 1 659 ? 4.524 12.534 -10.390 1.00 56.22 659 SER A N 1
ATOM 5240 C CA . SER A 1 659 ? 5.139 13.730 -9.817 1.00 56.22 659 SER A CA 1
ATOM 5241 C C . SER A 1 659 ? 5.417 13.583 -8.322 1.00 56.22 659 SER A C 1
ATOM 5243 O O . SER A 1 659 ? 6.401 14.135 -7.836 1.00 56.22 659 SER A O 1
ATOM 5245 N N . GLY A 1 660 ? 4.593 12.793 -7.630 1.00 60.50 660 GLY A N 1
ATOM 5246 C CA . GLY A 1 660 ? 4.778 12.476 -6.228 1.00 60.50 660 GLY A CA 1
ATOM 5247 C C . GLY A 1 660 ? 6.054 11.683 -5.973 1.00 60.50 660 GLY A C 1
ATOM 5248 O O . GLY A 1 660 ? 7.040 12.242 -5.497 1.00 60.50 660 GLY A O 1
ATOM 5249 N N . GLU A 1 661 ? 6.070 10.392 -6.315 1.00 62.91 661 GLU A N 1
ATOM 5250 C CA . GLU A 1 661 ? 7.218 9.515 -6.035 1.00 62.91 661 GLU A CA 1
ATOM 5251 C C . GLU A 1 661 ? 8.539 10.100 -6.577 1.00 62.91 661 GLU A C 1
ATOM 5253 O O . GLU A 1 661 ? 9.591 9.944 -5.959 1.00 62.91 661 GLU A O 1
ATOM 5258 N N . VAL A 1 662 ? 8.487 10.814 -7.709 1.00 66.25 662 VAL A N 1
ATOM 5259 C CA . VAL A 1 662 ? 9.642 11.506 -8.302 1.00 66.25 662 VAL A CA 1
ATOM 5260 C C . VAL A 1 662 ? 10.084 12.699 -7.466 1.00 66.25 662 VAL A C 1
ATOM 5262 O O . VAL A 1 662 ? 11.283 12.892 -7.275 1.00 66.25 662 VAL A O 1
ATOM 5265 N N . GLY A 1 663 ? 9.141 13.481 -6.943 1.00 67.62 663 GLY A N 1
ATOM 5266 C CA . GLY A 1 663 ? 9.416 14.538 -5.976 1.00 67.62 663 GLY A CA 1
ATOM 5267 C C . GLY A 1 663 ? 10.094 13.986 -4.722 1.00 67.62 663 GLY A C 1
ATOM 5268 O O . GLY A 1 663 ? 11.153 14.485 -4.351 1.00 67.62 663 GLY A O 1
ATOM 5269 N N . LEU A 1 664 ? 9.561 12.899 -4.138 1.00 69.12 664 LEU A N 1
ATOM 5270 C CA . LEU A 1 664 ? 10.187 12.182 -3.009 1.00 69.12 664 LEU A CA 1
ATOM 5271 C C . LEU A 1 664 ? 11.613 11.756 -3.348 1.00 69.12 664 LEU A C 1
ATOM 5273 O O . LEU A 1 664 ? 12.540 12.016 -2.587 1.00 69.12 664 LEU A O 1
ATOM 5277 N N . PHE A 1 665 ? 11.794 11.154 -4.519 1.00 72.75 665 PHE A N 1
ATOM 5278 C CA . PHE A 1 665 ? 13.092 10.711 -4.998 1.00 72.75 665 PHE A CA 1
ATOM 5279 C C . PHE A 1 665 ? 14.100 11.863 -5.150 1.00 72.75 665 PHE A C 1
ATOM 5281 O O . PHE A 1 665 ? 15.231 11.763 -4.670 1.00 72.75 665 PHE A O 1
ATOM 5288 N N . HIS A 1 666 ? 13.717 12.965 -5.802 1.00 73.50 666 HIS A N 1
ATOM 5289 C CA . HIS A 1 666 ? 14.597 14.122 -5.979 1.00 73.50 666 HIS A CA 1
ATOM 5290 C C . HIS A 1 666 ? 14.953 14.771 -4.647 1.00 73.50 666 HIS A C 1
ATOM 5292 O O . HIS A 1 666 ? 16.117 15.110 -4.431 1.00 73.50 666 HIS A O 1
ATOM 5298 N N . ALA A 1 667 ? 13.978 14.881 -3.749 1.00 74.31 667 ALA A N 1
ATOM 5299 C CA . ALA A 1 667 ? 14.186 15.439 -2.429 1.00 74.31 667 ALA A CA 1
ATOM 5300 C C . ALA A 1 667 ? 15.129 14.540 -1.604 1.00 74.31 667 ALA A C 1
ATOM 5302 O O . ALA A 1 667 ? 16.132 15.020 -1.086 1.00 74.31 667 ALA A O 1
ATOM 5303 N N . ALA A 1 668 ? 14.918 13.218 -1.599 1.00 78.06 668 ALA A N 1
ATOM 5304 C CA . ALA A 1 668 ? 15.826 12.248 -0.978 1.00 78.06 668 ALA A CA 1
ATOM 5305 C C . ALA A 1 668 ? 17.255 12.333 -1.534 1.00 78.06 668 ALA A C 1
ATOM 5307 O O . ALA A 1 668 ? 18.220 12.286 -0.773 1.00 78.06 668 ALA A O 1
ATOM 5308 N N . LYS A 1 669 ? 17.402 12.483 -2.859 1.00 77.12 669 LYS A N 1
ATOM 5309 C CA . LYS A 1 669 ? 18.708 12.615 -3.526 1.00 77.12 669 LYS A CA 1
ATOM 5310 C C . LYS A 1 669 ? 19.439 13.871 -3.079 1.00 77.12 669 LYS A C 1
ATOM 5312 O O . LYS A 1 669 ? 20.648 13.841 -2.851 1.00 77.12 669 LYS A O 1
ATOM 5317 N N . TRP A 1 670 ? 18.715 14.980 -3.014 1.00 81.00 670 TRP A N 1
ATOM 5318 C CA . TRP A 1 670 ? 19.275 16.249 -2.590 1.00 81.00 670 TRP A CA 1
ATOM 5319 C C . TRP A 1 670 ? 19.693 16.193 -1.111 1.00 81.00 670 TRP A C 1
ATOM 5321 O O . TRP A 1 670 ? 20.830 16.551 -0.808 1.00 81.00 670 TRP A O 1
ATOM 5331 N N . VAL A 1 671 ? 18.865 15.610 -0.233 1.00 82.38 671 VAL A N 1
ATOM 5332 C CA . VAL A 1 671 ? 19.218 15.375 1.179 1.00 82.38 671 VAL A CA 1
ATOM 5333 C C . VAL A 1 671 ? 20.451 14.482 1.300 1.00 82.38 671 VAL A C 1
ATOM 5335 O O . VAL A 1 671 ? 21.365 14.808 2.046 1.00 82.38 671 VAL A O 1
ATOM 5338 N N . ASP A 1 672 ? 20.537 13.379 0.553 1.00 83.12 672 ASP A N 1
ATOM 5339 C CA . ASP A 1 672 ? 21.719 12.510 0.599 1.00 83.12 672 ASP A CA 1
ATOM 5340 C C . ASP A 1 672 ? 22.995 13.249 0.183 1.00 83.12 672 ASP A C 1
ATOM 5342 O O . ASP A 1 672 ? 24.025 13.115 0.844 1.00 83.12 672 ASP A O 1
ATOM 5346 N N . ARG A 1 673 ? 22.925 14.085 -0.859 1.00 82.94 673 ARG A N 1
ATOM 5347 C CA . ARG A 1 673 ? 24.057 14.918 -1.280 1.00 82.94 673 ARG A CA 1
ATOM 5348 C C . ARG A 1 673 ? 24.448 15.925 -0.200 1.00 82.94 673 ARG A C 1
ATOM 5350 O O . ARG A 1 673 ? 25.637 16.096 0.054 1.00 82.94 673 ARG A O 1
ATOM 5357 N N . LEU A 1 674 ? 23.469 16.560 0.444 1.00 83.81 674 LEU A N 1
ATOM 5358 C CA . LEU A 1 674 ? 23.704 17.458 1.572 1.00 83.81 674 LEU A CA 1
ATOM 5359 C C . LEU A 1 674 ? 24.428 16.723 2.707 1.00 83.81 674 LEU A C 1
ATOM 5361 O O . LEU A 1 674 ? 25.457 17.196 3.178 1.00 83.81 674 LEU A O 1
ATOM 5365 N N . LEU A 1 675 ? 23.944 15.541 3.100 1.00 86.69 675 LEU A N 1
ATOM 5366 C CA . LEU A 1 675 ? 24.545 14.736 4.165 1.00 86.69 675 LEU A CA 1
ATOM 5367 C C . LEU A 1 675 ? 25.965 14.268 3.821 1.00 86.69 675 LEU A C 1
ATOM 5369 O O . LEU A 1 675 ? 26.830 14.257 4.697 1.00 86.69 675 LEU A O 1
ATOM 5373 N N . GLU A 1 676 ? 26.236 13.924 2.560 1.00 85.81 676 GLU A N 1
ATOM 5374 C CA . GLU A 1 676 ? 27.593 13.627 2.088 1.00 85.81 676 GLU A CA 1
ATOM 5375 C C . GLU A 1 676 ? 28.516 14.846 2.229 1.00 85.81 676 GLU A C 1
ATOM 5377 O O . GLU A 1 676 ? 29.639 14.705 2.718 1.00 85.81 676 GLU A O 1
ATOM 5382 N N . VAL A 1 677 ? 28.048 16.046 1.863 1.00 84.69 677 VAL A N 1
ATOM 5383 C CA . VAL A 1 677 ? 28.839 17.276 2.021 1.00 84.69 677 VAL A CA 1
ATOM 5384 C C . VAL A 1 677 ? 29.060 17.597 3.500 1.00 84.69 677 VAL A C 1
ATOM 5386 O O . VAL A 1 677 ? 30.186 17.909 3.887 1.00 84.69 677 VAL A O 1
ATOM 5389 N N . VAL A 1 678 ? 28.039 17.456 4.348 1.00 86.69 678 VAL A N 1
ATOM 5390 C CA . VAL A 1 678 ? 28.170 17.633 5.803 1.00 86.69 678 VAL A CA 1
ATOM 5391 C C . VAL A 1 678 ? 29.219 16.679 6.370 1.00 86.69 678 VAL A C 1
ATOM 5393 O O . VAL A 1 678 ? 30.108 17.112 7.099 1.00 86.69 678 VAL A O 1
ATOM 5396 N N . ALA A 1 679 ? 29.181 15.399 5.989 1.00 87.50 679 ALA A N 1
ATOM 5397 C CA . ALA A 1 679 ? 30.149 14.404 6.444 1.00 87.50 679 ALA A CA 1
ATOM 5398 C C . ALA A 1 679 ? 31.585 14.724 5.990 1.00 87.50 679 ALA A C 1
ATOM 5400 O O . ALA A 1 679 ? 32.525 14.568 6.767 1.00 87.50 679 ALA A O 1
ATOM 5401 N N . GLN A 1 680 ? 31.764 15.210 4.757 1.00 88.19 680 GLN A N 1
ATOM 5402 C CA . GLN A 1 680 ? 33.071 15.633 4.234 1.00 88.19 680 GLN A CA 1
ATOM 5403 C C . GLN A 1 680 ? 33.619 16.889 4.930 1.00 88.19 680 GLN A C 1
ATOM 5405 O O . GLN A 1 680 ? 34.831 17.083 4.962 1.00 88.19 680 GLN A O 1
ATOM 5410 N N . ASN A 1 681 ? 32.744 17.718 5.505 1.00 88.12 681 ASN A N 1
ATOM 5411 C CA . ASN A 1 681 ? 33.084 18.989 6.151 1.00 88.12 681 ASN A CA 1
ATOM 5412 C C . ASN A 1 681 ? 32.841 18.961 7.675 1.00 88.12 681 ASN A C 1
ATOM 5414 O O . ASN A 1 681 ? 32.717 20.014 8.300 1.00 88.12 681 ASN A O 1
ATOM 5418 N N . ALA A 1 682 ? 32.778 17.775 8.292 1.00 89.06 682 ALA A N 1
ATOM 5419 C CA . ALA A 1 682 ? 32.330 17.615 9.677 1.00 89.06 682 ALA A CA 1
ATOM 5420 C C . ALA A 1 682 ? 33.174 18.387 10.713 1.00 89.06 682 ALA A C 1
ATOM 5422 O O . ALA A 1 682 ? 32.624 18.883 11.691 1.00 89.06 682 ALA A O 1
ATOM 5423 N N . GLU A 1 683 ? 34.491 18.532 10.509 1.00 89.44 683 GLU A N 1
ATOM 5424 C CA . GLU A 1 683 ? 35.342 19.327 11.415 1.00 89.44 683 GLU A CA 1
ATOM 5425 C C . GLU A 1 683 ? 35.083 20.835 11.303 1.00 89.44 683 GLU A C 1
ATOM 5427 O O . GLU A 1 683 ? 35.238 21.559 12.285 1.00 89.44 683 GLU A O 1
ATOM 5432 N N . GLU A 1 684 ? 34.671 21.316 10.130 1.00 86.88 684 GLU A N 1
ATOM 5433 C CA . GLU A 1 684 ? 34.344 22.728 9.924 1.00 86.88 684 GLU A CA 1
ATOM 5434 C C . GLU A 1 684 ? 32.945 23.067 10.440 1.00 86.88 684 GLU A C 1
ATOM 5436 O O . GLU A 1 684 ? 32.752 24.140 11.001 1.00 86.88 684 GLU A O 1
ATOM 5441 N N . LEU A 1 685 ? 32.002 22.130 10.304 1.00 88.31 685 LEU A N 1
ATOM 5442 C CA . LEU A 1 685 ? 30.639 22.218 10.843 1.00 88.31 685 LEU A CA 1
ATOM 5443 C C . LEU A 1 685 ? 30.547 21.758 12.305 1.00 88.31 685 LEU A C 1
ATOM 5445 O O . LEU A 1 685 ? 29.461 21.528 12.828 1.00 88.31 685 LEU A O 1
ATOM 5449 N N . LYS A 1 686 ? 31.683 21.559 12.977 1.00 89.88 686 LYS A N 1
ATOM 5450 C CA . LYS A 1 686 ? 31.741 20.943 14.306 1.00 89.88 686 LYS A CA 1
ATOM 5451 C C . LYS A 1 686 ? 30.996 21.736 15.370 1.00 89.88 686 LYS A C 1
ATOM 5453 O O . LYS A 1 686 ? 30.439 21.126 16.276 1.00 89.88 686 LYS A O 1
ATOM 5458 N N . ILE A 1 687 ? 31.019 23.067 15.282 1.00 88.94 687 ILE A N 1
ATOM 5459 C CA . ILE A 1 687 ? 30.316 23.936 16.231 1.00 88.94 687 ILE A CA 1
ATOM 5460 C C . ILE A 1 687 ? 28.814 23.720 16.060 1.00 88.94 687 ILE A C 1
ATOM 5462 O O . ILE A 1 687 ? 28.156 23.308 17.010 1.00 88.94 687 ILE A O 1
ATOM 5466 N N . GLU A 1 688 ? 28.308 23.865 14.839 1.00 89.00 688 GLU A N 1
ATOM 5467 C CA . GLU A 1 688 ? 26.898 23.677 14.509 1.00 89.00 688 GLU A CA 1
ATOM 5468 C C . GLU A 1 688 ? 26.422 22.261 14.871 1.00 89.00 688 GLU A C 1
ATOM 5470 O O . GLU A 1 688 ? 25.455 22.098 15.609 1.00 89.00 688 GLU A O 1
ATOM 5475 N N . LEU A 1 689 ? 27.151 21.219 14.453 1.00 87.50 689 LEU A N 1
ATOM 5476 C CA . LEU A 1 689 ? 26.817 19.821 14.759 1.00 87.50 689 LEU A CA 1
ATOM 5477 C C . LEU A 1 689 ? 26.910 19.489 16.255 1.00 87.50 689 LEU A C 1
ATOM 5479 O O . LEU A 1 689 ? 26.261 18.545 16.708 1.00 87.50 689 LEU A O 1
ATOM 5483 N N . SER A 1 690 ? 27.703 20.233 17.035 1.00 88.62 690 SER A N 1
ATOM 5484 C CA . SER A 1 690 ? 27.727 20.086 18.495 1.00 88.62 690 SER A CA 1
ATOM 5485 C C . SER A 1 690 ? 26.501 20.697 19.174 1.00 88.62 690 SER A C 1
ATOM 5487 O O . SER A 1 690 ? 26.134 20.246 20.258 1.00 88.62 690 SER A O 1
ATOM 5489 N N . GLU A 1 691 ? 25.859 21.677 18.532 1.00 89.69 691 GLU A N 1
ATOM 5490 C CA . GLU A 1 691 ? 24.642 22.329 19.019 1.00 89.69 691 GLU A CA 1
ATOM 5491 C C . GLU A 1 691 ? 23.390 21.524 18.651 1.00 89.69 691 GLU A C 1
ATOM 5493 O O . GLU A 1 691 ? 22.576 21.235 19.527 1.00 89.69 691 GLU A O 1
ATOM 5498 N N . ILE A 1 692 ? 23.264 21.113 17.384 1.00 87.38 692 ILE A N 1
ATOM 5499 C CA . ILE A 1 692 ? 22.054 20.447 16.857 1.00 87.38 692 ILE A CA 1
ATOM 5500 C C . ILE A 1 692 ? 22.118 18.912 16.941 1.00 87.38 692 ILE A C 1
ATOM 5502 O O . ILE A 1 692 ? 21.108 18.220 16.823 1.00 87.38 692 ILE A O 1
ATOM 5506 N N . GLY A 1 693 ? 23.313 18.360 17.157 1.00 87.38 693 GLY A N 1
ATOM 5507 C CA . GLY A 1 693 ? 23.579 16.925 17.153 1.00 87.38 693 GLY A CA 1
ATOM 5508 C C . GLY A 1 693 ? 23.915 16.363 15.760 1.00 87.38 693 GLY A C 1
ATOM 5509 O O . GLY A 1 693 ? 23.547 16.926 14.731 1.00 87.38 693 GLY A O 1
ATOM 5510 N N . PRO A 1 694 ? 24.621 15.221 15.687 1.00 83.06 694 PRO A N 1
ATOM 5511 C CA . PRO A 1 694 ? 25.121 14.681 14.421 1.00 83.06 694 PRO A CA 1
ATOM 5512 C C . PRO A 1 694 ? 24.103 13.842 13.632 1.00 83.06 694 PRO A C 1
ATOM 5514 O O . PRO A 1 694 ? 24.378 13.493 12.487 1.00 83.06 694 PRO A O 1
ATOM 5517 N N . ASP A 1 695 ? 22.972 13.450 14.231 1.00 82.88 695 ASP A N 1
ATOM 5518 C CA . ASP A 1 695 ? 21.964 12.627 13.552 1.00 82.88 695 ASP A CA 1
ATOM 5519 C C . ASP A 1 695 ? 20.887 13.534 12.930 1.00 82.88 695 ASP A C 1
ATOM 5521 O O . ASP A 1 695 ? 20.081 14.111 13.664 1.00 82.88 695 ASP A O 1
ATOM 5525 N N . PRO A 1 696 ? 20.830 13.634 11.587 1.00 83.56 696 PRO A N 1
ATOM 5526 C CA . PRO A 1 696 ? 19.949 14.564 10.891 1.00 83.56 696 PRO A CA 1
ATOM 5527 C C . PRO A 1 696 ? 18.462 14.241 11.033 1.00 83.56 696 PRO A C 1
ATOM 5529 O O . PRO A 1 696 ? 17.620 15.037 10.644 1.00 83.56 696 PRO A O 1
ATOM 5532 N N . ASN A 1 697 ? 18.112 13.086 11.609 1.00 72.81 697 ASN A N 1
ATOM 5533 C CA . ASN A 1 697 ? 16.723 12.764 11.934 1.00 72.81 697 ASN A CA 1
ATOM 5534 C C . ASN A 1 697 ? 16.173 13.571 13.118 1.00 72.81 697 ASN A C 1
ATOM 5536 O O . ASN A 1 697 ? 14.967 13.551 13.330 1.00 72.81 697 ASN A O 1
ATOM 5540 N N . PHE A 1 698 ? 17.036 14.223 13.900 1.00 79.31 698 PHE A N 1
ATOM 5541 C CA . PHE A 1 698 ? 16.620 15.066 15.024 1.00 79.31 698 PHE A CA 1
ATOM 5542 C C . PHE A 1 698 ? 16.772 16.558 14.734 1.00 79.31 698 PHE A C 1
ATOM 5544 O O . PHE A 1 698 ? 16.491 17.370 15.611 1.00 79.31 698 PHE A O 1
ATOM 5551 N N . TRP A 1 699 ? 17.218 16.916 13.528 1.00 82.88 699 TRP A N 1
ATOM 5552 C CA . TRP A 1 699 ? 17.300 18.306 13.105 1.00 82.88 699 TRP A CA 1
ATOM 5553 C C . TRP A 1 699 ? 15.891 18.865 12.918 1.00 82.88 699 TRP A C 1
ATOM 5555 O O . TRP A 1 699 ? 15.035 18.238 12.290 1.00 82.88 699 TRP A O 1
ATOM 5565 N N . SER A 1 700 ? 15.656 20.050 13.469 1.00 81.31 700 SER A N 1
ATOM 5566 C CA . SER A 1 700 ? 14.475 20.848 13.162 1.00 81.31 700 SER A CA 1
ATOM 5567 C C . SER A 1 700 ? 14.551 21.420 11.740 1.00 81.31 700 SER A C 1
ATOM 5569 O O . SER A 1 700 ? 15.579 21.333 11.065 1.00 81.31 700 SER A O 1
ATOM 5571 N N . GLU A 1 701 ? 13.458 22.024 11.269 1.00 78.94 701 GLU A N 1
ATOM 5572 C CA . GLU A 1 701 ? 13.445 22.729 9.979 1.00 78.94 701 GLU A CA 1
ATOM 5573 C C . GLU A 1 701 ? 14.481 23.867 9.953 1.00 78.94 701 GLU A C 1
ATOM 5575 O O . GLU A 1 701 ? 15.215 23.996 8.976 1.00 78.94 701 GLU A O 1
ATOM 5580 N N . ASP A 1 702 ? 14.616 24.616 11.052 1.00 82.62 702 ASP A N 1
ATOM 5581 C CA . ASP A 1 702 ? 15.596 25.701 11.183 1.00 82.62 702 ASP A CA 1
ATOM 5582 C C . ASP A 1 702 ? 17.042 25.177 11.153 1.00 82.62 702 ASP A C 1
ATOM 5584 O O . ASP A 1 702 ? 17.899 25.758 10.484 1.00 82.62 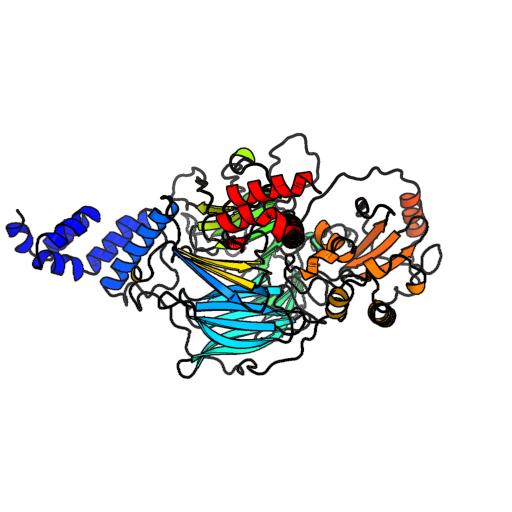702 ASP A O 1
ATOM 5588 N N . ASP A 1 703 ? 17.312 24.049 11.820 1.00 85.25 703 ASP A N 1
ATOM 5589 C CA . ASP A 1 703 ? 18.634 23.405 11.794 1.00 85.25 703 ASP A CA 1
ATOM 5590 C C . ASP A 1 703 ? 18.992 22.962 10.374 1.00 85.25 703 ASP A C 1
ATOM 5592 O O . ASP A 1 703 ? 20.123 23.129 9.910 1.00 85.25 703 ASP A O 1
ATOM 5596 N N . PHE A 1 704 ? 18.007 22.414 9.665 1.00 82.44 704 PHE A N 1
ATOM 5597 C CA . PHE A 1 704 ? 18.168 21.954 8.300 1.00 82.44 704 PHE A CA 1
ATOM 5598 C C . PHE A 1 704 ? 18.453 23.129 7.351 1.00 82.44 704 PHE A C 1
ATOM 5600 O O . PHE A 1 704 ? 19.437 23.082 6.615 1.00 82.44 704 PHE A O 1
ATOM 5607 N N . ILE A 1 705 ? 17.679 24.218 7.438 1.00 83.25 705 ILE A N 1
ATOM 5608 C CA . ILE A 1 705 ? 17.909 25.457 6.675 1.00 83.25 705 ILE A CA 1
ATOM 5609 C C . ILE A 1 705 ? 19.302 26.024 6.970 1.00 83.25 705 ILE A C 1
ATOM 5611 O O . ILE A 1 705 ? 20.045 26.336 6.042 1.00 83.25 705 ILE A O 1
ATOM 5615 N N . MET A 1 706 ? 19.707 26.092 8.241 1.00 87.75 706 MET A N 1
ATOM 5616 C CA . MET A 1 706 ? 21.033 26.575 8.634 1.00 87.75 706 MET A CA 1
ATOM 5617 C C . MET A 1 706 ? 22.158 25.759 7.978 1.00 87.75 706 MET A C 1
ATOM 5619 O O . MET A 1 706 ? 23.113 26.329 7.440 1.00 87.75 706 MET A O 1
ATOM 5623 N N . ILE A 1 707 ? 22.069 24.425 8.022 1.00 87.00 707 ILE A N 1
ATOM 5624 C CA . ILE A 1 707 ? 23.069 23.538 7.414 1.00 87.00 707 ILE A CA 1
ATOM 5625 C C . ILE A 1 707 ? 23.096 23.712 5.894 1.00 87.00 707 ILE A C 1
ATOM 5627 O O . ILE A 1 707 ? 24.177 23.791 5.305 1.00 87.00 707 ILE A O 1
ATOM 5631 N N . VAL A 1 708 ? 21.926 23.820 5.263 1.00 84.06 708 VAL A N 1
ATOM 5632 C CA . VAL A 1 708 ? 21.795 24.059 3.823 1.00 84.06 708 VAL A CA 1
ATOM 5633 C C . VAL A 1 708 ? 22.444 25.375 3.438 1.00 84.06 708 VAL A C 1
ATOM 5635 O O . VAL A 1 708 ? 23.320 25.369 2.586 1.00 84.06 708 VAL A O 1
ATOM 5638 N N . GLU A 1 709 ? 22.114 26.487 4.095 1.00 86.25 709 GLU A N 1
ATOM 5639 C CA . GLU A 1 709 ? 22.721 27.789 3.806 1.00 86.25 709 GLU A CA 1
ATOM 5640 C C . GLU A 1 709 ? 24.252 27.719 3.894 1.00 86.25 709 GLU A C 1
ATOM 5642 O O . GLU A 1 709 ? 24.953 28.160 2.983 1.00 86.25 709 GLU A O 1
ATOM 5647 N N . LYS A 1 710 ? 24.793 27.088 4.944 1.00 84.62 710 LYS A N 1
ATOM 5648 C CA . LYS A 1 710 ? 26.245 26.934 5.148 1.00 84.62 710 LYS A CA 1
ATOM 5649 C C . LYS A 1 710 ? 26.926 26.104 4.062 1.00 84.62 710 LYS A C 1
ATOM 5651 O O . LYS A 1 710 ? 28.068 26.401 3.695 1.00 84.62 710 LYS A O 1
ATOM 5656 N N . VAL A 1 711 ? 26.251 25.070 3.570 1.00 82.50 711 VAL A N 1
ATOM 5657 C CA . VAL A 1 711 ? 26.775 24.155 2.553 1.00 82.50 711 VAL A CA 1
ATOM 5658 C C . VAL A 1 711 ? 26.590 24.713 1.139 1.00 82.50 711 VAL A C 1
ATOM 5660 O O . VAL A 1 711 ? 27.510 24.616 0.330 1.00 82.50 711 VAL A O 1
ATOM 5663 N N . THR A 1 712 ? 25.458 25.349 0.838 1.00 78.75 712 THR A N 1
ATOM 5664 C CA . THR A 1 712 ? 25.118 25.867 -0.496 1.00 78.75 712 THR A CA 1
ATOM 5665 C C . THR A 1 712 ? 26.042 27.001 -0.934 1.00 78.75 712 THR A C 1
ATOM 5667 O O . THR A 1 712 ? 26.373 27.076 -2.109 1.00 78.75 712 THR A O 1
ATOM 5670 N N . TYR A 1 713 ? 26.586 27.816 -0.018 1.00 71.88 713 TYR A N 1
ATOM 5671 C CA . TYR A 1 713 ? 27.655 28.775 -0.364 1.00 71.88 713 TYR A CA 1
ATOM 5672 C C . TYR A 1 713 ? 28.952 28.115 -0.880 1.00 71.88 713 TYR A C 1
ATOM 5674 O O . TYR A 1 713 ? 29.867 28.819 -1.313 1.00 71.88 713 TYR A O 1
ATOM 5682 N N . ARG A 1 714 ? 29.064 26.784 -0.805 1.00 61.91 714 ARG A N 1
ATOM 5683 C CA . ARG A 1 714 ? 30.257 26.005 -1.161 1.00 61.91 714 ARG A CA 1
ATOM 5684 C C . ARG A 1 714 ? 30.024 24.998 -2.294 1.00 61.91 714 ARG A C 1
ATOM 5686 O O . ARG A 1 714 ? 31.009 24.449 -2.788 1.00 61.91 714 ARG A O 1
ATOM 5693 N N . MET A 1 715 ? 28.766 24.733 -2.662 1.00 59.34 715 MET A N 1
ATOM 5694 C CA . MET A 1 715 ? 28.379 23.909 -3.819 1.00 59.34 715 MET A CA 1
ATOM 5695 C C . MET A 1 715 ? 28.325 24.760 -5.082 1.00 59.34 715 MET A C 1
ATOM 5697 O O . MET A 1 715 ? 28.684 24.208 -6.148 1.00 59.34 715 MET A O 1
#

Organism: NCBI:txid27342

InterPro domains:
  IPR001810 F-box domain [SM00256] (9-49)
  IPR036047 F-box-like domain superfamily [SSF81383] (10-56)

Foldseek 3Di:
DLVVLLPDDLVVVLVVLLPDDPVVLVVQLVPDVSSVCSCQQDLVSLVSCCVVPAVVQVQDFDPQFDDSVPDGSVLSQLRSLLSVLLVVLQVDVDFFDKDKDFDPFFWFEKDDDLPQWMWTWGDDQWWIKIFIWGNPPPHIDTLAIFTDQAGFADKDWDRDVQWIWIWTFGLFVFIWIWIWTWFADPNGTFIFTDAIQGQFGQWFDDDPQWTWGQGGNLFNQFIWIARRNVRQIATEHEVVCVVCVQDFFQPDQWTFAHWYDDDQWIWTDIQFKIFIWGVVQVVDPDNYTYTPDIGGDADDDPDPPPPDPGFTWQHKAKQPAPQDADPVRWGKIKMWTATLQRWIFIWIFTAPDPSRPTPDRDRPPLDRCDCVVVVVALAAFAWADDDFWTWTWGDGNPLLFQIWIKIWGFRDDDDDPRGTDTDTDDTDDAPFFRCLQWNYWYADSSQQWIWTGGLSRMIMTTGSDDPVSRDPSSGPSHGNHDPDPGHTHHPDTDGHNHQCCLVQLVVCVPPLDDDPVSLVVLLVPFDADDPQQPPPDQKDSPCVPPPCSSLASDWQDSGRCSNPSNPPNLLHPFVVCCQLSVDPGTWGWHIFGVVQTKTWTDRVPWIAMWGQDPPSVVGGLGPSPTDHDPPVPDPVVVVVVVVVVPDPDDRPPDDGHPSNSVSSNVSSVVVVVLLVQCVVCVVVCVVLCVVQPSRCRSHDRVSSSVSCVVRVVVD

pLDDT: mean 79.84, std 17.55, range [27.66, 98.62]

Sequence (715 aa):
MVVSLVTAFPDIQFEIFKVLSLGSLVILRQVCRSLNTAIMSNKQLWISILERDVLSRGINLHPLRISKDEASVQHVESWIRCALSLSRAHREERRPITTHVKLELRVTWLKILRINWCIVASSSERESRLTIWNLQGGSPAISKEYYLPGPVGDGVVDDGGSGITLALTIGTTNMFVHVLSVCEIDRAASICSLAILRDVSYVRSLNGRWIVCAVRQGDDTYPTLVDWTTSRQWALSPRWYIDHPNLPWGVLHSAVLVATQWLDCIVVIMSKTVEIFRIADLQRDSKSVSSVASFRVIIPRTHVEDNTDGADLEEAMFHTYGQCKTPDGHPILSFTCRTKTRSYSLFSIIFSDPNFTLLEGSLNVTKNLRPHDFPSGGSSFAVGRASNYEVHLRIRDDYELLPELIFVKIDRFCEDNALLSASCPRAVTDEFPLLHFTTSMDFDDVTGLLVVGTCKGRLCFARFIPEEMIASGSLMDELPAQSSRGDELSIASIDMDIPPYFIHAQKSKYDFALPSQYIEETVETWPPLPRGSLASGPWSNDWSQYENLRHWVVPANRWPMIDVGGFYHVDSIVPRIRLVMDTLGDVIPLAYRLNPEIVVYRIGPRYYMVTVTKDVLNMLNFEDMPLPNLDVTSPLQSEFFEALTRSNVQPHPRRFGKSGEVGLFHAAKWVDRLLEVVAQNAEELKIELSEIGPDPNFWSEDDFIMIVEKVTYRM